Protein AF-0000000084361262 (afdb_homodimer)

pLDDT: mean 93.32, std 12.06, range [30.09, 98.94]

Structure (mmCIF, N/CA/C/O backbone):
data_AF-0000000084361262-model_v1
#
loop_
_entity.id
_entity.type
_entity.pdbx_description
1 polymer 'Methyltransferase FkbM domain-containing protein'
#
loop_
_atom_site.group_PDB
_atom_site.id
_atom_site.type_symbol
_atom_site.label_atom_id
_atom_site.label_alt_id
_atom_site.label_comp_id
_atom_site.label_asym_id
_atom_site.label_entity_id
_atom_site.label_seq_id
_atom_site.pdbx_PDB_ins_code
_atom_site.Cartn_x
_atom_site.Cartn_y
_atom_site.Cartn_z
_atom_site.occupancy
_atom_site.B_iso_or_equiv
_atom_site.auth_seq_id
_atom_site.auth_comp_id
_atom_site.auth_asym_id
_atom_site.auth_atom_id
_atom_site.pdbx_PDB_model_num
ATOM 1 N N . MET A 1 1 ? -19.234 -5.781 7.23 1 88.94 1 MET A N 1
ATOM 2 C CA . MET A 1 1 ? -18.594 -6.996 7.719 1 88.94 1 MET A CA 1
ATOM 3 C C . MET A 1 1 ? -17.094 -6.977 7.422 1 88.94 1 MET A C 1
ATOM 5 O O . MET A 1 1 ? -16.672 -6.594 6.324 1 88.94 1 MET A O 1
ATOM 9 N N . LYS A 1 2 ? -16.281 -7.422 8.422 1 94.19 2 LYS A N 1
ATOM 10 C CA . LYS A 1 2 ? -14.828 -7.426 8.289 1 94.19 2 LYS A CA 1
ATOM 11 C C . LYS A 1 2 ? -14.352 -8.625 7.477 1 94.19 2 LYS A C 1
ATOM 13 O O . LYS A 1 2 ? -15.062 -9.625 7.363 1 94.19 2 LYS A O 1
ATOM 18 N N . LEU A 1 3 ? -13.195 -8.539 6.879 1 97.31 3 LEU A N 1
ATOM 19 C CA . LEU A 1 3 ? -12.594 -9.594 6.074 1 97.31 3 LEU A CA 1
ATOM 20 C C . LEU A 1 3 ? -12.469 -10.883 6.879 1 97.31 3 LEU A C 1
ATOM 22 O O . LEU A 1 3 ? -12.82 -11.961 6.395 1 97.31 3 LEU A O 1
ATOM 26 N N . GLN A 1 4 ? -12.023 -10.734 8.125 1 96.38 4 GLN A N 1
ATOM 27 C CA . GLN A 1 4 ? -11.844 -11.898 8.984 1 96.38 4 GLN A CA 1
ATOM 28 C C . GLN A 1 4 ? -13.172 -12.578 9.273 1 96.38 4 GLN A C 1
ATOM 30 O O . GLN A 1 4 ? -13.234 -13.805 9.414 1 96.38 4 GLN A O 1
ATOM 35 N N . GLU A 1 5 ? -14.195 -11.781 9.422 1 96.81 5 GLU A N 1
ATOM 36 C CA . GLU A 1 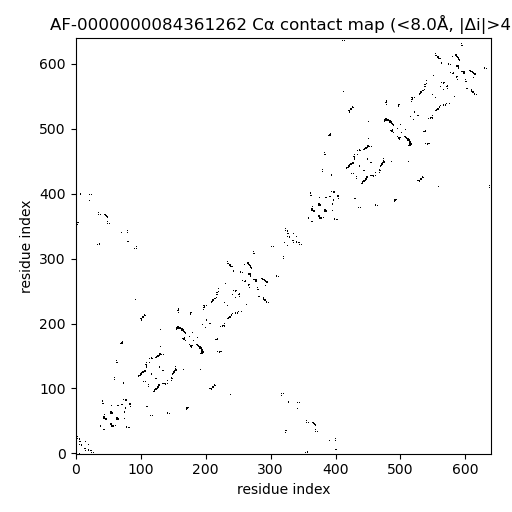5 ? -15.523 -12.336 9.672 1 96.81 5 GLU A CA 1
ATOM 37 C C . GLU A 1 5 ? -16.016 -13.141 8.469 1 96.81 5 GLU A C 1
ATOM 39 O O . GLU A 1 5 ? -16.594 -14.219 8.641 1 96.81 5 GLU A O 1
ATOM 44 N N . LEU A 1 6 ? -15.82 -12.617 7.262 1 97.12 6 LEU A N 1
ATOM 45 C CA . LEU A 1 6 ? -16.172 -13.344 6.047 1 97.12 6 LEU A CA 1
ATOM 46 C C . LEU A 1 6 ? -15.406 -14.664 5.973 1 97.12 6 LEU A C 1
ATOM 48 O O . LEU A 1 6 ? -15.984 -15.703 5.648 1 97.12 6 LEU A O 1
ATOM 52 N N . TYR A 1 7 ? -14.133 -14.617 6.281 1 97.31 7 TYR A N 1
ATOM 53 C CA . TYR A 1 7 ? -13.305 -15.812 6.25 1 97.31 7 TYR A CA 1
ATOM 54 C C . TYR A 1 7 ? -13.797 -16.844 7.254 1 97.31 7 TYR A C 1
ATOM 56 O O . TYR A 1 7 ? -13.852 -18.047 6.949 1 97.31 7 TYR A O 1
ATOM 64 N N . LYS A 1 8 ? -14.164 -16.391 8.438 1 96.88 8 LYS A N 1
ATOM 65 C CA . LYS A 1 8 ? -14.68 -17.281 9.469 1 96.88 8 LYS A CA 1
ATOM 66 C C . LYS A 1 8 ? -16 -17.938 9.039 1 96.88 8 LYS A C 1
ATOM 68 O O . LYS A 1 8 ? -16.234 -19.109 9.297 1 96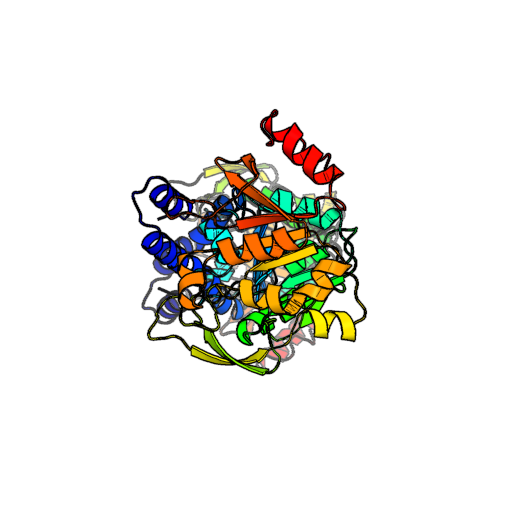.88 8 LYS A O 1
ATOM 73 N N . GLN A 1 9 ? -16.859 -17.141 8.406 1 97.19 9 GLN A N 1
ATOM 74 C CA . GLN A 1 9 ? -18.125 -17.672 7.91 1 97.19 9 GLN A CA 1
ATOM 75 C C . GLN A 1 9 ? -17.891 -18.75 6.855 1 97.19 9 GLN A C 1
ATOM 77 O O . GLN A 1 9 ? -18.641 -19.734 6.785 1 97.19 9 GLN A O 1
ATOM 82 N N . TYR A 1 10 ? -16.891 -18.578 6.039 1 97.12 10 TYR A N 1
ATOM 83 C CA . TYR A 1 10 ? -16.531 -19.578 5.031 1 97.12 10 TYR A CA 1
ATOM 84 C C . TYR A 1 10 ? -15.984 -20.844 5.684 1 97.12 10 TYR A C 1
ATOM 86 O O . TYR A 1 10 ? -16.453 -21.938 5.402 1 97.12 10 TYR A O 1
ATOM 94 N N . THR A 1 11 ? -15.047 -20.688 6.609 1 96.44 11 THR A N 1
ATOM 95 C CA . THR A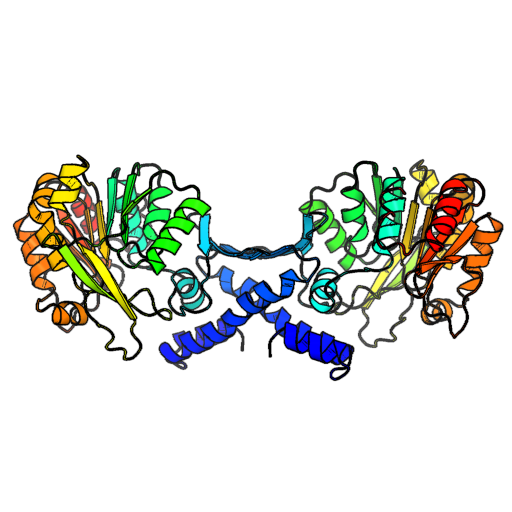 1 11 ? -14.367 -21.844 7.203 1 96.44 11 THR A CA 1
ATOM 96 C C . THR A 1 11 ? -15.312 -22.594 8.133 1 96.44 11 THR A C 1
ATOM 98 O O . THR A 1 11 ? -15.156 -23.812 8.328 1 96.44 11 THR A O 1
ATOM 101 N N . SER A 1 12 ? -16.312 -21.922 8.68 1 96.31 12 SER A N 1
ATOM 102 C CA . SER A 1 12 ? -17.281 -22.578 9.539 1 96.31 12 SER A CA 1
ATOM 103 C C . SER A 1 12 ? -18.391 -23.25 8.727 1 96.31 12 SER A C 1
ATOM 105 O O . SER A 1 12 ? -19.203 -24 9.273 1 96.31 12 SER A O 1
ATOM 107 N N . GLY A 1 13 ? -18.438 -22.969 7.391 1 95.81 13 GLY A N 1
ATOM 108 C CA . GLY A 1 13 ? -19.422 -23.578 6.52 1 95.81 13 GLY A CA 1
ATOM 109 C C . GLY A 1 13 ? -20.688 -22.734 6.371 1 95.81 13 GLY A C 1
ATOM 110 O O . GLY A 1 13 ? -21.594 -23.094 5.617 1 95.81 13 GLY A O 1
ATOM 111 N N . GLU A 1 14 ? -20.766 -21.625 7.059 1 95.69 14 GLU A N 1
ATOM 112 C CA . GLU A 1 14 ? -21.922 -20.734 6.984 1 95.69 14 GLU A CA 1
ATOM 113 C C . GLU A 1 14 ? -22.031 -20.078 5.605 1 95.69 14 GLU A C 1
ATOM 115 O O . GLU A 1 14 ? -23.125 -19.781 5.137 1 95.69 14 GLU A O 1
ATOM 120 N N . LEU A 1 15 ? -20.938 -19.844 5.027 1 95.25 15 LEU A N 1
ATOM 121 C CA . LEU A 1 15 ? -20.875 -19.234 3.701 1 95.25 15 LEU A CA 1
ATOM 122 C C . LEU A 1 15 ? -20.219 -20.172 2.697 1 95.25 15 LEU A C 1
ATOM 124 O O . LEU A 1 15 ? -19.078 -20.609 2.9 1 95.25 15 LEU A O 1
ATOM 128 N N . GLU A 1 16 ? -20.984 -20.453 1.662 1 96.44 16 GLU A N 1
ATOM 129 C CA . GLU A 1 16 ? -20.453 -21.328 0.616 1 96.44 16 GLU A CA 1
ATOM 130 C C . GLU A 1 16 ? -19.297 -20.672 -0.125 1 96.44 16 GLU A C 1
ATOM 132 O O . GLU A 1 16 ? -19.203 -19.438 -0.168 1 96.44 16 GLU A O 1
ATOM 137 N N . LYS A 1 17 ? -18.438 -21.453 -0.718 1 95.25 17 LYS A N 1
ATOM 138 C CA . LYS A 1 17 ? -17.188 -21.016 -1.312 1 95.25 17 LYS A CA 1
ATOM 139 C C . LYS A 1 17 ? -17.438 -19.922 -2.359 1 95.25 17 LYS A C 1
ATOM 141 O O . LYS A 1 17 ? -16.797 -18.859 -2.322 1 95.25 17 LYS A O 1
ATOM 146 N N . HIS A 1 18 ? -18.328 -20.125 -3.264 1 93.94 18 HIS A N 1
ATOM 147 C CA . HIS A 1 18 ? -18.578 -19.172 -4.344 1 93.94 18 HIS A CA 1
ATOM 148 C C . HIS A 1 18 ? -19.109 -17.859 -3.809 1 93.94 18 HIS A C 1
ATOM 150 O O . HIS A 1 18 ? -18.688 -16.781 -4.262 1 93.94 18 HIS A O 1
ATOM 156 N N . SER A 1 19 ? -20 -17.922 -2.791 1 96 19 SER A N 1
ATOM 157 C CA . SER A 1 19 ? -20.547 -16.734 -2.162 1 96 19 SER A CA 1
ATOM 158 C C . SER A 1 19 ? -19.469 -15.969 -1.395 1 96 19 SER A C 1
ATOM 160 O O . SER A 1 19 ? -19.453 -14.734 -1.392 1 96 19 SER A O 1
ATOM 162 N N . TYR A 1 20 ? -18.625 -16.781 -0.78 1 97.31 20 TYR A N 1
ATOM 163 C CA . TYR A 1 20 ? -17.5 -16.188 -0.05 1 97.31 20 TYR A CA 1
ATOM 164 C C . TYR A 1 20 ? -16.578 -15.414 -0.988 1 97.31 20 TYR A C 1
ATOM 166 O O . TYR A 1 20 ? -16.25 -14.258 -0.726 1 97.31 20 TYR A O 1
ATOM 174 N N . ILE A 1 21 ? -16.219 -16.047 -2.115 1 96.56 21 ILE A N 1
ATOM 175 C CA . ILE A 1 21 ? -15.32 -15.438 -3.092 1 96.56 21 ILE A CA 1
ATOM 176 C C . ILE A 1 21 ? -15.953 -14.156 -3.631 1 96.56 21 ILE A C 1
ATOM 178 O O . ILE A 1 21 ? -15.281 -13.133 -3.762 1 96.56 21 ILE A O 1
ATOM 182 N N . LYS A 1 22 ? -17.203 -14.18 -3.902 1 95.88 22 LYS A N 1
ATOM 183 C CA . LYS A 1 22 ? -17.922 -13.008 -4.41 1 95.88 22 LYS A CA 1
ATOM 184 C C . LYS A 1 22 ? -17.906 -11.875 -3.389 1 95.88 22 LYS A C 1
ATOM 186 O O . LYS A 1 22 ? -17.656 -10.719 -3.738 1 95.88 22 LYS A O 1
ATOM 191 N N . ALA A 1 23 ? -18.25 -12.234 -2.127 1 96.81 23 ALA A N 1
ATOM 192 C CA . ALA A 1 23 ? -18.281 -11.242 -1.058 1 96.81 23 ALA A CA 1
ATOM 193 C C . ALA A 1 23 ? -16.906 -10.602 -0.854 1 96.81 23 ALA A C 1
ATOM 195 O O . ALA A 1 23 ? -16.812 -9.383 -0.696 1 96.81 23 ALA A O 1
ATOM 196 N N . MET A 1 24 ? -15.906 -11.445 -0.876 1 97.56 24 MET A N 1
ATOM 197 C CA . MET A 1 24 ? -14.539 -10.938 -0.728 1 97.56 24 MET A CA 1
ATOM 198 C C . MET A 1 24 ? -14.164 -10.031 -1.894 1 97.56 24 MET A C 1
ATOM 200 O O . MET A 1 24 ? -13.57 -8.977 -1.693 1 97.56 24 MET A O 1
ATOM 204 N N . HIS A 1 25 ? -14.477 -10.484 -3.045 1 96.44 25 HIS A N 1
ATOM 205 C CA . HIS A 1 25 ? -14.141 -9.711 -4.238 1 96.44 25 HIS A CA 1
ATOM 206 C C . HIS A 1 25 ? -14.789 -8.336 -4.199 1 96.44 25 HIS A C 1
ATOM 208 O O . HIS A 1 25 ? -14.195 -7.355 -4.66 1 96.44 25 HIS A O 1
ATOM 214 N N . GLU A 1 26 ? -15.977 -8.234 -3.697 1 95.69 26 GLU A N 1
ATOM 215 C CA . GLU A 1 26 ? -16.656 -6.949 -3.535 1 95.69 26 GLU A CA 1
ATOM 216 C C . GLU A 1 26 ? -15.875 -6.031 -2.596 1 95.69 26 GLU A C 1
ATOM 218 O O . GLU A 1 26 ? -15.75 -4.832 -2.852 1 95.69 26 GLU A O 1
ATOM 223 N N . LYS A 1 27 ? -15.398 -6.598 -1.485 1 96.19 27 LYS A N 1
ATOM 224 C CA . LYS A 1 27 ? -14.578 -5.828 -0.554 1 96.19 27 LYS A CA 1
ATOM 225 C C . LYS A 1 27 ? -13.289 -5.352 -1.218 1 96.19 27 LYS A C 1
ATOM 227 O O . LYS A 1 27 ? -12.875 -4.207 -1.028 1 96.19 27 LYS A O 1
ATOM 232 N N . HIS A 1 28 ? -12.695 -6.27 -2.041 1 97 28 HIS A N 1
ATOM 233 C CA . HIS A 1 28 ? -11.422 -5.961 -2.682 1 97 28 HIS A CA 1
ATOM 234 C C . HIS A 1 28 ? -11.57 -4.816 -3.68 1 97 28 HIS A C 1
ATOM 236 O O . HIS A 1 28 ? -10.586 -4.148 -4.016 1 97 28 HIS A O 1
ATOM 242 N N . GLN A 1 29 ? -12.773 -4.539 -4.164 1 96.12 29 GLN A N 1
ATOM 243 C CA . GLN A 1 29 ? -12.977 -3.48 -5.145 1 96.12 29 GLN A CA 1
ATOM 244 C C . GLN A 1 29 ? -12.586 -2.121 -4.574 1 96.12 29 GLN A C 1
ATOM 246 O O . GLN A 1 29 ? -12.211 -1.213 -5.324 1 96.12 29 GLN A O 1
ATOM 251 N N . LEU A 1 30 ? -12.625 -2.02 -3.271 1 94.75 30 LEU A N 1
ATOM 252 C CA . LEU A 1 30 ? -12.273 -0.747 -2.65 1 94.75 30 LEU A CA 1
ATOM 253 C C . LEU A 1 30 ? -10.805 -0.421 -2.871 1 94.75 30 LEU A C 1
ATOM 255 O O . LEU A 1 30 ? -10.43 0.751 -2.967 1 94.75 30 LEU A O 1
ATOM 259 N N . ILE A 1 31 ? -9.969 -1.419 -2.934 1 97 31 ILE A N 1
ATOM 260 C CA . ILE A 1 31 ? -8.555 -1.214 -3.234 1 97 31 ILE A CA 1
ATOM 261 C C . ILE A 1 31 ? -8.414 -0.486 -4.57 1 97 31 ILE A C 1
ATOM 263 O O . ILE A 1 31 ? -7.652 0.476 -4.68 1 97 31 ILE A O 1
ATOM 267 N N . PHE A 1 32 ? -9.148 -0.883 -5.504 1 96.88 32 PHE A N 1
ATOM 268 C CA . PHE A 1 32 ? -9.062 -0.303 -6.836 1 96.88 32 PHE A CA 1
ATOM 269 C C . PHE A 1 32 ? -9.766 1.047 -6.887 1 96.88 32 PHE A C 1
ATOM 271 O O . PHE A 1 32 ? -9.414 1.909 -7.691 1 96.88 32 PHE A O 1
ATOM 278 N N . ASP A 1 33 ? -10.805 1.19 -6.027 1 97.62 33 ASP A N 1
ATOM 279 C CA . ASP A 1 33 ? -11.406 2.51 -5.859 1 97.62 33 ASP A CA 1
ATOM 280 C C . ASP A 1 33 ? -10.367 3.527 -5.383 1 97.62 33 ASP A C 1
ATOM 282 O O . ASP A 1 33 ? -10.305 4.645 -5.898 1 97.62 33 ASP A O 1
ATOM 286 N N . TYR A 1 34 ? -9.578 3.129 -4.402 1 98.06 34 TYR A N 1
ATOM 287 C CA . TYR A 1 34 ? -8.5 3.992 -3.941 1 98.06 34 TYR A CA 1
ATOM 288 C C . TYR A 1 34 ? -7.52 4.297 -5.074 1 98.06 34 TYR A C 1
ATOM 290 O O . TYR A 1 34 ? -7.039 5.426 -5.199 1 98.06 34 TYR A O 1
ATOM 298 N N . PHE A 1 35 ? -7.176 3.281 -5.879 1 97.75 35 PHE A N 1
ATOM 299 C CA . PHE A 1 35 ? -6.238 3.428 -6.988 1 97.75 35 PHE A CA 1
ATOM 300 C C . PHE A 1 35 ? -6.66 4.57 -7.906 1 97.75 35 PHE A C 1
ATOM 302 O O . PHE A 1 35 ? -5.836 5.402 -8.281 1 97.75 35 PHE A O 1
ATOM 309 N N . ASP A 1 36 ? -7.871 4.633 -8.219 1 97.12 36 ASP A N 1
ATOM 310 C CA . ASP A 1 36 ? -8.391 5.695 -9.07 1 97.12 36 ASP A CA 1
ATOM 311 C C . ASP A 1 36 ? -8.484 7.016 -8.312 1 97.12 36 ASP A C 1
ATOM 313 O O . ASP A 1 36 ? -8.188 8.078 -8.859 1 97.12 36 ASP A O 1
ATOM 317 N N . TYR A 1 37 ? -8.875 6.965 -7.07 1 97.94 37 TYR A N 1
ATOM 318 C CA . TYR A 1 37 ? -9.211 8.141 -6.277 1 97.94 37 TYR A CA 1
ATOM 319 C C . TYR A 1 37 ? -7.965 8.953 -5.949 1 97.94 37 TYR A C 1
ATOM 321 O O . TYR A 1 37 ? -7.984 10.188 -5.996 1 97.94 37 TYR A O 1
ATOM 329 N N . ILE A 1 38 ? -6.809 8.312 -5.625 1 97.75 38 ILE A N 1
ATOM 330 C CA . ILE A 1 38 ? -5.672 9.031 -5.062 1 97.75 38 ILE A CA 1
ATOM 331 C C . ILE A 1 38 ? -4.938 9.781 -6.168 1 97.75 38 ILE A C 1
ATOM 333 O O . ILE A 1 38 ? -4.109 10.656 -5.891 1 97.75 38 ILE A O 1
ATOM 337 N N . LYS A 1 39 ? -5.219 9.43 -7.441 1 96.44 39 LYS A N 1
ATOM 338 C CA . LYS A 1 39 ? -4.562 10.086 -8.57 1 96.44 39 LYS A CA 1
ATOM 339 C C . LYS A 1 39 ? -4.805 11.586 -8.547 1 96.44 39 LYS A C 1
ATOM 341 O O . LYS A 1 39 ? -3.961 12.367 -8.992 1 96.44 39 LYS A O 1
ATOM 346 N N . ASP A 1 40 ? -5.918 12.016 -7.949 1 95.44 40 ASP A N 1
ATOM 347 C CA . ASP A 1 40 ? -6.285 13.43 -7.895 1 95.44 40 ASP A CA 1
ATOM 348 C C . ASP A 1 40 ? -6.035 14.008 -6.504 1 95.44 40 ASP A C 1
ATOM 350 O O . ASP A 1 40 ? -6.68 14.984 -6.113 1 95.44 40 ASP A O 1
ATOM 354 N N . THR A 1 41 ? -5.266 13.391 -5.727 1 96.62 41 THR A N 1
ATOM 355 C CA . THR A 1 41 ? -4.902 13.867 -4.398 1 96.62 41 THR A CA 1
ATOM 356 C C . THR A 1 41 ? -3.396 14.102 -4.305 1 96.62 41 THR A C 1
ATOM 358 O O . THR A 1 41 ? -2.656 13.82 -5.25 1 96.62 41 THR A O 1
ATOM 361 N N . ASP A 1 42 ? -2.938 14.578 -3.172 1 96.31 42 ASP A N 1
ATOM 362 C CA . ASP A 1 42 ? -1.516 14.766 -2.904 1 96.31 42 ASP A CA 1
ATOM 363 C C . ASP A 1 42 ? -0.856 13.461 -2.479 1 96.31 42 ASP A C 1
ATOM 365 O O . ASP A 1 42 ? 0.339 13.43 -2.176 1 96.31 42 ASP A O 1
ATOM 369 N N . ILE A 1 43 ? -1.579 12.414 -2.521 1 97.75 43 ILE A N 1
ATOM 370 C CA . ILE A 1 43 ? -1.044 11.133 -2.09 1 97.75 43 ILE A CA 1
ATOM 371 C C . ILE A 1 43 ? -0.503 10.367 -3.295 1 97.75 43 ILE A C 1
ATOM 373 O O . ILE A 1 43 ? -1.216 10.164 -4.281 1 97.75 43 ILE A O 1
ATOM 377 N N . PHE A 1 44 ? 0.747 9.969 -3.217 1 98.12 44 PHE A N 1
ATOM 378 C CA . PHE A 1 44 ? 1.366 9.164 -4.266 1 98.12 44 PHE A CA 1
ATOM 379 C C . PHE A 1 44 ? 1.009 7.695 -4.102 1 98.12 44 PHE A C 1
ATOM 381 O O . PHE A 1 44 ? 0.738 7.004 -5.082 1 98.12 44 PHE A O 1
ATOM 388 N N . SER A 1 45 ? 1.044 7.254 -2.807 1 98.56 45 SER A N 1
ATOM 389 C CA . SER A 1 45 ? 0.765 5.836 -2.592 1 98.56 45 SER A CA 1
ATOM 390 C C . SER A 1 45 ? 0.186 5.594 -1.203 1 98.56 45 SER A C 1
ATOM 392 O O . SER A 1 45 ? 0.366 6.41 -0.296 1 98.56 45 SER A O 1
ATOM 394 N N . ILE A 1 46 ? -0.559 4.566 -1.026 1 98.69 46 ILE A N 1
ATOM 395 C CA . ILE A 1 46 ? -0.993 3.953 0.224 1 98.69 46 ILE A CA 1
ATOM 396 C C . ILE A 1 46 ? -0.331 2.588 0.386 1 98.69 46 ILE A C 1
ATOM 398 O O . ILE A 1 46 ? -0.382 1.754 -0.521 1 98.69 46 ILE A O 1
ATOM 402 N N . THR A 1 47 ? 0.298 2.303 1.464 1 98.75 47 THR A N 1
ATOM 403 C CA . THR A 1 47 ? 0.947 1.022 1.729 1 98.75 47 THR A CA 1
ATOM 404 C C . THR A 1 47 ? 0.431 0.414 3.029 1 98.75 47 THR A C 1
ATOM 406 O O . THR A 1 47 ? 0.39 1.085 4.062 1 98.75 47 THR A O 1
ATOM 409 N N . ILE A 1 48 ? -0.019 -0.724 2.984 1 98.5 48 ILE A N 1
ATOM 410 C CA . ILE A 1 48 ? -0.404 -1.551 4.121 1 98.5 48 ILE A CA 1
ATOM 411 C C . ILE A 1 48 ? 0.594 -2.695 4.289 1 98.5 48 ILE A C 1
ATOM 413 O O . ILE A 1 48 ? 0.623 -3.625 3.48 1 98.5 48 ILE A O 1
ATOM 417 N N . ASP A 1 49 ? 1.449 -2.676 5.246 1 96.69 49 ASP A N 1
ATOM 418 C CA . ASP A 1 49 ? 2.334 -3.82 5.449 1 96.69 49 ASP A CA 1
ATOM 419 C C . ASP A 1 49 ? 2.092 -4.461 6.816 1 96.69 49 ASP A C 1
ATOM 421 O O . ASP A 1 49 ? 1.079 -4.191 7.465 1 96.69 49 ASP A O 1
ATOM 425 N N . ASN A 1 50 ? 2.846 -5.445 7.188 1 94.94 50 ASN A N 1
ATOM 426 C CA . ASN A 1 50 ? 2.588 -6.25 8.375 1 94.94 50 ASN A CA 1
ATOM 427 C C . ASN A 1 50 ? 2.797 -5.441 9.656 1 94.94 50 ASN A C 1
ATOM 429 O O . ASN A 1 50 ? 2.369 -5.859 10.734 1 94.94 50 ASN A O 1
ATOM 433 N N . ASP A 1 51 ? 3.398 -4.258 9.523 1 94.81 51 ASP A N 1
ATOM 434 C CA . ASP A 1 51 ? 3.771 -3.514 10.719 1 94.81 51 ASP A CA 1
ATOM 435 C C . ASP A 1 51 ? 3.039 -2.176 10.789 1 94.81 51 ASP A C 1
ATOM 437 O O . ASP A 1 51 ? 2.846 -1.62 11.867 1 94.81 51 ASP A O 1
ATOM 441 N N . LYS A 1 52 ? 2.732 -1.607 9.609 1 96.44 52 LYS A N 1
ATOM 442 C CA . LYS A 1 52 ? 2.215 -0.242 9.602 1 96.44 52 LYS A CA 1
ATOM 443 C C . LYS A 1 52 ? 1.362 0.02 8.367 1 96.44 52 LYS A C 1
ATOM 445 O O . LYS A 1 52 ? 1.427 -0.731 7.391 1 96.44 52 LYS A O 1
ATOM 450 N N . VAL A 1 53 ? 0.575 1.021 8.422 1 98.31 53 VAL A N 1
ATOM 451 C CA . VAL A 1 53 ? -0.214 1.604 7.34 1 98.31 53 VAL A CA 1
ATOM 452 C C . VAL A 1 53 ? 0.198 3.061 7.129 1 98.31 53 VAL A C 1
ATOM 454 O O . VAL A 1 53 ? 0.144 3.869 8.055 1 98.31 53 VAL A O 1
ATOM 457 N N . TYR A 1 54 ? 0.648 3.4 5.91 1 98.69 54 TYR A N 1
ATOM 458 C CA . TYR A 1 54 ? 1.135 4.762 5.703 1 98.69 54 TYR A CA 1
ATOM 459 C C . TYR A 1 54 ? 0.898 5.211 4.27 1 98.69 54 TYR A C 1
ATOM 461 O O . TYR A 1 54 ? 0.558 4.402 3.404 1 98.69 54 TYR A O 1
ATOM 469 N N . VAL A 1 55 ? 0.982 6.469 4.059 1 98.56 55 VAL A N 1
ATOM 470 C CA . VAL A 1 55 ? 0.9 7.066 2.73 1 98.56 55 VAL A CA 1
ATOM 471 C C . VAL A 1 55 ? 2.217 7.762 2.393 1 98.56 55 VAL A C 1
ATOM 473 O O . VAL A 1 55 ? 2.986 8.117 3.289 1 98.56 55 VAL A O 1
ATOM 476 N N . THR A 1 56 ? 2.525 7.887 1.144 1 98.5 56 THR A N 1
ATOM 477 C CA . THR A 1 56 ? 3.607 8.711 0.619 1 98.5 56 THR A CA 1
ATOM 478 C C . THR A 1 56 ? 3.053 9.93 -0.115 1 98.5 56 THR A C 1
ATOM 480 O O . THR A 1 56 ? 2.143 9.805 -0.936 1 98.5 56 THR A O 1
ATOM 483 N N . ILE A 1 57 ? 3.617 10.992 0.171 1 97.38 57 ILE A N 1
ATOM 484 C CA . ILE A 1 57 ? 3.125 12.242 -0.391 1 97.38 57 ILE A CA 1
ATOM 485 C C . ILE A 1 57 ? 3.842 12.539 -1.708 1 97.38 57 ILE A C 1
ATOM 487 O O . ILE A 1 57 ? 5.059 12.359 -1.812 1 97.38 57 ILE A O 1
ATOM 491 N N . LYS A 1 58 ? 3.143 12.961 -2.832 1 95.06 58 LYS A N 1
ATOM 492 C CA . LYS A 1 58 ? 3.646 13.148 -4.188 1 95.06 58 LYS A CA 1
ATOM 493 C C . LYS A 1 58 ? 4.809 14.133 -4.219 1 95.06 58 LYS A C 1
ATOM 495 O O . LYS A 1 58 ? 5.898 13.812 -4.691 1 95.06 58 LYS A O 1
ATOM 500 N N . GLU A 1 59 ? 4.75 15.305 -3.752 1 89.5 59 GLU A N 1
ATOM 501 C CA . GLU A 1 59 ? 5.707 16.391 -3.967 1 89.5 59 GLU A CA 1
ATOM 502 C C . GLU A 1 59 ? 6.938 16.219 -3.08 1 89.5 59 GLU A C 1
ATOM 504 O O . GLU A 1 59 ? 8.07 16.344 -3.551 1 89.5 59 GLU A O 1
ATOM 509 N N . SER A 1 60 ? 6.777 15.82 -1.936 1 93.56 60 SER A N 1
ATOM 510 C CA . SER A 1 60 ? 7.883 15.812 -0.981 1 93.56 60 SER A CA 1
ATOM 511 C C . SER A 1 60 ? 8.422 14.398 -0.774 1 93.56 60 SER A C 1
ATOM 513 O O . SER A 1 60 ? 9.555 14.227 -0.322 1 93.56 60 SER A O 1
ATOM 515 N N . GLY A 1 61 ? 7.555 13.43 -1.071 1 96.88 61 GLY A N 1
ATOM 516 C CA . GLY A 1 61 ? 7.953 12.055 -0.85 1 96.88 61 GLY A CA 1
ATOM 517 C C . GLY A 1 61 ? 7.891 11.641 0.608 1 96.88 61 GLY A C 1
ATOM 518 O O . GLY A 1 61 ? 8.211 10.5 0.951 1 96.88 61 GLY A O 1
ATOM 519 N N . ILE A 1 62 ? 7.5 12.5 1.482 1 97.81 62 ILE A N 1
ATOM 520 C CA . ILE A 1 62 ? 7.469 12.156 2.9 1 97.81 62 ILE A CA 1
ATOM 521 C C . ILE A 1 62 ? 6.422 11.07 3.145 1 97.81 62 ILE A C 1
ATOM 523 O O . ILE A 1 62 ? 5.438 10.977 2.412 1 97.81 62 ILE A O 1
ATOM 527 N N . LYS A 1 63 ? 6.621 10.281 4.168 1 98.62 63 LYS A N 1
ATOM 528 C CA . LYS A 1 63 ? 5.742 9.188 4.566 1 98.62 63 LYS A CA 1
ATOM 529 C C . LYS A 1 63 ? 5.051 9.492 5.891 1 98.62 63 LYS A C 1
ATOM 531 O O . LYS A 1 63 ? 5.691 9.953 6.84 1 98.62 63 LYS A O 1
ATOM 536 N N . LEU A 1 64 ? 3.758 9.297 5.934 1 98.56 64 LEU A N 1
ATOM 537 C CA . LEU A 1 64 ? 2.959 9.531 7.129 1 98.56 64 LEU A CA 1
ATOM 538 C C . LEU A 1 64 ? 2.086 8.32 7.445 1 98.56 64 LEU A C 1
ATOM 540 O O . LEU A 1 64 ? 1.463 7.746 6.551 1 98.56 64 LEU A O 1
ATOM 544 N N . PHE A 1 65 ? 2.025 7.988 8.68 1 98.44 65 PHE A N 1
ATOM 545 C CA . PHE A 1 65 ? 1.144 6.914 9.125 1 98.44 65 PHE A CA 1
ATOM 546 C C . PHE A 1 65 ? -0.318 7.316 8.977 1 98.44 65 PHE A C 1
ATOM 548 O O . PHE A 1 65 ? -0.642 8.508 8.961 1 98.44 65 PHE A O 1
ATOM 555 N N . LEU A 1 66 ? -1.146 6.344 8.828 1 97.56 66 LEU A N 1
ATOM 556 C CA . LEU A 1 66 ? -2.584 6.547 8.984 1 97.56 66 LEU A CA 1
ATOM 557 C C . LEU A 1 66 ? -3.043 6.148 10.383 1 97.56 66 LEU A C 1
ATOM 559 O O . LEU A 1 66 ? -2.504 5.211 10.977 1 97.56 66 LEU A O 1
ATOM 563 N N . ASP A 1 67 ? -3.982 6.871 10.875 1 95.88 67 ASP A N 1
ATOM 564 C CA . ASP A 1 67 ? -4.594 6.594 12.172 1 95.88 67 ASP A CA 1
ATOM 565 C C . ASP A 1 67 ? -6.055 6.188 12.016 1 95.88 67 ASP A C 1
ATOM 567 O O . ASP A 1 67 ? -6.863 6.953 11.484 1 95.88 67 ASP A O 1
ATOM 571 N N . PRO A 1 68 ? -6.473 4.988 12.492 1 95.44 68 PRO A N 1
ATOM 572 C CA . PRO A 1 68 ? -7.84 4.504 12.273 1 95.44 68 PRO A CA 1
ATOM 573 C C . PRO A 1 68 ? -8.875 5.262 13.109 1 95.44 68 PRO A C 1
ATOM 575 O O . PRO A 1 68 ? -10.07 5.152 12.852 1 95.44 68 PRO A O 1
ATOM 578 N N . PHE A 1 69 ? -8.492 6.027 14.07 1 95.12 69 PHE A N 1
ATOM 579 C CA . PHE A 1 69 ? -9.43 6.621 15.016 1 95.12 69 PHE A CA 1
ATOM 580 C C . PHE A 1 69 ? -9.719 8.07 14.664 1 95.12 69 PHE A C 1
ATOM 582 O O . PHE A 1 69 ? -10.844 8.555 14.844 1 95.12 69 PHE A O 1
ATOM 589 N N . ASP A 1 70 ? -8.711 8.781 14.195 1 95.25 70 ASP A N 1
ATOM 590 C CA . ASP A 1 70 ? -8.805 10.219 13.953 1 95.25 70 ASP A CA 1
ATOM 591 C C . ASP A 1 70 ? -9.281 10.5 12.531 1 95.25 70 ASP A C 1
ATOM 593 O O . ASP A 1 70 ? -8.492 10.492 11.586 1 95.25 70 ASP A O 1
ATOM 597 N N . SER A 1 71 ? -10.531 10.914 12.367 1 94.62 71 SER A N 1
ATOM 598 C CA . SER A 1 71 ? -11.141 11.148 11.062 1 94.62 71 SER A CA 1
ATOM 599 C C . SER A 1 71 ? -10.633 12.445 10.438 1 94.62 71 SER A C 1
ATOM 601 O O . SER A 1 71 ? -10.898 12.719 9.266 1 94.62 71 SER A O 1
ATOM 603 N N . ARG A 1 72 ? -9.797 13.219 11.234 1 92.25 72 ARG A N 1
ATOM 604 C CA . ARG A 1 72 ? -9.258 14.484 10.75 1 92.25 72 ARG A CA 1
ATOM 605 C C . ARG A 1 72 ? -7.734 14.477 10.766 1 92.25 72 ARG A C 1
ATOM 607 O O . ARG A 1 72 ? -7.102 15.531 10.719 1 92.25 72 ARG A O 1
ATOM 614 N N . PHE A 1 73 ? -7.242 13.258 10.945 1 95.06 73 PHE A N 1
ATOM 615 C CA . PHE A 1 73 ? -5.797 13.086 10.867 1 95.06 73 PHE A CA 1
ATOM 616 C C . PHE A 1 73 ? -5.258 13.609 9.539 1 95.06 73 PHE A C 1
ATOM 618 O O . PHE A 1 73 ? -5.918 13.492 8.508 1 95.06 73 PHE A O 1
ATOM 625 N N . ILE A 1 74 ? -4.188 14.203 9.469 1 96.19 74 ILE A N 1
ATOM 626 C CA . ILE A 1 74 ? -3.725 14.984 8.32 1 96.19 74 ILE A CA 1
ATOM 627 C C . ILE A 1 74 ? -3.758 14.117 7.062 1 96.19 74 ILE A C 1
ATOM 629 O O . ILE A 1 74 ? -4.332 14.508 6.047 1 96.19 74 ILE A O 1
ATOM 633 N N . PRO A 1 75 ? -3.135 12.883 7.047 1 97.12 75 PRO A N 1
ATOM 634 C CA . PRO A 1 75 ? -3.219 12.07 5.832 1 97.12 75 PRO A CA 1
ATOM 635 C C . PRO A 1 75 ? -4.652 11.688 5.477 1 97.12 75 PRO A C 1
ATOM 637 O O . PRO A 1 75 ? -4.984 11.539 4.297 1 97.12 75 PRO A O 1
ATOM 640 N N . ILE A 1 76 ? -5.516 11.484 6.465 1 97.44 76 ILE A N 1
ATOM 641 C CA . ILE A 1 76 ? -6.926 11.203 6.23 1 97.44 76 ILE A CA 1
ATOM 642 C C . ILE A 1 76 ? -7.609 12.438 5.648 1 97.44 76 ILE A C 1
ATOM 644 O O . ILE A 1 76 ? -8.453 12.328 4.754 1 97.44 76 ILE A O 1
ATOM 648 N N . GLU A 1 77 ? -7.199 13.617 6.156 1 96.12 77 GLU A N 1
ATOM 649 C CA . GLU A 1 77 ? -7.707 14.867 5.59 1 96.12 77 GLU A CA 1
ATOM 650 C C . GLU A 1 77 ? -7.352 14.984 4.109 1 96.12 77 GLU A C 1
ATOM 652 O O . GLU A 1 77 ? -8.156 15.453 3.305 1 96.12 77 GLU A O 1
ATOM 657 N N . ILE A 1 78 ? -6.188 14.617 3.779 1 96.94 78 ILE A N 1
ATOM 658 C CA . ILE A 1 78 ? -5.758 14.656 2.387 1 96.94 78 ILE A CA 1
ATOM 659 C C . ILE A 1 78 ? -6.586 13.672 1.561 1 96.94 78 ILE A C 1
ATOM 661 O O . ILE A 1 78 ? -7.023 14 0.455 1 96.94 78 ILE A O 1
ATOM 665 N N . LEU A 1 79 ? -6.832 12.492 2.09 1 97.19 79 LEU A N 1
ATOM 666 C CA . LEU A 1 79 ? -7.684 11.531 1.405 1 97.19 79 LEU A CA 1
ATOM 667 C C . LEU A 1 79 ? -9.094 12.078 1.229 1 97.19 79 LEU A C 1
ATOM 669 O O . LEU A 1 79 ? -9.734 11.844 0.199 1 97.19 79 LEU A O 1
ATOM 673 N N . ASN A 1 80 ? -9.547 12.789 2.246 1 97.12 80 ASN A N 1
ATOM 674 C CA . ASN A 1 80 ? -10.914 13.305 2.213 1 97.12 80 ASN A CA 1
ATOM 675 C C . ASN A 1 80 ? -11.031 14.508 1.277 1 97.12 80 ASN A C 1
ATOM 677 O O . ASN A 1 80 ? -12.023 14.633 0.555 1 97.12 80 ASN A O 1
ATOM 681 N N . PHE A 1 81 ? -9.953 15.375 1.261 1 96.19 81 PHE A N 1
ATOM 682 C CA . PHE A 1 81 ? -10.133 16.688 0.642 1 96.19 81 PHE A CA 1
ATOM 683 C C . PHE A 1 81 ? -9.07 16.938 -0.423 1 96.19 81 PHE A C 1
ATOM 685 O O . PHE A 1 81 ? -8.914 18.062 -0.899 1 96.19 81 PHE A O 1
ATOM 692 N N . LYS A 1 82 ? -8.32 15.922 -0.786 1 95 82 LYS A N 1
ATOM 693 C CA . LYS A 1 82 ? -7.395 15.875 -1.917 1 95 82 LYS A CA 1
ATOM 694 C C . LYS A 1 82 ? -6.047 16.484 -1.554 1 95 82 LYS A C 1
ATOM 696 O O . LYS A 1 82 ? -5.012 16.078 -2.078 1 95 82 LYS A O 1
ATOM 701 N N . SER A 1 83 ? -6.125 17.484 -0.715 1 92.81 83 SER A N 1
ATOM 702 C CA . SER A 1 83 ? -4.902 18.203 -0.344 1 92.81 83 SER A CA 1
ATOM 703 C C . SER A 1 83 ? -5.008 18.781 1.059 1 92.81 83 SER A C 1
ATOM 705 O O . SER A 1 83 ? -6.078 18.766 1.668 1 92.81 83 SER A O 1
ATOM 707 N N . PHE A 1 84 ? -3.77 19.188 1.5 1 88.69 84 PHE A N 1
ATOM 708 C CA . PHE A 1 84 ? -3.691 19.859 2.791 1 88.69 84 PHE A CA 1
ATOM 709 C C . PHE A 1 84 ? -3.18 21.297 2.627 1 88.69 84 PHE A C 1
ATOM 711 O O . PHE A 1 84 ? -2.062 21.5 2.15 1 88.69 84 PHE A O 1
ATOM 718 N N . ASP A 1 85 ? -3.928 22.344 3.012 1 83.5 85 ASP A N 1
ATOM 719 C CA . ASP A 1 85 ? -3.637 23.781 2.959 1 83.5 85 ASP A CA 1
ATOM 720 C C . ASP A 1 85 ? -3.242 24.203 1.547 1 83.5 85 ASP A C 1
ATOM 722 O O . ASP A 1 85 ? -2.201 24.828 1.351 1 83.5 85 ASP A O 1
ATOM 726 N N . PRO A 1 86 ? -4.051 24.031 0.604 1 80.88 86 PRO A N 1
ATOM 727 C CA . PRO A 1 86 ? -3.672 24.25 -0.793 1 80.88 86 PRO A CA 1
ATOM 728 C C . PRO A 1 86 ? -3.5 25.734 -1.132 1 80.88 86 PRO A C 1
ATOM 730 O O . PRO A 1 86 ? -2.713 26.078 -2.016 1 80.88 86 PRO A O 1
ATOM 733 N N . VAL A 1 87 ? -4.055 26.578 -0.375 1 81.38 87 VAL A N 1
ATOM 734 C CA . VAL A 1 87 ? -4.047 28 -0.731 1 81.38 87 VAL A CA 1
ATOM 735 C C . VAL A 1 87 ? -2.76 28.656 -0.229 1 81.38 87 VAL A C 1
ATOM 737 O O . VAL A 1 87 ? -2.074 29.344 -0.982 1 81.38 87 VAL A O 1
ATOM 740 N N . GLU A 1 88 ? -2.434 28.344 0.972 1 89.31 88 GLU A N 1
ATOM 741 C CA . GLU A 1 88 ? -1.323 29.031 1.624 1 89.31 88 GLU A CA 1
ATOM 742 C C . GLU A 1 88 ? -0.008 28.281 1.404 1 89.31 88 GLU A C 1
ATOM 744 O O . GLU A 1 88 ? 1.069 28.844 1.612 1 89.31 88 GLU A O 1
ATOM 749 N N . ARG A 1 89 ? -0.142 27.125 1.023 1 88.56 89 ARG A N 1
ATOM 750 C CA . ARG A 1 89 ? 0.987 26.203 1.039 1 88.56 89 ARG A CA 1
ATOM 751 C C . ARG A 1 89 ? 2.135 26.719 0.181 1 88.56 89 ARG A C 1
ATOM 753 O O . ARG A 1 89 ? 3.293 26.703 0.6 1 88.56 89 ARG A O 1
ATOM 760 N N . ASP A 1 90 ? 1.839 27.219 -0.971 1 88.94 90 ASP A N 1
ATOM 761 C CA . ASP A 1 90 ? 2.877 27.672 -1.889 1 88.94 90 ASP A CA 1
ATOM 762 C C . ASP A 1 90 ? 3.688 28.812 -1.273 1 88.94 90 ASP A C 1
ATOM 764 O O . ASP A 1 90 ? 4.918 28.828 -1.374 1 88.94 90 ASP A O 1
ATOM 768 N N . LEU A 1 91 ? 3.023 29.75 -0.7 1 92.75 91 LEU A N 1
ATOM 769 C CA . LEU A 1 91 ? 3.725 30.875 -0.092 1 92.75 91 LEU A CA 1
ATOM 770 C C . LEU A 1 91 ? 4.516 30.422 1.131 1 92.75 91 LEU A C 1
ATOM 772 O O . LEU A 1 91 ? 5.645 30.875 1.346 1 92.75 91 LEU A O 1
ATOM 776 N N . ILE A 1 92 ? 3.943 29.547 1.925 1 95.19 92 ILE A N 1
ATOM 777 C CA . ILE A 1 92 ? 4.629 29.016 3.1 1 95.19 92 ILE A CA 1
ATOM 778 C C . ILE A 1 92 ? 5.953 28.391 2.682 1 95.19 92 ILE A C 1
ATOM 780 O O . ILE A 1 92 ? 7 28.672 3.273 1 95.19 92 ILE A O 1
ATOM 784 N N . PHE A 1 93 ? 5.941 27.625 1.658 1 94.56 93 PHE A N 1
ATOM 785 C CA . PHE A 1 93 ? 7.137 26.906 1.231 1 94.56 93 PHE A CA 1
ATOM 786 C C . PHE A 1 93 ? 8.125 27.859 0.555 1 94.56 93 PHE A C 1
ATOM 788 O O . PHE A 1 93 ? 9.336 27.672 0.667 1 94.56 93 PHE A O 1
ATOM 795 N N . ALA A 1 94 ? 7.582 28.844 -0.148 1 94.06 94 ALA A N 1
ATOM 796 C CA . ALA A 1 94 ? 8.461 29.844 -0.731 1 94.06 94 ALA A CA 1
ATOM 797 C C . ALA A 1 94 ? 9.258 30.562 0.351 1 94.06 94 ALA A C 1
ATOM 799 O O . ALA A 1 94 ? 10.461 30.812 0.187 1 94.06 94 ALA A O 1
ATOM 800 N N . LEU A 1 95 ? 8.625 30.938 1.399 1 96.56 95 LEU A N 1
ATOM 801 C CA . LEU A 1 95 ? 9.289 31.594 2.514 1 96.56 95 LEU A CA 1
ATOM 802 C C . LEU A 1 95 ? 10.266 30.656 3.213 1 96.56 95 LEU A C 1
ATOM 804 O O . LEU A 1 95 ? 11.352 31.078 3.621 1 96.56 95 LEU A O 1
ATOM 808 N N . ALA A 1 96 ? 9.875 29.406 3.32 1 97.44 96 ALA A N 1
ATOM 809 C CA . ALA A 1 96 ? 10.734 28.406 3.936 1 97.44 96 ALA A CA 1
ATOM 810 C C . ALA A 1 96 ? 12.023 28.219 3.139 1 97.44 96 ALA A C 1
ATOM 812 O O . ALA A 1 96 ? 13.094 28 3.713 1 97.44 96 ALA A O 1
ATOM 813 N N . ARG A 1 97 ? 11.93 28.297 1.875 1 96.75 97 ARG A N 1
ATOM 814 C CA . ARG A 1 97 ? 13.094 28.141 1.009 1 96.75 97 ARG A CA 1
ATOM 815 C C . ARG A 1 97 ? 14.102 29.25 1.226 1 96.75 97 ARG A C 1
ATOM 817 O O . ARG A 1 97 ? 15.273 29.125 0.867 1 96.75 97 ARG A O 1
ATOM 824 N N . LYS A 1 98 ? 13.648 30.312 1.812 1 96.88 98 LYS A N 1
ATOM 825 C CA . LYS A 1 98 ? 14.531 31.453 2.098 1 96.88 98 LYS A CA 1
ATOM 826 C C . LYS A 1 98 ? 15.031 31.406 3.537 1 96.88 98 LYS A C 1
ATOM 828 O O . LYS A 1 98 ? 15.648 32.375 4.016 1 96.88 98 LYS A O 1
ATOM 833 N N . SER A 1 99 ? 14.766 30.297 4.207 1 98.06 99 SER A N 1
ATOM 834 C CA . SER A 1 99 ? 15.031 30.234 5.641 1 98.06 99 SER A CA 1
ATOM 835 C C . SER A 1 99 ? 16 29.094 5.965 1 98.06 99 SER A C 1
ATOM 837 O O . SER A 1 99 ? 15.977 28.047 5.324 1 98.06 99 SER A O 1
ATOM 839 N N . GLN A 1 100 ? 16.844 29.312 6.906 1 98.5 100 GLN A N 1
ATOM 840 C CA . GLN A 1 100 ? 17.75 28.266 7.391 1 98.5 100 GLN A CA 1
ATOM 841 C C . GLN A 1 100 ? 17.219 27.625 8.664 1 98.5 100 GLN A C 1
ATOM 843 O O . GLN A 1 100 ? 17.312 26.406 8.836 1 98.5 100 GLN A O 1
ATOM 848 N N . THR A 1 101 ? 16.688 28.453 9.539 1 98.81 101 THR A N 1
ATOM 849 C CA . THR A 1 101 ? 16.141 27.984 10.805 1 98.81 101 THR A CA 1
ATOM 850 C C . THR A 1 101 ? 14.648 28.312 10.898 1 98.81 101 THR A C 1
ATOM 852 O O . THR A 1 101 ? 14.258 29.484 10.82 1 98.81 101 THR A O 1
ATOM 855 N N . ILE A 1 102 ? 13.828 27.25 11.078 1 98.88 102 ILE A N 1
ATOM 856 C CA . ILE A 1 102 ? 12.383 27.422 11.117 1 98.88 102 ILE A CA 1
ATOM 857 C C . ILE A 1 102 ? 11.828 26.891 12.438 1 98.88 102 ILE A C 1
ATOM 859 O O . ILE A 1 102 ? 12.258 25.844 12.914 1 98.88 102 ILE A O 1
ATOM 863 N N . PHE A 1 103 ? 10.945 27.656 13.07 1 98.94 103 PHE A N 1
ATOM 864 C CA . PHE A 1 103 ? 10.18 27.188 14.219 1 98.94 103 PHE A CA 1
ATOM 865 C C . PHE A 1 103 ? 8.781 26.75 13.789 1 98.94 103 PHE A C 1
ATOM 867 O O . PHE A 1 103 ? 8 27.562 13.281 1 98.94 103 PHE A O 1
ATOM 874 N N . ASP A 1 104 ? 8.516 25.5 13.961 1 98.88 104 ASP A N 1
ATOM 875 C CA . ASP A 1 104 ? 7.18 24.953 13.75 1 98.88 104 ASP A CA 1
ATOM 876 C C . ASP A 1 104 ? 6.441 24.781 15.078 1 98.88 104 ASP A C 1
ATOM 878 O O . ASP A 1 104 ? 6.539 23.75 15.727 1 98.88 104 ASP A O 1
ATOM 882 N N . ILE A 1 105 ? 5.641 25.812 15.43 1 98.88 105 ILE A N 1
ATOM 883 C CA . ILE A 1 105 ? 4.949 25.891 16.719 1 98.88 105 ILE A CA 1
ATOM 884 C C . ILE A 1 105 ? 3.535 25.328 16.562 1 98.88 105 ILE A C 1
ATOM 886 O O . ILE A 1 105 ? 2.703 25.922 15.867 1 98.88 105 ILE A O 1
ATOM 890 N N . GLY A 1 106 ? 3.244 24.281 17.266 1 98.44 106 GLY A N 1
ATOM 891 C CA . GLY A 1 106 ? 2.08 23.469 16.969 1 98.44 106 GLY A CA 1
ATOM 892 C C . GLY A 1 106 ? 2.32 22.484 15.836 1 98.44 106 GLY A C 1
ATOM 893 O O . GLY A 1 106 ? 1.562 22.453 14.859 1 98.44 106 GLY A O 1
ATOM 894 N N . ALA A 1 107 ? 3.291 21.656 16.031 1 98.5 107 ALA A N 1
ATOM 895 C CA . ALA A 1 107 ? 3.809 20.812 14.953 1 98.5 107 ALA A CA 1
ATOM 896 C C . ALA A 1 107 ? 2.875 19.641 14.68 1 98.5 107 ALA A C 1
ATOM 898 O O . ALA A 1 107 ? 2.969 18.984 13.633 1 98.5 107 ALA A O 1
ATOM 899 N N . ASN A 1 108 ? 2.006 19.359 15.648 1 97.69 108 ASN A N 1
ATOM 900 C CA . ASN A 1 108 ? 1.088 18.25 15.492 1 97.69 108 ASN A CA 1
ATOM 901 C C . ASN A 1 108 ? 1.826 16.969 15.109 1 97.69 108 ASN A C 1
ATOM 903 O O . ASN A 1 108 ? 2.795 16.578 15.773 1 97.69 108 ASN A O 1
ATOM 907 N N . ILE A 1 109 ? 1.488 16.375 14 1 98.19 109 ILE A N 1
ATOM 908 C CA . ILE A 1 109 ? 2.1 15.102 13.664 1 98.19 109 ILE A CA 1
ATOM 909 C C . ILE A 1 109 ? 3.281 15.32 12.727 1 98.19 109 ILE A C 1
ATOM 911 O O . ILE A 1 109 ? 3.861 14.367 12.211 1 98.19 109 ILE A O 1
ATOM 915 N N . GLY A 1 110 ? 3.582 16.5 12.383 1 98.25 110 GLY A N 1
ATOM 916 C CA . GLY A 1 110 ? 4.852 16.797 11.742 1 98.25 110 GLY A CA 1
ATOM 917 C C . GLY A 1 110 ? 4.723 17.047 10.25 1 98.25 110 GLY A C 1
ATOM 918 O O . GLY A 1 110 ? 5.703 16.953 9.516 1 98.25 110 GLY A O 1
ATOM 919 N N . TRP A 1 111 ? 3.535 17.391 9.727 1 96.81 111 TRP A N 1
ATOM 920 C CA . TRP A 1 111 ? 3.354 17.688 8.312 1 96.81 111 TRP A CA 1
ATOM 921 C C . TRP A 1 111 ? 4.316 18.781 7.852 1 96.81 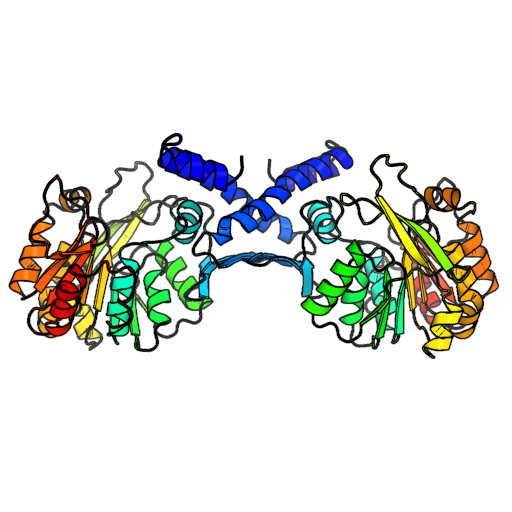111 TRP A C 1
ATOM 923 O O . TRP A 1 111 ? 5.086 18.578 6.91 1 96.81 111 TRP A O 1
ATOM 933 N N . TYR A 1 112 ? 4.309 19.906 8.484 1 97.69 112 TYR A N 1
ATOM 934 C CA . TYR A 1 112 ? 5.152 21.016 8.086 1 97.69 112 TYR A CA 1
ATOM 935 C C . TYR A 1 112 ? 6.609 20.766 8.445 1 97.69 112 TYR A C 1
ATOM 937 O O . TYR A 1 112 ? 7.508 21.031 7.648 1 97.69 112 TYR A O 1
ATOM 945 N N . THR A 1 113 ? 6.82 20.219 9.633 1 98.62 113 THR A N 1
ATOM 946 C CA . THR A 1 113 ? 8.172 19.875 10.047 1 98.62 113 THR A CA 1
ATOM 947 C C . THR A 1 113 ? 8.883 19.062 8.977 1 98.62 113 THR A C 1
ATOM 949 O O . THR A 1 113 ? 9.977 19.422 8.531 1 98.62 113 THR A O 1
ATOM 952 N N . LEU A 1 114 ? 8.242 18 8.531 1 98.56 114 LEU A N 1
ATOM 953 C CA . LEU A 1 114 ? 8.844 17.094 7.566 1 98.56 114 LEU A CA 1
ATOM 954 C C . LEU A 1 114 ? 9.047 17.781 6.223 1 98.56 114 LEU A C 1
ATOM 956 O O . LEU A 1 114 ? 10.102 17.641 5.602 1 98.56 114 LEU A O 1
ATOM 960 N N . ASN A 1 115 ? 8.047 18.453 5.766 1 97.56 115 ASN A N 1
ATOM 961 C CA . ASN A 1 115 ? 8.156 19.125 4.473 1 97.56 115 ASN A CA 1
ATOM 962 C C . ASN A 1 115 ? 9.258 20.188 4.492 1 97.56 115 ASN A C 1
ATOM 964 O O . ASN A 1 115 ? 9.984 20.359 3.51 1 97.56 115 ASN A O 1
ATOM 968 N N . PHE A 1 116 ? 9.367 20.938 5.602 1 98.25 116 PHE A N 1
ATOM 969 C CA . PHE A 1 116 ? 10.445 21.922 5.738 1 98.25 116 PHE A CA 1
ATOM 970 C C . PHE A 1 116 ? 11.805 21.234 5.688 1 98.25 116 PHE A C 1
ATOM 972 O O . PHE A 1 116 ? 12.734 21.734 5.047 1 98.25 116 PHE A O 1
ATOM 979 N N . CYS A 1 117 ? 11.93 20.094 6.309 1 97.75 117 CYS A N 1
ATOM 980 C CA . CYS A 1 117 ? 13.188 19.359 6.391 1 97.75 117 CYS A CA 1
ATOM 981 C C . CYS A 1 117 ? 13.648 18.906 5.012 1 97.75 117 CYS A C 1
ATOM 983 O O . CYS A 1 117 ? 14.844 18.688 4.789 1 97.75 117 CYS A O 1
ATOM 985 N N . MET A 1 118 ? 12.727 18.812 4.059 1 96.5 118 MET A N 1
ATOM 986 C CA . MET A 1 118 ? 13.062 18.328 2.721 1 96.5 118 MET A CA 1
ATOM 987 C C . MET A 1 118 ? 13.648 19.453 1.869 1 96.5 118 MET A C 1
ATOM 989 O O . MET A 1 118 ? 14.219 19.188 0.807 1 96.5 118 MET A O 1
ATOM 993 N N . LEU A 1 119 ? 13.531 20.656 2.35 1 96.5 119 LEU A N 1
ATOM 994 C CA . LEU A 1 119 ? 14.016 21.797 1.582 1 96.5 119 LEU A CA 1
ATOM 995 C C . LEU A 1 119 ? 15.523 21.984 1.769 1 96.5 119 LEU A C 1
ATOM 997 O O . LEU A 1 119 ? 16.031 21.906 2.893 1 96.5 119 LEU A O 1
ATOM 1001 N N . ASP A 1 120 ? 16.234 22.266 0.736 1 95.5 120 ASP A N 1
ATOM 1002 C CA . ASP A 1 120 ? 17.688 22.297 0.718 1 95.5 120 ASP A CA 1
ATOM 1003 C C . ASP A 1 120 ? 18.234 23.406 1.62 1 95.5 120 ASP A C 1
ATOM 1005 O O . ASP A 1 120 ? 19.234 23.219 2.316 1 95.5 120 ASP A O 1
ATOM 1009 N N . ASN A 1 121 ? 17.641 24.516 1.644 1 96.75 121 ASN A N 1
ATOM 1010 C CA . ASN A 1 121 ? 18.172 25.672 2.361 1 96.75 121 ASN A CA 1
ATOM 1011 C C . ASN A 1 121 ? 17.922 25.562 3.863 1 96.75 121 ASN A C 1
ATOM 1013 O O . ASN A 1 121 ? 18.578 26.219 4.66 1 96.75 121 ASN A O 1
ATOM 1017 N N . VAL A 1 122 ? 16.969 24.734 4.211 1 98.31 122 VAL A N 1
ATOM 1018 C CA . VAL A 1 122 ? 16.609 24.594 5.621 1 98.31 122 VAL A CA 1
ATOM 1019 C C . VAL A 1 122 ? 17.672 23.75 6.324 1 98.31 122 VAL A C 1
ATOM 1021 O O . VAL A 1 122 ? 17.984 22.641 5.883 1 98.31 122 VAL A O 1
ATOM 1024 N N . GLN A 1 123 ? 18.188 24.25 7.367 1 98.38 123 GLN A N 1
ATOM 1025 C CA . GLN A 1 123 ? 19.203 23.547 8.125 1 98.38 123 GLN A CA 1
ATOM 1026 C C . GLN A 1 123 ? 18.625 22.906 9.383 1 98.38 123 GLN A C 1
ATOM 1028 O O . GLN A 1 123 ? 19.031 21.812 9.773 1 98.38 123 GLN A O 1
ATOM 1033 N N . THR A 1 124 ? 17.719 23.609 9.984 1 98.69 124 THR A N 1
ATOM 1034 C CA . THR A 1 124 ? 17.141 23.109 11.227 1 98.69 124 THR A CA 1
ATOM 1035 C C . THR A 1 124 ? 15.672 23.516 11.344 1 98.69 124 THR A C 1
ATOM 1037 O O . THR A 1 124 ? 15.305 24.641 11 1 98.69 124 THR A O 1
ATOM 1040 N N . VAL A 1 125 ? 14.875 22.609 11.812 1 98.88 125 VAL A N 1
ATOM 1041 C CA . VAL A 1 125 ? 13.477 22.875 12.148 1 98.88 125 VAL A CA 1
ATOM 1042 C C . VAL A 1 125 ? 13.227 22.531 13.617 1 98.88 125 VAL A C 1
ATOM 1044 O O . VAL A 1 125 ? 13.305 21.375 14.016 1 98.88 125 VAL A O 1
ATOM 1047 N N . HIS A 1 126 ? 13.008 23.547 14.43 1 98.94 126 HIS A N 1
ATOM 1048 C CA . HIS A 1 126 ? 12.562 23.312 15.797 1 98.94 126 HIS A CA 1
ATOM 1049 C C . HIS A 1 126 ? 11.047 23.141 15.867 1 98.94 126 HIS A C 1
ATOM 1051 O O . HIS A 1 126 ? 10.297 24.078 15.578 1 98.94 126 HIS A O 1
ATOM 1057 N N . SER A 1 127 ? 10.641 21.984 16.266 1 98.94 127 SER A N 1
ATOM 1058 C CA . SER A 1 127 ? 9.219 21.656 16.281 1 98.94 127 SER A CA 1
ATOM 1059 C C . SER A 1 127 ? 8.695 21.547 17.719 1 98.94 127 SER A C 1
ATOM 1061 O O . SER A 1 127 ? 9.305 20.891 18.562 1 98.94 127 SER A O 1
ATOM 1063 N N . PHE A 1 128 ? 7.582 22.188 17.953 1 98.88 128 PHE A N 1
ATOM 1064 C CA . PHE A 1 128 ? 6.992 22.234 19.297 1 98.88 128 PHE A CA 1
ATOM 1065 C C . PHE A 1 128 ? 5.598 21.609 19.281 1 98.88 128 PHE A C 1
ATOM 1067 O O . PHE A 1 128 ? 4.703 22.094 18.578 1 98.88 128 PHE A O 1
ATOM 1074 N N . GLU A 1 129 ? 5.383 20.578 20 1 98.75 129 GLU A N 1
ATOM 1075 C CA . GLU A 1 129 ? 4.109 19.875 20.141 1 98.75 129 GLU A CA 1
ATOM 1076 C C . GLU A 1 129 ? 3.893 19.391 21.562 1 98.75 129 GLU A C 1
ATOM 1078 O O . GLU A 1 129 ? 4.609 18.516 22.047 1 98.75 129 GLU A O 1
ATOM 1083 N N . PRO A 1 130 ? 2.906 19.891 22.266 1 98.19 130 PRO A N 1
ATOM 1084 C CA . PRO A 1 130 ? 2.779 19.594 23.703 1 98.19 130 PRO A CA 1
ATOM 1085 C C . PRO A 1 130 ? 2.066 18.266 23.969 1 98.19 130 PRO A C 1
ATOM 1087 O O . PRO A 1 130 ? 2.338 17.609 24.969 1 98.19 130 PRO A O 1
ATOM 1090 N N . ILE A 1 131 ? 1.103 17.844 23.141 1 97.38 131 ILE A N 1
ATOM 1091 C CA . ILE A 1 131 ? 0.266 16.672 23.406 1 97.38 131 ILE A CA 1
ATOM 1092 C C . ILE A 1 131 ? 1.083 15.406 23.203 1 97.38 131 ILE A C 1
ATOM 1094 O O . ILE A 1 131 ? 1.549 15.117 22.109 1 97.38 131 ILE A O 1
ATOM 1098 N N . PRO A 1 132 ? 1.201 14.555 24.172 1 97.25 132 PRO A N 1
ATOM 1099 C CA . PRO A 1 132 ? 2.057 13.375 24.078 1 97.25 132 PRO A CA 1
ATOM 1100 C C . PRO A 1 132 ? 1.683 12.461 22.906 1 97.25 132 PRO A C 1
ATOM 1102 O O . PRO A 1 132 ? 2.564 11.945 22.219 1 97.25 132 PRO A O 1
ATOM 1105 N N . ARG A 1 133 ? 0.445 12.266 22.641 1 95.88 133 ARG A N 1
ATOM 1106 C CA . ARG A 1 133 ? 0.012 11.367 21.562 1 95.88 133 ARG A CA 1
ATOM 1107 C C . ARG A 1 133 ? 0.487 11.867 20.203 1 95.88 133 ARG A C 1
ATOM 1109 O O . ARG A 1 133 ? 1.075 11.117 19.438 1 95.88 133 ARG A O 1
ATOM 1116 N N . THR A 1 134 ? 0.201 13.102 19.906 1 97.44 134 THR A N 1
ATOM 1117 C CA . THR A 1 134 ? 0.617 13.656 18.625 1 97.44 134 THR A CA 1
ATOM 1118 C C . THR A 1 134 ? 2.137 13.789 18.562 1 97.44 134 THR A C 1
ATOM 1120 O O . THR A 1 134 ? 2.734 13.625 17.5 1 97.44 134 THR A O 1
ATOM 1123 N N . PHE A 1 135 ? 2.727 14.055 19.703 1 98.56 135 PHE A N 1
ATOM 1124 C CA . PHE A 1 135 ? 4.184 14.125 19.766 1 98.56 135 PHE A CA 1
ATOM 1125 C C . PHE A 1 135 ? 4.797 12.773 19.406 1 98.56 135 PHE A C 1
ATOM 1127 O O . PHE A 1 135 ? 5.84 12.719 18.75 1 98.56 135 PHE A O 1
ATOM 1134 N N . ASP A 1 136 ? 4.203 11.742 19.906 1 98.38 136 ASP A N 1
ATOM 1135 C CA . ASP A 1 136 ? 4.668 10.406 19.547 1 98.38 136 ASP A CA 1
ATOM 1136 C C . ASP A 1 136 ? 4.625 10.18 18.047 1 98.38 136 ASP A C 1
ATOM 1138 O O . ASP A 1 136 ? 5.57 9.648 17.469 1 98.38 136 ASP A O 1
ATOM 1142 N N . PHE A 1 137 ? 3.545 10.578 17.391 1 98.31 137 PHE A N 1
ATOM 1143 C CA . PHE A 1 137 ? 3.453 10.484 15.93 1 98.31 137 PHE A CA 1
ATOM 1144 C C . PHE A 1 137 ? 4.512 11.352 15.266 1 98.31 137 PHE A C 1
ATOM 1146 O O . PHE A 1 137 ? 5.137 10.93 14.281 1 98.31 137 PHE A O 1
ATOM 1153 N N . LEU A 1 138 ? 4.652 12.57 15.805 1 98.69 138 LEU A N 1
ATOM 1154 C CA . LEU A 1 138 ? 5.684 13.469 15.289 1 98.69 138 LEU A CA 1
ATOM 1155 C C . LEU A 1 138 ? 7.055 12.797 15.32 1 98.69 138 LEU A C 1
ATOM 1157 O O . LEU A 1 138 ? 7.773 12.797 14.32 1 98.69 138 LEU A O 1
ATOM 1161 N N . THR A 1 139 ? 7.375 12.211 16.422 1 98.75 139 THR A N 1
ATOM 1162 C CA . THR A 1 139 ? 8.664 11.547 16.625 1 98.75 139 THR A CA 1
ATOM 1163 C C . THR A 1 139 ? 8.82 10.375 15.656 1 98.75 139 THR A C 1
ATOM 1165 O O . THR A 1 139 ? 9.852 10.25 15 1 98.75 139 THR A O 1
ATOM 1168 N N . ARG A 1 140 ? 7.828 9.562 15.547 1 98.5 140 ARG A N 1
ATOM 1169 C CA . ARG A 1 140 ? 7.867 8.383 14.68 1 98.5 140 ARG A CA 1
ATOM 1170 C C . ARG A 1 140 ? 7.961 8.789 13.211 1 98.5 140 ARG A C 1
ATOM 1172 O O . ARG A 1 140 ? 8.617 8.117 12.422 1 98.5 140 ARG A O 1
ATOM 1179 N N . HIS A 1 141 ? 7.281 9.875 12.852 1 98.75 141 HIS A N 1
ATOM 1180 C CA . HIS A 1 141 ? 7.328 10.344 11.477 1 98.75 141 HIS A CA 1
ATOM 1181 C C . HIS A 1 141 ? 8.719 10.875 11.125 1 98.75 141 HIS A C 1
ATOM 1183 O O . HIS A 1 141 ? 9.211 10.633 10.016 1 98.75 141 HIS A O 1
ATOM 1189 N N . VAL A 1 142 ? 9.289 11.625 12.023 1 98.75 142 VAL A N 1
ATOM 1190 C CA . VAL A 1 142 ? 10.641 12.148 11.812 1 98.75 142 VAL A CA 1
ATOM 1191 C C . VAL A 1 142 ? 11.617 10.984 11.625 1 98.75 142 VAL A C 1
ATOM 1193 O O . VAL A 1 142 ? 12.477 11.023 10.742 1 98.75 142 VAL A O 1
ATOM 1196 N N . GLN A 1 143 ? 11.469 9.922 12.453 1 98.38 143 GLN A N 1
ATOM 1197 C CA . GLN A 1 143 ? 12.305 8.734 12.344 1 98.38 143 GLN A CA 1
ATOM 1198 C C . GLN A 1 143 ? 12.047 7.988 11.039 1 98.38 143 GLN A C 1
ATOM 1200 O O . GLN A 1 143 ? 12.992 7.598 10.344 1 98.38 143 GLN A O 1
ATOM 1205 N N . PHE A 1 144 ? 10.812 7.812 10.703 1 98.12 144 PHE A N 1
ATOM 1206 C CA . PHE A 1 144 ? 10.383 7.074 9.516 1 98.12 144 PHE A CA 1
ATOM 1207 C C . PHE A 1 144 ? 10.953 7.707 8.25 1 98.12 144 PHE A C 1
ATOM 1209 O O . PHE A 1 144 ? 11.258 7.008 7.285 1 98.12 144 PHE A O 1
ATOM 1216 N N . ASN A 1 145 ? 11.125 9.008 8.258 1 98.38 145 ASN A N 1
ATOM 1217 C CA . ASN A 1 145 ? 11.586 9.742 7.086 1 98.38 145 ASN A CA 1
ATOM 1218 C C . ASN A 1 145 ? 13.062 10.109 7.199 1 98.38 145 ASN A C 1
ATOM 1220 O O . ASN A 1 145 ? 13.586 10.852 6.367 1 98.38 145 ASN A O 1
ATOM 1224 N N . ALA A 1 146 ? 13.742 9.727 8.242 1 97.38 146 ALA A N 1
ATOM 1225 C CA . ALA A 1 146 ? 15.156 10 8.492 1 97.38 146 ALA A CA 1
ATOM 1226 C C . ALA A 1 146 ? 15.445 11.5 8.445 1 97.38 146 ALA A C 1
ATOM 1228 O O . ALA A 1 146 ? 16.406 11.938 7.805 1 97.38 146 ALA A O 1
ATOM 1229 N N . CYS A 1 147 ? 14.539 12.258 8.961 1 96.31 147 CYS A N 1
ATOM 1230 C CA . CYS A 1 147 ? 14.688 13.711 9.016 1 96.31 147 CYS A CA 1
ATOM 1231 C C . CYS A 1 147 ? 15.648 14.117 10.125 1 96.31 147 CYS A C 1
ATOM 1233 O O . CYS A 1 147 ? 15.227 14.367 11.258 1 96.31 147 CYS A O 1
ATOM 1235 N N . ASN A 1 148 ? 16.859 14.414 9.805 1 96.25 148 ASN A N 1
ATOM 1236 C CA . ASN A 1 148 ? 17.891 14.703 10.797 1 96.25 148 ASN A CA 1
ATOM 1237 C C . ASN A 1 148 ? 17.953 16.188 11.117 1 96.25 148 ASN A C 1
ATOM 1239 O O . ASN A 1 148 ? 18.656 16.594 12.047 1 96.25 148 ASN A O 1
ATOM 1243 N N . LYS A 1 149 ? 17.203 17.031 10.477 1 98.25 149 LYS A N 1
ATOM 1244 C CA . LYS A 1 149 ? 17.219 18.469 10.672 1 98.25 149 LYS A CA 1
ATOM 1245 C C . LYS A 1 149 ? 16.219 18.875 11.758 1 98.25 149 LYS A C 1
ATOM 1247 O O . LYS A 1 149 ? 16.172 20.047 12.164 1 98.25 149 LYS A O 1
ATOM 1252 N N . ALA A 1 150 ? 15.445 17.938 12.281 1 98.69 150 ALA A N 1
ATOM 1253 C CA . ALA A 1 150 ? 14.359 18.281 13.203 1 98.69 150 ALA A CA 1
ATOM 1254 C C . ALA A 1 150 ? 14.836 18.219 14.648 1 98.69 150 ALA A C 1
ATOM 1256 O O . ALA A 1 150 ? 15.523 17.281 15.055 1 98.69 150 ALA A O 1
ATOM 1257 N N . VAL A 1 151 ? 14.594 19.219 15.367 1 98.75 151 VAL A N 1
ATOM 1258 C CA . VAL A 1 151 ? 14.742 19.25 16.812 1 98.75 151 VAL A CA 1
ATOM 1259 C C . VAL A 1 151 ? 13.367 19.234 17.484 1 98.75 151 VAL A C 1
ATOM 1261 O O . VAL A 1 151 ? 12.609 20.203 17.375 1 98.75 151 VAL A O 1
ATOM 1264 N N . LEU A 1 152 ? 13.055 18.172 18.172 1 98.88 152 LEU A N 1
ATOM 1265 C CA . LEU A 1 152 ? 11.703 17.953 18.672 1 98.88 152 LEU A CA 1
ATOM 1266 C C . LEU A 1 152 ? 11.586 18.375 20.141 1 98.88 152 LEU A C 1
ATOM 1268 O O . LEU A 1 152 ? 12.445 18.047 20.953 1 98.88 152 LEU A O 1
ATOM 1272 N N . ASN A 1 153 ? 10.586 19.172 20.375 1 98.88 153 ASN A N 1
ATOM 1273 C CA . ASN A 1 153 ? 10.312 19.672 21.719 1 98.88 153 ASN A CA 1
ATOM 1274 C C . ASN A 1 153 ? 8.898 19.297 22.172 1 98.88 153 ASN A C 1
ATOM 1276 O O . ASN A 1 153 ? 7.914 19.766 21.594 1 98.88 153 ASN A O 1
ATOM 1280 N N . ASN A 1 154 ? 8.758 18.531 23.281 1 98.75 154 ASN A N 1
ATOM 1281 C CA . ASN A 1 154 ? 7.461 18.109 23.797 1 98.75 154 ASN A CA 1
ATOM 1282 C C . ASN A 1 154 ? 6.941 19.078 24.859 1 98.75 154 ASN A C 1
ATOM 1284 O O . ASN A 1 154 ? 6.703 18.688 26 1 98.75 154 ASN A O 1
ATOM 1288 N N . PHE A 1 155 ? 6.699 20.25 24.5 1 98.56 155 PHE A N 1
ATOM 1289 C CA . PHE A 1 155 ? 6.102 21.297 25.328 1 98.56 155 PHE A CA 1
ATOM 1290 C C . PHE A 1 155 ? 5.512 22.406 24.469 1 98.56 155 PHE A C 1
ATOM 1292 O O . PHE A 1 155 ? 5.746 22.453 23.25 1 98.56 155 PHE A O 1
ATOM 1299 N N . ALA A 1 156 ? 4.711 23.281 25.062 1 98.56 156 ALA A N 1
ATOM 1300 C CA . ALA A 1 156 ? 4.078 24.391 24.359 1 98.56 156 ALA A CA 1
ATOM 1301 C C . ALA A 1 156 ? 4.828 25.703 24.609 1 98.56 156 ALA A C 1
ATOM 1303 O O . ALA A 1 156 ? 5.445 25.875 25.656 1 98.56 156 ALA A O 1
ATOM 1304 N N . LEU A 1 157 ? 4.773 26.547 23.641 1 98.75 157 LEU A N 1
ATOM 1305 C CA . LEU A 1 157 ? 5.246 27.906 23.844 1 98.75 157 LEU A CA 1
ATOM 1306 C C . LEU A 1 157 ? 4.102 28.828 24.25 1 98.75 157 LEU A C 1
ATOM 1308 O O . LEU A 1 157 ? 2.986 28.703 23.75 1 98.75 157 LEU A O 1
ATOM 1312 N N . SER A 1 158 ? 4.336 29.625 25.234 1 98.44 158 SER A N 1
ATOM 1313 C CA . SER A 1 158 ? 3.375 30.562 25.797 1 98.44 158 SER A CA 1
ATOM 1314 C C . SER A 1 158 ? 4.066 31.828 26.312 1 98.44 158 SER A C 1
ATOM 1316 O O . SER A 1 158 ? 5.215 32.094 25.953 1 98.44 158 SER A O 1
ATOM 1318 N N . ASN A 1 159 ? 3.279 32.688 27.125 1 98.38 159 ASN A N 1
ATOM 1319 C CA . ASN A 1 159 ? 3.842 33.938 27.594 1 98.38 159 ASN A CA 1
ATOM 1320 C C . ASN A 1 159 ? 4.477 33.781 28.969 1 98.38 159 ASN A C 1
ATOM 1322 O O . ASN A 1 159 ? 4.945 34.75 29.562 1 98.38 159 ASN A O 1
ATOM 1326 N N . HIS A 1 160 ? 4.543 32.562 29.5 1 97.44 160 HIS A N 1
ATOM 1327 C CA . HIS A 1 160 ? 5.199 32.281 30.781 1 97.44 160 HIS A CA 1
ATOM 1328 C C . HIS A 1 160 ? 5.641 30.812 30.859 1 97.44 160 HIS A C 1
ATOM 1330 O O . HIS A 1 160 ? 5.168 29.969 30.094 1 97.44 160 HIS A O 1
ATOM 1336 N N . ARG A 1 161 ? 6.602 30.578 31.734 1 97.44 161 ARG A N 1
ATOM 1337 C CA . ARG A 1 161 ? 7.039 29.219 32.031 1 97.44 161 ARG A CA 1
ATOM 1338 C C . ARG A 1 161 ? 6.113 28.562 33.031 1 97.44 161 ARG A C 1
ATOM 1340 O O . ARG A 1 161 ? 5.637 29.219 33.969 1 97.44 161 ARG A O 1
ATOM 1347 N N . GLY A 1 162 ? 5.801 27.281 32.844 1 97.62 162 GLY A N 1
ATOM 1348 C CA . GLY A 1 162 ? 4.961 26.547 33.781 1 97.62 162 GLY A CA 1
ATOM 1349 C C . GLY A 1 162 ? 4.367 25.297 33.188 1 97.62 162 GLY A C 1
ATOM 1350 O O . GLY A 1 162 ? 5.027 24.609 32.406 1 97.62 162 GLY A O 1
ATOM 1351 N N . GLU A 1 163 ? 3.244 24.906 33.75 1 97.44 163 GLU A N 1
ATOM 1352 C CA . GLU A 1 163 ? 2.477 23.781 33.219 1 97.44 163 GLU A CA 1
ATOM 1353 C C . GLU A 1 163 ? 0.982 24.094 33.219 1 97.44 163 GLU A C 1
ATOM 1355 O O . GLU A 1 163 ? 0.511 24.953 33.969 1 97.44 163 GLU A O 1
ATOM 1360 N N . THR A 1 164 ? 0.35 23.531 32.344 1 96.19 164 THR A N 1
ATOM 1361 C CA . THR A 1 164 ? -1.099 23.688 32.25 1 96.19 164 THR A CA 1
ATOM 1362 C C . THR A 1 164 ? -1.752 22.453 31.656 1 96.19 164 THR A C 1
ATOM 1364 O O . THR A 1 164 ? -1.062 21.578 31.125 1 96.19 164 THR A O 1
ATOM 1367 N N . GLU A 1 165 ? -3.031 22.359 31.859 1 96.12 165 GLU A N 1
ATOM 1368 C CA . GLU A 1 165 ? -3.805 21.266 31.266 1 96.12 165 GLU A CA 1
ATOM 1369 C C . GLU A 1 165 ? -4.152 21.578 29.812 1 96.12 165 GLU A C 1
ATOM 1371 O O . GLU A 1 165 ? -4.492 22.703 29.469 1 96.12 165 GLU A O 1
ATOM 1376 N N . PHE A 1 166 ? -4.012 20.625 29.016 1 95.94 166 PHE A N 1
ATOM 1377 C CA . PHE A 1 166 ? -4.477 20.656 27.641 1 95.94 166 PHE A CA 1
ATOM 1378 C C . PHE A 1 166 ? -5.656 19.719 27.438 1 95.94 166 PHE A C 1
ATOM 1380 O O . PHE A 1 166 ? -5.695 18.625 28.031 1 95.94 166 PHE A O 1
ATOM 1387 N N . TYR A 1 167 ? -6.531 20.125 26.609 1 94.62 167 TYR A N 1
ATOM 1388 C CA . TYR A 1 167 ? -7.664 19.297 26.188 1 94.62 167 TYR A CA 1
ATOM 1389 C C . TYR A 1 167 ? -7.41 18.688 24.812 1 94.62 167 TYR A C 1
ATOM 1391 O O . TYR A 1 167 ? -6.926 19.375 23.906 1 94.62 167 TYR A O 1
ATOM 1399 N N . TRP A 1 168 ? -7.648 17.359 24.672 1 93.25 168 TRP A N 1
ATOM 1400 C CA . TRP A 1 168 ? -7.449 16.688 23.391 1 93.25 168 TRP A CA 1
ATOM 1401 C C . TRP A 1 168 ? -8.383 15.484 23.25 1 93.25 168 TRP A C 1
ATOM 1403 O O . TRP A 1 168 ? -8.984 15.039 24.234 1 93.25 168 TRP A O 1
ATOM 1413 N N . ASN A 1 169 ? -8.641 15.07 21.969 1 92.69 169 ASN A N 1
ATOM 1414 C CA . ASN A 1 169 ? -9.508 13.938 21.672 1 92.69 169 ASN A CA 1
ATOM 1415 C C . ASN A 1 169 ? -8.891 13.023 20.609 1 92.69 169 ASN A C 1
ATOM 1417 O O . ASN A 1 169 ? -8.367 13.508 19.594 1 92.69 169 ASN A O 1
ATOM 1421 N N . VAL A 1 170 ? -9.023 11.75 20.844 1 91.75 170 VAL A N 1
ATOM 1422 C CA . VAL A 1 170 ? -8.391 10.742 19.984 1 91.75 170 VAL A CA 1
ATOM 1423 C C . VAL A 1 170 ? -8.992 10.812 18.578 1 91.75 170 VAL A C 1
ATOM 1425 O O . VAL A 1 170 ? -8.32 10.5 17.594 1 91.75 170 VAL A O 1
ATOM 1428 N N . LYS A 1 171 ? -10.195 11.242 18.422 1 90.75 171 LYS A N 1
ATOM 1429 C CA . LYS A 1 171 ? -10.914 11.266 17.156 1 90.75 171 LYS A CA 1
ATOM 1430 C C . LYS A 1 171 ? -10.617 12.547 16.375 1 90.75 171 LYS A C 1
ATOM 1432 O O . LYS A 1 171 ? -10.945 12.648 15.195 1 90.75 171 LYS A O 1
ATOM 1437 N N . GLU A 1 172 ? -9.969 13.484 17.031 1 90.19 172 GLU A N 1
ATOM 1438 C CA . GLU A 1 172 ? -9.648 14.766 16.422 1 90.19 172 GLU A CA 1
ATOM 1439 C C . GLU A 1 172 ? -8.461 15.438 17.109 1 90.19 172 GLU A C 1
ATOM 1441 O O . GLU A 1 172 ? -8.617 16.484 17.734 1 90.19 172 GLU A O 1
ATOM 1446 N N . THR A 1 173 ? -7.367 15 16.844 1 87.25 173 THR A N 1
ATOM 1447 C CA . THR A 1 173 ? -6.184 15.43 17.578 1 87.25 173 THR A CA 1
ATOM 1448 C C . THR A 1 173 ? -5.727 16.797 17.094 1 87.25 173 THR A C 1
ATOM 1450 O O . THR A 1 173 ? -5 17.5 17.812 1 87.25 173 THR A O 1
ATOM 1453 N N . GLY A 1 174 ? -6.223 17.219 15.977 1 89.06 174 GLY A N 1
ATOM 1454 C CA . GLY A 1 174 ? -5.832 18.5 15.414 1 89.06 174 GLY A CA 1
ATOM 1455 C C . GLY A 1 174 ? -6.441 19.688 16.141 1 89.06 174 GLY A C 1
ATOM 1456 O O . GLY A 1 174 ? -6.02 20.828 15.945 1 89.06 174 GLY A O 1
ATOM 1457 N N . SER A 1 175 ? -7.312 19.453 17.031 1 87.56 175 SER A N 1
ATOM 1458 C CA . SER A 1 175 ? -8 20.531 17.734 1 87.56 175 SER A CA 1
ATOM 1459 C C . SER A 1 175 ? -7.594 20.578 19.203 1 87.56 175 SER A C 1
ATOM 1461 O O . SER A 1 175 ? -8.328 21.125 20.047 1 87.56 175 SER A O 1
ATOM 1463 N N . SER A 1 176 ? -6.492 20.047 19.516 1 90.44 176 SER A N 1
ATOM 1464 C CA . SER A 1 176 ? -6.008 20.078 20.891 1 90.44 176 SER A CA 1
ATOM 1465 C C . SER A 1 176 ? -5.59 21.5 21.297 1 90.44 176 SER A C 1
ATOM 1467 O O . SER A 1 176 ? -4.992 22.219 20.5 1 90.44 176 SER A O 1
ATOM 1469 N N . SER A 1 177 ? -5.973 21.828 22.562 1 93.44 177 SER A N 1
ATOM 1470 C CA . SER A 1 177 ? -5.688 23.188 23.016 1 93.44 177 SER A CA 1
ATOM 1471 C C . SER A 1 177 ? -5.719 23.266 24.547 1 93.44 177 SER A C 1
ATOM 1473 O O . SER A 1 177 ? -6.129 22.312 25.219 1 93.44 177 SER A O 1
ATOM 1475 N N . MET A 1 178 ? -5.25 24.469 25.016 1 93.5 178 MET A N 1
ATOM 1476 C CA . MET A 1 178 ? -5.258 24.734 26.453 1 93.5 178 MET A CA 1
ATOM 1477 C C . MET A 1 178 ? -6.684 24.938 26.953 1 93.5 178 MET A C 1
ATOM 1479 O O . MET A 1 178 ? -6.934 24.875 28.172 1 93.5 178 MET A O 1
ATOM 1483 N N . LYS A 1 179 ? -7.57 25.141 26.047 1 89.31 179 LYS A N 1
ATOM 1484 C CA . LYS A 1 179 ? -9 25.25 26.344 1 89.31 179 LYS A CA 1
ATOM 1485 C C . LYS A 1 179 ? -9.797 24.203 25.578 1 89.31 179 LYS A C 1
ATOM 1487 O O . LYS A 1 179 ? -9.359 23.734 24.516 1 89.31 179 LYS A O 1
ATOM 1492 N N . ASN A 1 180 ? -10.93 23.844 26.109 1 88.81 180 ASN A N 1
ATOM 1493 C CA . ASN A 1 180 ? -11.828 22.953 25.375 1 88.81 180 ASN A CA 1
ATOM 1494 C C . ASN A 1 180 ? -12.57 23.719 24.281 1 88.81 180 ASN A C 1
ATOM 1496 O O . ASN A 1 180 ? -13.789 23.891 24.344 1 88.81 180 ASN A O 1
ATOM 1500 N N . ILE A 1 181 ? -11.922 23.984 23.297 1 83.44 181 ILE A N 1
ATOM 1501 C CA . ILE A 1 181 ? -12.406 24.922 22.281 1 83.44 181 ILE A CA 1
ATOM 1502 C C . ILE A 1 181 ? -13.57 24.297 21.531 1 83.44 181 ILE A C 1
ATOM 1504 O O . ILE A 1 181 ? -14.445 25.016 21.031 1 83.44 181 ILE A O 1
ATOM 1508 N N . GLN A 1 182 ? -13.594 23.016 21.391 1 82.69 182 GLN A N 1
ATOM 1509 C CA . GLN A 1 182 ? -14.672 22.344 20.656 1 82.69 182 GLN A CA 1
ATOM 1510 C C . GLN A 1 182 ? -15.828 22 21.594 1 82.69 182 GLN A C 1
ATOM 1512 O O . GLN A 1 182 ? -16.859 21.516 21.156 1 82.69 182 GLN A O 1
ATOM 1517 N N . GLU A 1 183 ? -15.648 22.234 22.906 1 85.81 183 GLU A N 1
ATOM 1518 C CA . GLU A 1 183 ? -16.656 21.984 23.938 1 85.81 183 GLU A CA 1
ATOM 1519 C C . GLU A 1 183 ? -17.141 20.547 23.906 1 85.81 183 GLU A C 1
ATOM 1521 O O . GLU A 1 183 ? -18.344 20.297 23.922 1 85.81 183 GLU A O 1
ATOM 1526 N N . ARG A 1 184 ? -16.234 19.656 23.719 1 84.94 184 ARG A N 1
ATOM 1527 C CA . ARG A 1 184 ? -16.562 18.234 23.703 1 84.94 184 ARG A CA 1
ATOM 1528 C C . ARG A 1 184 ? -16.625 17.672 25.125 1 84.94 184 ARG A C 1
ATOM 1530 O O . ARG A 1 184 ? -15.773 17.969 25.969 1 84.94 184 ARG A O 1
ATOM 1537 N N . GLU A 1 185 ? -17.578 16.828 25.328 1 85.25 185 GLU A N 1
ATOM 1538 C CA . GLU A 1 185 ? -17.734 16.203 26.641 1 85.25 185 GLU A CA 1
ATOM 1539 C C . GLU A 1 185 ? -16.719 15.086 26.844 1 85.25 185 GLU A C 1
ATOM 1541 O O . GLU A 1 185 ? -16.312 14.82 27.969 1 85.25 185 GLU A O 1
ATOM 1546 N N . ASP A 1 186 ? -16.281 14.508 25.75 1 87.75 186 ASP A N 1
ATOM 1547 C CA . ASP A 1 186 ? -15.398 13.344 25.844 1 87.75 186 ASP A CA 1
ATOM 1548 C C . ASP A 1 186 ? -13.938 13.742 25.625 1 87.75 186 ASP A C 1
ATOM 1550 O O . ASP A 1 186 ? -13.125 12.922 25.203 1 87.75 186 ASP A O 1
ATOM 1554 N N . SER A 1 187 ? -13.609 14.945 25.906 1 91.44 187 SER A N 1
ATOM 1555 C CA . SER A 1 187 ? -12.227 15.391 25.781 1 91.44 187 SER A CA 1
ATOM 1556 C C . SER A 1 187 ? -11.352 14.812 26.875 1 91.44 187 SER A C 1
ATOM 1558 O O . SER A 1 187 ? -11.781 14.719 28.031 1 91.44 187 SER A O 1
ATOM 1560 N N . ASN A 1 188 ? -10.188 14.383 26.516 1 93.5 188 ASN A N 1
ATOM 1561 C CA . ASN A 1 188 ? -9.156 14.008 27.469 1 93.5 188 ASN A CA 1
ATOM 1562 C C . ASN A 1 188 ? -8.352 15.219 27.938 1 93.5 188 ASN A C 1
ATOM 1564 O O . ASN A 1 188 ? -8.328 16.25 27.266 1 93.5 188 ASN A O 1
ATOM 1568 N N . ARG A 1 189 ? -7.777 15.086 29.141 1 95.69 189 ARG A N 1
ATOM 1569 C CA . ARG A 1 189 ? -6.918 16.141 29.688 1 95.69 189 ARG A CA 1
ATOM 1570 C C . ARG A 1 189 ? -5.52 15.602 29.969 1 95.69 189 ARG A C 1
ATOM 1572 O O . ARG A 1 189 ? -5.367 14.461 30.406 1 95.69 189 ARG A O 1
ATOM 1579 N N . VAL A 1 190 ? -4.57 16.438 29.719 1 96.38 190 VAL A N 1
ATOM 1580 C CA . VAL A 1 190 ? -3.189 16.078 30.016 1 96.38 190 VAL A CA 1
ATOM 1581 C C . VAL A 1 190 ? -2.396 17.312 30.406 1 96.38 190 VAL A C 1
ATOM 1583 O O . VAL A 1 190 ? -2.6 18.391 29.844 1 96.38 190 VAL A O 1
ATOM 1586 N N . VAL A 1 191 ? -1.523 17.188 31.406 1 97.75 191 VAL A N 1
ATOM 1587 C CA . VAL A 1 191 ? -0.677 18.297 31.828 1 97.75 191 VAL A CA 1
ATOM 1588 C C . VAL A 1 191 ? 0.556 18.391 30.938 1 97.75 191 VAL A C 1
ATOM 1590 O O . VAL A 1 191 ? 1.263 17.391 30.75 1 97.75 191 VAL A O 1
ATOM 1593 N N . CYS A 1 192 ? 0.771 19.578 30.406 1 97.94 192 CYS A N 1
ATOM 1594 C CA . CYS A 1 192 ? 1.922 19.797 29.531 1 97.94 192 CYS A CA 1
ATOM 1595 C C . CYS A 1 192 ? 2.768 20.969 30.047 1 97.94 192 CYS A C 1
ATOM 1597 O O . CYS A 1 192 ? 2.266 21.828 30.766 1 97.94 192 CYS A O 1
ATOM 1599 N N . GLN A 1 193 ? 3.994 20.953 29.656 1 98.31 193 GLN A N 1
ATOM 1600 C CA . GLN A 1 193 ? 4.922 22.016 30.031 1 98.31 193 GLN A CA 1
ATOM 1601 C C . GLN A 1 193 ? 4.785 23.234 29.125 1 98.31 193 GLN A C 1
ATOM 1603 O O . GLN A 1 193 ? 4.473 23.078 27.938 1 98.31 193 GLN A O 1
ATOM 1608 N N . LEU A 1 194 ? 5.016 24.391 29.719 1 98.38 194 LEU A N 1
ATOM 1609 C CA . LEU A 1 194 ? 5.047 25.672 29 1 98.38 194 LEU A CA 1
ATOM 1610 C C . LEU A 1 194 ? 6.426 26.312 29.094 1 98.38 194 LEU A C 1
ATOM 1612 O O . LEU A 1 194 ? 7.066 26.266 30.156 1 98.38 194 LEU A O 1
ATOM 1616 N N . ARG A 1 195 ? 6.852 26.844 28.031 1 98.56 195 ARG A N 1
ATOM 1617 C CA . ARG A 1 195 ? 8.031 27.688 27.953 1 98.56 195 ARG A CA 1
ATOM 1618 C C . ARG A 1 195 ? 7.773 28.922 27.094 1 98.56 195 ARG A C 1
ATOM 1620 O O . ARG A 1 195 ? 6.738 29.016 26.438 1 98.56 195 ARG A O 1
ATOM 1627 N N . THR A 1 196 ? 8.688 29.891 27.172 1 98.81 196 THR A N 1
ATOM 1628 C CA . THR A 1 196 ? 8.562 31.047 26.297 1 98.81 196 THR A CA 1
ATOM 1629 C C . THR A 1 196 ? 9.531 30.938 25.125 1 98.81 196 THR A C 1
ATOM 1631 O O . THR A 1 196 ? 10.609 30.359 25.25 1 98.81 196 THR A O 1
ATOM 1634 N N . LEU A 1 197 ? 9.078 31.484 24.031 1 98.81 197 LEU A N 1
ATOM 1635 C CA . LEU A 1 197 ? 9.93 31.531 22.844 1 98.81 197 LEU A CA 1
ATOM 1636 C C . LEU A 1 197 ? 11.242 32.25 23.141 1 98.81 197 LEU A C 1
ATOM 1638 O O . LEU A 1 197 ? 12.305 31.797 22.703 1 98.81 197 LEU A O 1
ATOM 1642 N N . ASP A 1 198 ? 11.242 33.312 23.891 1 98.75 198 ASP A N 1
ATOM 1643 C CA . ASP A 1 198 ? 12.43 34.062 24.25 1 98.75 198 ASP A CA 1
ATOM 1644 C C . ASP A 1 198 ? 13.422 33.219 25.047 1 98.75 198 ASP A C 1
ATOM 1646 O O . ASP A 1 198 ? 14.625 33.219 24.766 1 98.75 198 ASP A O 1
ATOM 1650 N N . GLU A 1 199 ? 12.883 32.5 26.016 1 98.38 199 GLU A N 1
ATOM 1651 C CA . GLU A 1 199 ? 13.742 31.656 26.844 1 98.38 199 GLU A CA 1
ATOM 1652 C C . GLU A 1 199 ? 14.383 30.547 26 1 98.38 199 GLU A C 1
ATOM 1654 O O . GLU A 1 199 ? 15.578 30.281 26.141 1 98.38 199 GLU A O 1
ATOM 1659 N N . TYR A 1 200 ? 13.57 29.891 25.203 1 98.56 200 TYR A N 1
ATOM 1660 C CA . TYR A 1 200 ? 14.062 28.781 24.375 1 98.56 200 TYR A CA 1
ATOM 1661 C C . TYR A 1 200 ? 15.133 29.266 23.406 1 98.56 200 TYR A C 1
ATOM 1663 O O . TYR A 1 200 ? 16.188 28.625 23.281 1 98.56 200 TYR A O 1
ATOM 1671 N N . ALA A 1 201 ? 14.844 30.359 22.656 1 98.31 201 ALA A N 1
ATOM 1672 C CA . ALA A 1 201 ? 15.789 30.891 21.688 1 98.31 201 ALA A CA 1
ATOM 1673 C C . ALA A 1 201 ? 17.109 31.266 22.344 1 98.31 201 ALA A C 1
ATOM 1675 O O . ALA A 1 201 ? 18.188 31.047 21.781 1 98.31 201 ALA A O 1
ATOM 1676 N N . ARG A 1 202 ? 17.016 31.859 23.516 1 97.38 202 ARG A N 1
ATOM 1677 C CA . ARG A 1 202 ? 18.219 32.219 24.266 1 97.38 202 ARG A CA 1
ATOM 1678 C C . ARG A 1 202 ? 19.016 31 24.672 1 97.38 202 ARG A C 1
ATOM 1680 O O . ARG A 1 202 ? 20.234 30.938 24.469 1 97.38 202 ARG A O 1
ATOM 1687 N N . GLU A 1 203 ? 18.359 30.031 25.219 1 97.81 203 GLU A N 1
ATOM 1688 C CA . GLU A 1 203 ? 19.016 28.812 25.703 1 97.81 203 GLU A CA 1
ATOM 1689 C C . GLU A 1 203 ? 19.703 28.062 24.562 1 97.81 203 GLU A C 1
ATOM 1691 O O . GLU A 1 203 ? 20.797 27.516 24.75 1 97.81 203 GLU A O 1
ATOM 1696 N N . LYS A 1 204 ? 19.047 28.031 23.406 1 97.56 204 LYS A N 1
ATOM 1697 C CA . LYS A 1 204 ? 19.578 27.281 22.281 1 97.56 204 LYS A CA 1
ATOM 1698 C C . LYS A 1 204 ? 20.516 28.156 21.438 1 97.56 204 LYS A C 1
ATOM 1700 O O . LYS A 1 204 ? 21.203 27.641 20.547 1 97.56 204 LYS A O 1
ATOM 1705 N N . ASN A 1 205 ? 20.594 29.453 21.672 1 97.12 205 ASN A N 1
ATOM 1706 C CA . ASN A 1 205 ? 21.375 30.406 20.906 1 97.12 205 ASN A CA 1
ATOM 1707 C C . ASN A 1 205 ? 21.078 30.281 19.406 1 97.12 205 ASN A C 1
ATOM 1709 O O . ASN A 1 205 ? 22 30.078 18.609 1 97.12 205 ASN A O 1
ATOM 1713 N N . VAL A 1 206 ? 19.797 30.469 19.094 1 96.88 206 VAL A N 1
ATOM 1714 C CA . VAL A 1 206 ? 19.375 30.25 17.703 1 96.88 206 VAL A CA 1
ATOM 1715 C C . VAL A 1 206 ? 18.844 31.562 17.125 1 96.88 206 VAL A C 1
ATOM 1717 O O . VAL A 1 206 ? 18.266 32.375 17.844 1 96.88 206 VAL A O 1
ATOM 1720 N N . TYR A 1 207 ? 19.141 31.797 15.859 1 97.94 207 TYR A N 1
ATOM 1721 C CA . TYR A 1 207 ? 18.531 32.844 15.047 1 97.94 207 TYR A CA 1
ATOM 1722 C C . TYR A 1 207 ? 17.422 32.281 14.172 1 97.94 207 TYR A C 1
ATOM 1724 O O . TYR A 1 207 ? 17.625 31.344 13.406 1 97.94 207 TYR A O 1
ATOM 1732 N N . ILE A 1 208 ? 16.219 32.875 14.289 1 98.69 208 ILE A N 1
ATOM 1733 C CA . ILE A 1 208 ? 15.047 32.312 13.625 1 98.69 208 ILE A CA 1
ATOM 1734 C C . ILE A 1 208 ? 14.773 33.094 12.328 1 98.69 208 ILE A C 1
ATOM 1736 O O . ILE A 1 208 ? 14.68 34.312 12.336 1 98.69 208 ILE A O 1
ATOM 1740 N N . ASP A 1 209 ? 14.625 32.344 11.258 1 98.75 209 ASP A N 1
ATOM 1741 C CA . ASP A 1 209 ? 14.32 32.969 9.969 1 98.75 209 ASP A CA 1
ATOM 1742 C C . ASP A 1 209 ? 12.82 32.938 9.688 1 98.75 209 ASP A C 1
ATOM 1744 O O . ASP A 1 209 ? 12.312 33.781 8.945 1 98.75 209 ASP A O 1
ATOM 1748 N N . MET A 1 210 ? 12.086 31.938 10.219 1 98.81 210 MET A N 1
ATOM 1749 C CA . MET A 1 210 ? 10.656 31.781 9.961 1 98.81 210 MET A CA 1
ATOM 1750 C C . MET A 1 210 ? 9.961 31.109 11.133 1 98.81 210 MET A C 1
ATOM 1752 O O . MET A 1 210 ? 10.523 30.219 11.766 1 98.81 210 MET A O 1
ATOM 1756 N N . ILE A 1 211 ? 8.75 31.562 11.406 1 98.94 211 ILE A N 1
ATOM 1757 C CA . ILE A 1 211 ? 7.879 30.953 12.414 1 98.94 211 ILE A CA 1
ATOM 1758 C C . ILE A 1 211 ? 6.559 30.531 11.766 1 98.94 211 ILE A C 1
ATOM 1760 O O . ILE A 1 211 ? 5.879 31.359 11.141 1 98.94 211 ILE A O 1
ATOM 1764 N N . LYS A 1 212 ? 6.258 29.312 11.805 1 98.75 212 LYS A N 1
ATOM 1765 C CA . LYS A 1 212 ? 4.898 28.828 11.602 1 98.75 212 LYS A CA 1
ATOM 1766 C C . LYS A 1 212 ? 4.199 28.578 12.938 1 98.75 212 LYS A C 1
ATOM 1768 O O . LYS A 1 212 ? 4.672 27.781 13.75 1 98.75 212 LYS A O 1
ATOM 1773 N N . CYS A 1 213 ? 3.135 29.25 13.195 1 98.69 213 CYS A N 1
ATOM 1774 C CA . CYS A 1 213 ? 2.443 29.141 14.469 1 98.69 213 CYS A CA 1
ATOM 1775 C C . CYS A 1 213 ? 0.975 28.781 14.266 1 98.69 213 CYS A C 1
ATOM 1777 O O . CYS A 1 213 ? 0.208 29.594 13.734 1 98.69 213 CYS A O 1
ATOM 1779 N N . ASP A 1 214 ? 0.563 27.672 14.633 1 97.19 214 ASP A N 1
ATOM 1780 C CA . ASP A 1 214 ? -0.799 27.141 14.602 1 97.19 214 ASP A CA 1
ATOM 1781 C C . ASP A 1 214 ? -1.096 26.328 15.852 1 97.19 214 ASP A C 1
ATOM 1783 O O . ASP A 1 214 ? -0.887 25.109 15.867 1 97.19 214 ASP A O 1
ATOM 1787 N N . VAL A 1 215 ? -1.663 27.047 16.953 1 97.25 215 VAL A N 1
ATOM 1788 C CA . VAL A 1 215 ? -1.722 26.406 18.266 1 97.25 215 VAL A CA 1
ATOM 1789 C C . VAL A 1 215 ? -3.152 26.438 18.797 1 97.25 215 VAL A C 1
ATOM 1791 O O . VAL A 1 215 ? -3.377 26.359 20 1 97.25 215 VAL A O 1
ATOM 1794 N N . GLU A 1 216 ? -4.074 26.672 17.922 1 94.5 216 GLU A N 1
ATOM 1795 C CA . GLU A 1 216 ? -5.5 26.5 18.203 1 94.5 216 GLU A CA 1
ATOM 1796 C C . GLU A 1 216 ? -5.961 27.469 19.281 1 94.5 216 GLU A C 1
ATOM 1798 O O . GLU A 1 216 ? -6.547 27.047 20.281 1 94.5 216 GLU A O 1
ATOM 1803 N N . GLY A 1 217 ? -5.555 28.75 19.219 1 95.62 217 GLY A N 1
ATOM 1804 C CA . GLY A 1 217 ? -6.195 29.781 20.016 1 95.62 217 GLY A CA 1
ATOM 1805 C C . GLY A 1 217 ? -5.219 30.547 20.891 1 95.62 217 GLY A C 1
ATOM 1806 O O . GLY A 1 217 ? -5.504 31.672 21.312 1 95.62 217 GLY A O 1
ATOM 1807 N N . SER A 1 218 ? -4.082 30.062 21.188 1 97 218 SER A N 1
ATOM 1808 C CA . SER A 1 218 ? -3.164 30.703 22.125 1 97 218 SER A CA 1
ATOM 1809 C C . SER A 1 218 ? -2.049 31.453 21.391 1 97 218 SER A C 1
ATOM 1811 O O . SER A 1 218 ? -0.977 31.688 21.953 1 97 218 SER A O 1
ATOM 1813 N N . GLU A 1 219 ? -2.266 31.812 20.172 1 98.5 219 GLU A N 1
ATOM 1814 C CA . GLU A 1 219 ? -1.225 32.438 19.359 1 98.5 219 GLU A CA 1
ATOM 1815 C C . GLU A 1 219 ? -0.703 33.719 20 1 98.5 219 GLU A C 1
ATOM 1817 O O . GLU A 1 219 ? 0.504 33.969 20.016 1 98.5 219 GLU A O 1
ATOM 1822 N N . LEU A 1 220 ? -1.61 34.562 20.578 1 98.62 220 LEU A N 1
ATOM 1823 C CA . LEU A 1 220 ? -1.186 35.781 21.203 1 98.62 220 LEU A CA 1
ATOM 1824 C C . LEU A 1 220 ? -0.184 35.531 22.312 1 98.62 220 LEU A C 1
ATOM 1826 O O . LEU A 1 220 ? 0.82 36.25 22.438 1 98.62 220 LEU A O 1
ATOM 1830 N N . LEU A 1 221 ? -0.478 34.562 23.125 1 98.5 221 LEU A N 1
ATOM 1831 C CA . LEU A 1 221 ? 0.397 34.188 24.25 1 98.5 221 LEU A CA 1
ATOM 1832 C C . LEU A 1 221 ? 1.773 33.781 23.734 1 98.5 221 LEU A C 1
ATOM 1834 O O . LEU A 1 221 ? 2.793 34.125 24.344 1 98.5 221 LEU A O 1
ATOM 1838 N N . VAL A 1 222 ? 1.798 33.031 22.656 1 98.81 222 VAL A N 1
ATOM 1839 C CA . VAL A 1 222 ? 3.057 32.594 22.062 1 98.81 222 VAL A CA 1
ATOM 1840 C C . VAL A 1 222 ? 3.879 33.812 21.641 1 98.81 222 VAL A C 1
ATOM 1842 O O . VAL A 1 222 ? 5.062 33.906 21.969 1 98.81 222 VAL A O 1
ATOM 1845 N N . PHE A 1 223 ? 3.268 34.75 20.938 1 98.81 223 PHE A N 1
ATOM 1846 C CA . PHE A 1 223 ? 3.982 35.906 20.406 1 98.81 223 PHE A CA 1
ATOM 1847 C C . PHE A 1 223 ? 4.406 36.844 21.531 1 98.81 223 PHE A C 1
ATOM 1849 O O . PHE A 1 223 ? 5.48 37.469 21.469 1 98.81 223 PHE A O 1
ATOM 1856 N N . GLN A 1 224 ? 3.58 36.938 22.594 1 98.75 224 GLN A N 1
ATOM 1857 C CA . GLN A 1 224 ? 3.955 37.75 23.766 1 98.75 224 GLN A CA 1
ATOM 1858 C C . GLN A 1 224 ? 5.195 37.156 24.438 1 98.75 224 GLN A C 1
ATOM 1860 O O . GLN A 1 224 ? 6.07 37.906 24.891 1 98.75 224 GLN A O 1
ATOM 1865 N N . GLY A 1 225 ? 5.266 35.875 24.469 1 98.75 225 GLY A N 1
ATOM 1866 C CA . GLY A 1 225 ? 6.406 35.219 25.078 1 98.75 225 GLY A CA 1
ATOM 1867 C C . GLY A 1 225 ? 7.645 35.25 24.203 1 98.75 225 GLY A C 1
ATOM 1868 O O . GLY A 1 225 ? 8.727 34.844 24.641 1 98.75 225 GLY A O 1
ATOM 1869 N N . GLY A 1 226 ? 7.535 35.75 23 1 98.69 226 GLY A N 1
ATOM 1870 C CA . GLY A 1 226 ? 8.633 35.719 22.047 1 98.69 226 GLY A CA 1
ATOM 1871 C C . GLY A 1 226 ? 8.977 37.125 21.531 1 98.69 226 GLY A C 1
ATOM 1872 O O . GLY A 1 226 ? 9.688 37.25 20.531 1 98.69 226 GLY A O 1
ATOM 1873 N N . GLU A 1 227 ? 8.492 38.156 22.141 1 98.38 227 GLU A N 1
ATOM 1874 C CA . GLU A 1 227 ? 8.609 39.531 21.641 1 98.38 227 GLU A CA 1
ATOM 1875 C C . GLU A 1 227 ? 10.07 39.906 21.438 1 98.38 227 GLU A C 1
ATOM 1877 O O . GLU A 1 227 ? 10.414 40.562 20.453 1 98.38 227 GLU A O 1
ATOM 1882 N N . ASN A 1 228 ? 10.961 39.594 22.375 1 98.38 228 ASN A N 1
ATOM 1883 C CA . ASN A 1 228 ? 12.375 39.938 22.266 1 98.38 228 ASN A CA 1
ATOM 1884 C C . ASN A 1 228 ? 13.031 39.219 21.062 1 98.38 228 ASN A C 1
ATOM 1886 O O . ASN A 1 228 ? 13.766 39.844 20.297 1 98.38 228 ASN A O 1
ATOM 1890 N N . THR A 1 229 ? 12.742 37.969 20.922 1 98.75 229 THR A N 1
ATOM 1891 C CA . THR A 1 229 ? 13.32 37.188 19.844 1 98.75 229 THR A CA 1
ATOM 1892 C C . THR A 1 229 ? 12.805 37.656 18.484 1 98.75 229 THR A C 1
ATOM 1894 O O . THR A 1 229 ? 13.578 37.781 17.547 1 98.75 229 THR A O 1
ATOM 1897 N N . ILE A 1 230 ? 11.523 37.969 18.391 1 98.88 230 ILE A N 1
ATOM 1898 C CA . ILE A 1 230 ? 10.906 38.406 17.141 1 98.88 230 ILE A CA 1
ATOM 1899 C C . ILE A 1 230 ? 11.445 39.781 16.766 1 98.88 230 ILE A C 1
ATOM 1901 O O . ILE A 1 230 ? 11.68 40.062 15.586 1 98.88 230 ILE A O 1
ATOM 1905 N N . SER A 1 231 ? 11.641 40.625 17.781 1 98.56 231 SER A N 1
ATOM 1906 C CA . SER A 1 231 ? 12.188 41.938 17.531 1 98.56 231 SER A CA 1
ATOM 1907 C C . SER A 1 231 ? 13.633 41.875 17.062 1 98.56 231 SER A C 1
ATOM 1909 O O . SER A 1 231 ? 14.07 42.656 16.219 1 98.56 231 SER A O 1
ATOM 1911 N N . ARG A 1 232 ? 14.352 40.938 17.547 1 98.31 232 ARG A N 1
ATOM 1912 C CA . ARG A 1 232 ? 15.766 40.75 17.219 1 98.31 232 ARG A CA 1
ATOM 1913 C C . ARG A 1 232 ? 15.938 40.156 15.836 1 98.31 232 ARG A C 1
ATOM 1915 O O . ARG A 1 232 ? 16.672 40.688 15 1 98.31 232 ARG A O 1
ATOM 1922 N N . ASP A 1 233 ? 15.242 39.031 15.578 1 98.69 233 ASP A N 1
ATOM 1923 C CA . ASP A 1 233 ? 15.516 38.188 14.406 1 98.69 233 ASP A CA 1
ATOM 1924 C C . ASP A 1 233 ? 14.641 38.594 13.227 1 98.69 233 ASP A C 1
ATOM 1926 O O . ASP A 1 233 ? 14.953 38.281 12.078 1 98.69 233 ASP A O 1
ATOM 1930 N N . LYS A 1 234 ? 13.477 39.188 13.484 1 98.69 234 LYS A N 1
ATOM 1931 C CA . LYS A 1 234 ? 12.516 39.656 12.477 1 98.69 234 LYS A CA 1
ATOM 1932 C C . LYS A 1 234 ? 12.203 38.531 11.477 1 98.69 234 LYS A C 1
ATOM 1934 O O . LYS A 1 234 ? 12.297 38.75 10.266 1 98.69 234 LYS A O 1
ATOM 1939 N N . PRO A 1 235 ? 11.844 37.344 11.961 1 98.88 235 PRO A N 1
ATOM 1940 C CA . PRO A 1 235 ? 11.555 36.219 11.062 1 98.88 235 PRO A CA 1
ATOM 1941 C C . PRO A 1 235 ? 10.297 36.469 10.219 1 98.88 235 PRO A C 1
ATOM 1943 O O . PRO A 1 235 ? 9.461 37.312 10.562 1 98.88 235 PRO A O 1
ATOM 1946 N N . PHE A 1 236 ? 10.148 35.719 9.07 1 98.62 236 PHE A N 1
ATOM 1947 C CA . PHE A 1 236 ? 8.828 35.531 8.477 1 98.62 236 PHE A CA 1
ATOM 1948 C C . PHE A 1 236 ? 7.875 34.875 9.477 1 98.62 236 PHE A C 1
ATOM 1950 O O . PHE A 1 236 ? 8.273 33.969 10.219 1 98.62 236 PHE A O 1
ATOM 1957 N N . ILE A 1 237 ? 6.641 35.312 9.484 1 98.75 237 ILE A N 1
ATOM 1958 C CA . ILE A 1 237 ? 5.691 34.688 10.391 1 98.75 237 ILE A CA 1
ATOM 1959 C C . ILE A 1 237 ? 4.449 34.25 9.617 1 98.75 237 ILE A C 1
ATOM 1961 O O . ILE A 1 237 ? 3.828 35.062 8.93 1 98.75 237 ILE A O 1
ATOM 1965 N N . PHE A 1 238 ? 4.117 33.031 9.672 1 98.12 238 PHE A N 1
ATOM 1966 C CA . PHE A 1 238 ? 2.83 32.469 9.289 1 98.12 238 PHE A CA 1
ATOM 1967 C C . PHE A 1 238 ? 2.053 32 10.516 1 98.12 238 PHE A C 1
ATOM 1969 O O . PHE A 1 238 ? 2.58 31.266 11.344 1 98.12 238 PHE A O 1
ATOM 1976 N N . THR A 1 239 ? 0.818 32.406 10.641 1 98.19 239 THR A N 1
ATOM 1977 C CA . THR A 1 239 ? 0.06 32 11.82 1 98.19 239 THR A CA 1
ATOM 1978 C C . THR A 1 239 ? -1.431 31.922 11.508 1 98.19 239 THR A C 1
ATOM 1980 O O . THR A 1 239 ? -1.912 32.594 10.594 1 98.19 239 THR A O 1
ATOM 1983 N N . GLU A 1 240 ? -2.105 31.031 12.195 1 96.56 240 GLU A N 1
ATOM 1984 C CA . GLU A 1 240 ? -3.564 30.969 12.18 1 96.56 240 GLU A CA 1
ATOM 1985 C C . GLU A 1 240 ? -4.164 31.906 13.234 1 96.56 240 GLU A C 1
ATOM 1987 O O . GLU A 1 240 ? -3.66 31.984 14.359 1 96.56 240 GLU A O 1
ATOM 1992 N N . MET A 1 241 ? -5.152 32.688 12.859 1 95.81 241 MET A N 1
ATOM 1993 C CA . MET A 1 241 ? -5.922 33.531 13.781 1 95.81 241 MET A CA 1
ATOM 1994 C C . MET A 1 241 ? -7.418 33.312 13.578 1 95.81 241 MET A C 1
ATOM 1996 O O . MET A 1 241 ? -7.977 33.75 12.57 1 95.81 241 MET A O 1
ATOM 2000 N N . LEU A 1 242 ? -8.039 32.688 14.516 1 93.19 242 LEU A N 1
ATOM 2001 C CA . LEU A 1 242 ? -9.484 32.5 14.477 1 93.19 242 LEU A CA 1
ATOM 2002 C C . LEU A 1 242 ? -10.172 33.25 15.594 1 93.19 242 LEU A C 1
ATOM 2004 O O . LEU A 1 242 ? -9.812 33.125 16.766 1 93.19 242 LEU A O 1
ATOM 2008 N N . ARG A 1 243 ? -11.172 34.031 15.25 1 93.31 243 ARG A N 1
ATOM 2009 C CA . ARG A 1 243 ? -11.898 34.812 16.234 1 93.31 243 ARG A CA 1
ATOM 2010 C C . ARG A 1 243 ? -12.523 33.938 17.312 1 93.31 243 ARG A C 1
ATOM 2012 O O . ARG A 1 243 ? -12.445 34.219 18.5 1 93.31 243 ARG A O 1
ATOM 2019 N N . LYS A 1 244 ? -13.156 32.875 16.875 1 91.88 244 LYS A N 1
ATOM 2020 C CA . LYS A 1 244 ? -13.867 31.969 17.781 1 91.88 244 LYS A CA 1
ATOM 2021 C C . LYS A 1 244 ? -12.906 31.359 18.812 1 91.88 244 LYS A C 1
ATOM 2023 O O . LYS A 1 244 ? -13.258 31.219 19.984 1 91.88 244 LYS A O 1
ATOM 2028 N N . TRP A 1 245 ? -11.695 31.062 18.422 1 92.88 245 TRP A N 1
ATOM 2029 C CA . TRP A 1 245 ? -10.742 30.438 19.328 1 92.88 245 TRP A CA 1
ATOM 2030 C C . TRP A 1 245 ? -10.07 31.484 20.219 1 92.88 245 TRP A C 1
ATOM 2032 O O . TRP A 1 245 ? -9.859 31.25 21.406 1 92.88 245 TRP A O 1
ATOM 2042 N N . ALA A 1 246 ? -9.75 32.562 19.609 1 95 246 ALA A N 1
ATOM 2043 C CA . ALA A 1 246 ? -9.164 33.656 20.359 1 95 246 ALA A CA 1
ATOM 2044 C C . ALA A 1 246 ? -10.078 34.094 21.516 1 95 246 ALA A C 1
ATOM 2046 O O . ALA A 1 246 ? -9.609 34.406 22.609 1 95 246 ALA A O 1
ATOM 2047 N N . ALA A 1 247 ? -11.359 34.094 21.266 1 94.62 247 ALA A N 1
ATOM 2048 C CA . ALA A 1 247 ? -12.344 34.5 22.266 1 94.62 247 ALA A CA 1
ATOM 2049 C C . ALA A 1 247 ? -12.266 33.625 23.5 1 94.62 247 ALA A C 1
ATOM 2051 O O . ALA A 1 247 ? -12.477 34.094 24.625 1 94.62 247 ALA A O 1
ATOM 2052 N N . LYS A 1 248 ? -12.008 32.406 23.328 1 94.44 248 LYS A N 1
ATOM 2053 C CA . LYS A 1 248 ? -11.898 31.453 24.438 1 94.44 248 LYS A CA 1
ATOM 2054 C C . LYS A 1 248 ? -10.695 31.766 25.328 1 94.44 248 LYS A C 1
ATOM 2056 O O . LYS A 1 248 ? -10.664 31.391 26.5 1 94.44 248 LYS A O 1
ATOM 2061 N N . PHE A 1 249 ? -9.734 32.469 24.797 1 95.69 249 PHE A N 1
ATOM 2062 C CA . PHE A 1 249 ? -8.539 32.844 25.531 1 95.69 249 PHE A CA 1
ATOM 2063 C C . PHE A 1 249 ? -8.633 34.312 25.984 1 95.69 249 PHE A C 1
ATOM 2065 O O . PHE A 1 249 ? -7.676 34.844 26.547 1 95.69 249 PHE A O 1
ATOM 2072 N N . GLY A 1 250 ? -9.711 35 25.625 1 95.81 250 GLY A N 1
ATOM 2073 C CA . GLY A 1 250 ? -9.992 36.312 26.172 1 95.81 250 GLY A CA 1
ATOM 2074 C C . GLY A 1 250 ? -9.32 37.438 25.391 1 95.81 250 GLY A C 1
ATOM 2075 O O . GLY A 1 250 ? -9.008 38.469 25.953 1 95.81 250 GLY A O 1
ATOM 2076 N N . TYR A 1 251 ? -9 37.188 24.109 1 97.19 251 TYR A N 1
ATOM 2077 C CA . TYR A 1 251 ? -8.422 38.25 23.312 1 97.19 251 TYR A CA 1
ATOM 2078 C C . TYR A 1 251 ? -9.023 38.25 21.906 1 97.19 251 TYR A C 1
ATOM 2080 O O . TYR A 1 251 ? -9.906 37.438 21.594 1 97.19 251 TYR A O 1
ATOM 2088 N N . HIS A 1 252 ? -8.703 39.281 21.141 1 97.69 252 HIS A N 1
ATOM 2089 C CA . HIS A 1 252 ? -9.102 39.406 19.734 1 97.69 252 HIS A CA 1
ATOM 2090 C C . HIS A 1 252 ? -7.902 39.25 18.797 1 97.69 252 HIS A C 1
ATOM 2092 O O . HIS A 1 252 ? -6.805 39.719 19.125 1 97.69 252 HIS A O 1
ATOM 2098 N N . PRO A 1 253 ? -8.094 38.656 17.641 1 97.88 253 PRO A N 1
ATOM 2099 C CA . PRO A 1 253 ? -6.977 38.5 16.703 1 97.88 253 PRO A CA 1
ATOM 2100 C C . PRO A 1 253 ? -6.277 39.812 16.391 1 97.88 253 PRO A C 1
ATOM 2102 O O . PRO A 1 253 ? -5.07 39.812 16.109 1 97.88 253 PRO A O 1
ATOM 2105 N N . ASN A 1 254 ? -6.973 40.875 16.438 1 98.19 254 ASN A N 1
ATOM 2106 C CA . ASN A 1 254 ? -6.383 42.188 16.156 1 98.19 254 ASN A CA 1
ATOM 2107 C C . ASN A 1 254 ? -5.312 42.562 17.188 1 98.19 254 ASN A C 1
ATOM 2109 O O . ASN A 1 254 ? -4.461 43.406 16.922 1 98.19 254 ASN A O 1
ATOM 2113 N N . ASP A 1 255 ? -5.375 41.938 18.328 1 98.31 255 ASP A N 1
ATOM 2114 C CA . ASP A 1 255 ? -4.324 42.156 19.328 1 98.31 255 ASP A CA 1
ATOM 2115 C C . ASP A 1 255 ? -2.984 41.625 18.828 1 98.31 255 ASP A C 1
ATOM 2117 O O . ASP A 1 255 ? -1.931 42.188 19.141 1 98.31 255 ASP A O 1
ATOM 2121 N N . ILE A 1 256 ? -3.012 40.531 18.031 1 98.62 256 ILE A N 1
ATOM 2122 C CA . ILE A 1 256 ? -1.804 39.969 17.438 1 98.62 256 ILE A CA 1
ATOM 2123 C C . ILE A 1 256 ? -1.28 40.938 16.359 1 98.62 256 ILE A C 1
ATOM 2125 O O . ILE A 1 256 ? -0.08 41.188 16.297 1 98.62 256 ILE A O 1
ATOM 2129 N N . ILE A 1 257 ? -2.195 41.406 15.516 1 98.12 257 ILE A N 1
ATOM 2130 C CA . ILE A 1 257 ? -1.825 42.312 14.453 1 98.12 257 ILE A CA 1
ATOM 2131 C C . ILE A 1 257 ? -1.16 43.562 15.047 1 98.12 257 ILE A C 1
ATOM 2133 O O . ILE A 1 257 ? -0.123 44 14.562 1 98.12 257 ILE A O 1
ATOM 2137 N N . LYS A 1 258 ? -1.713 44.031 16.109 1 98.12 258 LYS A N 1
ATOM 2138 C CA . LYS A 1 258 ? -1.172 45.219 16.781 1 98.12 258 LYS A CA 1
ATOM 2139 C C . LYS A 1 258 ? 0.209 44.938 17.359 1 98.12 258 LYS A C 1
ATOM 2141 O O . LYS A 1 258 ? 1.144 45.719 17.156 1 98.12 258 LYS A O 1
ATOM 2146 N N . LEU A 1 259 ? 0.29 43.875 18.094 1 98.31 259 LEU A N 1
ATOM 2147 C CA . LEU A 1 259 ? 1.552 43.5 18.719 1 98.31 259 LEU A CA 1
ATOM 2148 C C . LEU A 1 259 ? 2.674 43.438 17.688 1 98.31 259 LEU A C 1
ATOM 2150 O O . LEU A 1 259 ? 3.748 44 17.891 1 98.31 259 LEU A O 1
ATOM 2154 N N . LEU A 1 260 ? 2.441 42.781 16.562 1 98.62 260 LEU A N 1
ATOM 2155 C CA . LEU A 1 260 ? 3.465 42.594 15.539 1 98.62 260 LEU A CA 1
ATOM 2156 C C . LEU A 1 260 ? 3.701 43.875 14.758 1 98.62 260 LEU A C 1
ATOM 2158 O O . LEU A 1 260 ? 4.824 44.156 14.336 1 98.62 260 LEU A O 1
ATOM 2162 N N . SER A 1 261 ? 2.623 44.656 14.555 1 98.06 261 SER A N 1
ATOM 2163 C CA . SER A 1 261 ? 2.781 45.969 13.906 1 98.06 261 SER A CA 1
ATOM 2164 C C . SER A 1 261 ? 3.688 46.875 14.727 1 98.06 261 SER A C 1
ATOM 2166 O O . SER A 1 261 ? 4.484 47.625 14.164 1 98.06 261 SER A O 1
ATOM 2168 N N . ASP A 1 262 ? 3.545 46.812 16 1 97.75 262 ASP A N 1
ATOM 2169 C CA . ASP A 1 262 ? 4.367 47.625 16.891 1 97.75 262 ASP A CA 1
ATOM 2170 C C . ASP A 1 262 ? 5.844 47.25 16.766 1 97.75 262 ASP A C 1
ATOM 2172 O O . ASP A 1 262 ? 6.719 48.094 17 1 97.75 262 ASP A O 1
ATOM 2176 N N . ILE A 1 263 ? 6.098 46.062 16.344 1 97.94 263 ILE A N 1
ATOM 2177 C CA . ILE A 1 263 ? 7.469 45.594 16.141 1 97.94 263 ILE A CA 1
ATOM 2178 C C . ILE A 1 263 ? 7.949 46 14.75 1 97.94 263 ILE A C 1
ATOM 2180 O O . ILE A 1 263 ? 9.156 46.031 14.484 1 97.94 263 ILE A O 1
ATOM 2184 N N . GLY A 1 264 ? 7.035 46.188 13.812 1 98.19 264 GLY A N 1
ATOM 2185 C CA . GLY A 1 264 ? 7.414 46.656 12.477 1 98.19 264 GLY A CA 1
ATOM 2186 C C . GLY A 1 264 ? 6.914 45.719 11.375 1 98.19 264 GLY A C 1
ATOM 2187 O O . GLY A 1 264 ? 7.391 45.812 10.242 1 98.19 264 GLY A O 1
ATOM 2188 N N . TYR A 1 265 ? 5.938 44.875 11.734 1 98.31 265 TYR A N 1
ATOM 2189 C CA . TYR A 1 265 ? 5.441 43.938 10.742 1 98.31 265 TYR A CA 1
ATOM 2190 C C . TYR A 1 265 ? 4.199 44.469 10.039 1 98.31 265 TYR A C 1
ATOM 2192 O O . TYR A 1 265 ? 3.459 45.281 10.609 1 98.31 265 TYR A O 1
ATOM 2200 N N . GLU A 1 266 ? 4.008 44 8.852 1 96.94 266 GLU A N 1
ATOM 2201 C CA . GLU A 1 266 ? 2.754 44.125 8.117 1 96.94 266 GLU A CA 1
ATOM 2202 C C . GLU A 1 266 ? 2.076 42.781 7.926 1 96.94 266 GLU A C 1
ATOM 2204 O O . GLU A 1 266 ? 2.748 41.781 7.738 1 96.94 266 GLU A O 1
ATOM 2209 N N . CYS A 1 267 ? 0.772 42.844 7.949 1 97.19 267 CYS A N 1
ATOM 2210 C CA . CYS A 1 267 ? -0.021 41.625 7.863 1 97.19 267 CYS A CA 1
ATOM 2211 C C . CYS A 1 267 ? -0.566 41.406 6.457 1 97.19 267 CYS A C 1
ATOM 2213 O O . CYS A 1 267 ? -0.974 42.375 5.801 1 97.19 267 CYS A O 1
ATOM 2215 N N . PHE A 1 268 ? -0.513 40.188 5.961 1 95.62 268 PHE A N 1
ATOM 2216 C CA . PHE A 1 268 ? -1.053 39.812 4.66 1 95.62 268 PHE A CA 1
ATOM 2217 C C . PHE A 1 268 ? -1.921 38.562 4.777 1 95.62 268 PHE A C 1
ATOM 2219 O O . PHE A 1 268 ? -1.714 37.719 5.672 1 95.62 268 PHE A O 1
ATOM 2226 N N . ALA A 1 269 ? -2.926 38.406 3.9 1 94.38 269 ALA A N 1
ATOM 2227 C CA . ALA A 1 269 ? -3.783 37.219 3.836 1 94.38 269 ALA A CA 1
ATOM 2228 C C . ALA A 1 269 ? -4.273 36.969 2.412 1 94.38 269 ALA A C 1
ATOM 2230 O O . ALA A 1 269 ? -4.262 37.875 1.58 1 94.38 269 ALA A O 1
ATOM 2231 N N . TYR A 1 270 ? -4.586 35.719 2.186 1 91.25 270 TYR A N 1
ATOM 2232 C CA . TYR A 1 270 ? -5.207 35.406 0.904 1 91.25 270 TYR A CA 1
ATOM 2233 C C . TYR A 1 270 ? -6.691 35.719 0.918 1 91.25 270 TYR A C 1
ATOM 2235 O O . TYR A 1 270 ? -7.426 35.281 1.801 1 91.25 270 TYR A O 1
ATOM 2243 N N . VAL A 1 271 ? -7.078 36.5 -0.047 1 85.31 271 VAL A N 1
ATOM 2244 C CA . VAL A 1 271 ? -8.477 36.812 -0.334 1 85.31 271 VAL A CA 1
ATOM 2245 C C . VAL A 1 271 ? -8.781 36.5 -1.799 1 85.31 271 VAL A C 1
ATOM 2247 O O . VAL A 1 271 ? -8.148 37.062 -2.699 1 85.31 271 VAL A O 1
ATOM 2250 N N . ASP A 1 272 ? -9.727 35.594 -2.076 1 80.56 272 ASP A N 1
ATOM 2251 C CA . ASP A 1 272 ? -10.086 35.156 -3.422 1 80.56 272 ASP A CA 1
ATOM 2252 C C . ASP A 1 272 ? -8.852 34.719 -4.195 1 80.56 272 ASP A C 1
ATOM 2254 O O . ASP A 1 272 ? -8.602 35.188 -5.305 1 80.56 272 ASP A O 1
ATOM 2258 N N . GLU A 1 273 ? -7.945 34.062 -3.512 1 78.81 273 GLU A N 1
ATOM 2259 C CA . GLU A 1 273 ? -6.77 33.406 -4.066 1 78.81 273 GLU A CA 1
ATOM 2260 C C . GLU A 1 273 ? -5.68 34.406 -4.414 1 78.81 273 GLU A C 1
ATOM 2262 O O . GLU A 1 273 ? -4.766 34.094 -5.184 1 78.81 273 GLU A O 1
ATOM 2267 N N . LYS A 1 274 ? -5.875 35.562 -3.859 1 85.5 274 LYS A N 1
ATOM 2268 C CA . LYS A 1 274 ? -4.84 36.594 -4.016 1 85.5 274 LYS A CA 1
ATOM 2269 C C . LYS A 1 274 ? -4.328 37.062 -2.66 1 85.5 274 LYS A C 1
ATOM 2271 O O . LYS A 1 274 ? -5.105 37.25 -1.722 1 85.5 274 LYS A O 1
ATOM 2276 N N . ILE A 1 275 ? -3.012 37.25 -2.629 1 90.88 275 ILE A N 1
ATOM 2277 C CA . ILE A 1 275 ? -2.408 37.719 -1.394 1 90.88 275 ILE A CA 1
ATOM 2278 C C . ILE A 1 275 ? -2.543 39.25 -1.321 1 90.88 275 ILE A C 1
ATOM 2280 O O . ILE A 1 275 ? -2.27 39.938 -2.299 1 90.88 275 ILE A O 1
ATOM 2284 N N . GLU A 1 276 ? -3.074 39.719 -0.245 1 90.62 276 GLU A N 1
ATOM 2285 C CA . GLU A 1 276 ? -3.268 41.156 -0.072 1 90.62 276 GLU A CA 1
ATOM 2286 C C . GLU A 1 276 ? -2.895 41.594 1.341 1 90.62 276 GLU A C 1
ATOM 2288 O O . GLU A 1 276 ? -2.904 40.812 2.271 1 90.62 276 GLU A O 1
ATOM 2293 N N . LYS A 1 277 ? -2.541 42.875 1.369 1 92.75 277 LYS A N 1
ATOM 2294 C CA . LYS A 1 277 ? -2.322 43.469 2.689 1 92.75 277 LYS A CA 1
ATOM 2295 C C . LYS A 1 277 ? -3.594 43.406 3.529 1 92.75 277 LYS A C 1
ATOM 2297 O O . LYS A 1 277 ? -4.691 43.656 3.018 1 92.75 277 LYS A O 1
ATOM 2302 N N . PHE A 1 278 ? -3.447 43.156 4.824 1 92.62 278 PHE A N 1
ATOM 2303 C CA . PHE A 1 278 ? -4.566 42.969 5.738 1 92.62 278 PHE A CA 1
ATOM 2304 C C . PHE A 1 278 ? -4.395 43.812 6.996 1 92.62 278 PHE A C 1
ATOM 2306 O O . PHE A 1 278 ? -3.285 43.938 7.52 1 92.62 278 PHE A O 1
ATOM 2313 N N . THR A 1 279 ? -5.496 44.375 7.461 1 91.75 279 THR A N 1
ATOM 2314 C CA . THR A 1 279 ? -5.309 45.344 8.531 1 91.75 279 THR A CA 1
ATOM 2315 C C . THR A 1 279 ? -6.059 44.938 9.789 1 91.75 279 THR A C 1
ATOM 2317 O O . THR A 1 279 ? -5.66 45.25 10.906 1 91.75 279 THR A O 1
ATOM 2320 N N . SER A 1 280 ? -7.211 44.25 9.562 1 94.81 280 SER A N 1
ATOM 2321 C CA . SER A 1 280 ? -7.965 43.906 10.766 1 94.81 280 SER A CA 1
ATOM 2322 C C . SER A 1 280 ? -8.914 42.75 10.508 1 94.81 280 SER A C 1
ATOM 2324 O O . SER A 1 280 ? -9.5 42.656 9.43 1 94.81 280 SER A O 1
ATOM 2326 N N . VAL A 1 281 ? -9.055 42 11.562 1 94.94 281 VAL A N 1
ATOM 2327 C CA . VAL A 1 281 ? -10.039 40.938 11.555 1 94.94 281 VAL A CA 1
ATOM 2328 C C . VAL A 1 281 ? -11.398 41.469 12 1 94.94 281 VAL A C 1
ATOM 2330 O O . VAL A 1 281 ? -11.5 42.125 13.031 1 94.94 281 VAL A O 1
ATOM 2333 N N . THR A 1 282 ? -12.414 41.188 11.211 1 94.31 282 THR A N 1
ATOM 2334 C CA . THR A 1 282 ? -13.797 41.531 11.508 1 94.31 282 THR A CA 1
ATOM 2335 C C . THR A 1 282 ? -14.695 40.281 11.469 1 94.31 282 THR A C 1
ATOM 2337 O O . THR A 1 282 ? -14.234 39.219 11.117 1 94.31 282 THR A O 1
ATOM 2340 N N . PRO A 1 283 ? -15.953 40.406 11.867 1 92.38 283 PRO A N 1
ATOM 2341 C CA . PRO A 1 283 ? -16.859 39.25 11.797 1 92.38 283 PRO A CA 1
ATOM 2342 C C . PRO A 1 283 ? -17.031 38.719 10.375 1 92.38 283 PRO A C 1
ATOM 2344 O O . PRO A 1 283 ? -17.391 37.562 10.188 1 92.38 283 PRO A O 1
ATOM 2347 N N . ASP A 1 284 ? -16.688 39.531 9.344 1 92.12 284 ASP A N 1
ATOM 2348 C CA . ASP A 1 284 ? -16.906 39.125 7.957 1 92.12 284 ASP A CA 1
ATOM 2349 C C . ASP A 1 284 ? -15.617 38.594 7.332 1 92.12 284 ASP A C 1
ATOM 2351 O O . ASP A 1 284 ? -15.609 38.188 6.176 1 92.12 284 ASP A O 1
ATOM 2355 N N . THR A 1 285 ? -14.555 38.625 8.203 1 92.38 285 THR A N 1
ATOM 2356 C CA . THR A 1 285 ? -13.273 38.156 7.699 1 92.38 285 THR A CA 1
ATOM 2357 C C . THR A 1 285 ? -13.312 36.656 7.441 1 92.38 285 THR A C 1
ATOM 2359 O O . THR A 1 285 ? -13.617 35.875 8.344 1 92.38 285 THR A O 1
ATOM 2362 N N . LEU A 1 286 ? -12.906 36.25 6.219 1 88.5 286 LEU A N 1
ATOM 2363 C CA . LEU A 1 286 ? -12.984 34.844 5.809 1 88.5 286 LEU A CA 1
ATOM 2364 C C . LEU A 1 286 ? -11.656 34.125 6.031 1 88.5 286 LEU A C 1
ATOM 2366 O O . LEU A 1 286 ? -11.633 33 6.516 1 88.5 286 LEU A O 1
ATOM 2370 N N . PRO A 1 287 ? -10.547 34.75 5.688 1 90.94 287 PRO A N 1
ATOM 2371 C CA . PRO A 1 287 ? -9.281 34.062 5.895 1 90.94 287 PRO A CA 1
ATOM 2372 C C . PRO A 1 287 ? -9.023 33.719 7.359 1 90.94 287 PRO A C 1
ATOM 2374 O O . PRO A 1 287 ? -9.391 34.5 8.25 1 90.94 287 PRO A O 1
ATOM 2377 N N . THR A 1 288 ? -8.367 32.594 7.578 1 92.81 288 THR A N 1
ATOM 2378 C CA . THR A 1 288 ? -8.023 32.188 8.938 1 92.81 288 THR A CA 1
ATOM 2379 C C . THR A 1 288 ? -6.512 32.125 9.109 1 92.81 288 THR A C 1
ATOM 2381 O O . THR A 1 288 ? -6.016 32.031 10.242 1 92.81 288 THR A O 1
ATOM 2384 N N . ASN A 1 289 ? -5.801 32.188 8.016 1 95.62 289 ASN A N 1
ATOM 2385 C CA . ASN A 1 289 ? -4.344 32.125 8 1 95.62 289 ASN A CA 1
ATOM 2386 C C . ASN A 1 289 ? -3.729 33.438 7.52 1 95.62 289 ASN A C 1
ATOM 2388 O O . ASN A 1 289 ? -4.246 34.062 6.598 1 95.62 289 ASN A O 1
ATOM 2392 N N . PHE A 1 290 ? -2.631 33.844 8.164 1 97.12 290 PHE A N 1
ATOM 2393 C CA . PHE A 1 290 ? -2.068 35.156 7.891 1 97.12 290 PHE A CA 1
ATOM 2394 C C . PHE A 1 290 ? -0.548 35.094 7.82 1 97.12 290 PHE A C 1
ATOM 2396 O O . PHE A 1 290 ? 0.068 34.188 8.406 1 97.12 290 PHE A O 1
ATOM 2403 N N . PHE A 1 291 ? -0.038 36.062 7.094 1 97.69 291 PHE A N 1
ATOM 2404 C CA . PHE A 1 291 ? 1.402 36.219 6.926 1 97.69 291 PHE A CA 1
ATOM 2405 C C . PHE A 1 291 ? 1.865 37.594 7.43 1 97.69 291 PHE A C 1
ATOM 2407 O O . PHE A 1 291 ? 1.191 38.594 7.215 1 97.69 291 PHE A O 1
ATOM 2414 N N . PHE A 1 292 ? 2.971 37.594 8.109 1 98.44 292 PHE A N 1
ATOM 2415 C CA . PHE A 1 292 ? 3.568 38.844 8.594 1 98.44 292 PHE A CA 1
ATOM 2416 C C . PHE A 1 292 ? 4.98 39 8.047 1 98.44 292 PHE A C 1
ATOM 2418 O O . PHE A 1 292 ? 5.805 38.094 8.164 1 98.44 292 PHE A O 1
ATOM 2425 N N . PHE A 1 293 ? 5.23 40.188 7.492 1 98 293 PHE A N 1
ATOM 2426 C CA . PHE A 1 293 ? 6.531 40.562 6.949 1 98 293 PHE A CA 1
ATOM 2427 C C . PHE A 1 293 ? 7.051 41.812 7.625 1 98 293 PHE A C 1
ATOM 2429 O O . PHE A 1 293 ? 6.316 42.781 7.781 1 98 293 PHE A O 1
ATOM 2436 N N . HIS A 1 294 ? 8.266 41.719 8.07 1 98.12 294 HIS A N 1
ATOM 2437 C CA . HIS A 1 294 ? 8.859 42.906 8.648 1 98.12 294 HIS A CA 1
ATOM 2438 C C . HIS A 1 294 ? 9.172 43.938 7.566 1 98.12 294 HIS A C 1
ATOM 2440 O O . HIS A 1 294 ? 9.82 43.625 6.566 1 98.12 294 HIS A O 1
ATOM 2446 N N . CYS A 1 295 ? 8.844 45.156 7.773 1 95.75 295 CYS A N 1
ATOM 2447 C CA . CYS A 1 295 ? 8.859 46.188 6.75 1 95.75 295 CYS A CA 1
ATOM 2448 C C . CYS A 1 295 ? 10.281 46.469 6.266 1 95.75 295 CYS A C 1
ATOM 2450 O O . CYS A 1 295 ? 10.492 46.781 5.098 1 95.75 295 CYS A O 1
ATOM 2452 N N . ASP A 1 296 ? 11.211 46.312 7.152 1 95.69 296 ASP A N 1
ATOM 2453 C CA . ASP A 1 296 ? 12.594 46.594 6.785 1 95.69 296 ASP A CA 1
ATOM 2454 C C . ASP A 1 296 ? 13.289 45.344 6.262 1 95.69 296 ASP A C 1
ATOM 2456 O O . ASP A 1 296 ? 13.836 45.344 5.156 1 95.69 296 ASP A O 1
ATOM 2460 N N . LYS A 1 297 ? 13.227 44.25 6.949 1 97.06 297 LYS A N 1
ATOM 2461 C CA . LYS A 1 297 ? 13.977 43.062 6.609 1 97.06 297 LYS A CA 1
ATOM 2462 C C . LYS A 1 297 ? 13.406 42.406 5.359 1 97.06 297 LYS A C 1
ATOM 2464 O O . LYS A 1 297 ? 14.148 41.812 4.574 1 97.06 297 LYS A O 1
ATOM 2469 N N . HIS A 1 298 ? 12.102 42.531 5.223 1 97.5 298 HIS A N 1
ATOM 2470 C CA . HIS A 1 298 ? 11.461 41.781 4.141 1 97.5 298 HIS A CA 1
ATOM 2471 C C . HIS A 1 298 ? 10.93 42.719 3.068 1 97.5 298 HIS A C 1
ATOM 2473 O O . HIS A 1 298 ? 9.922 42.438 2.418 1 97.5 298 HIS A O 1
ATOM 2479 N N . LYS A 1 299 ? 11.555 43.812 2.893 1 94.5 299 LYS A N 1
ATOM 2480 C CA . LYS A 1 299 ? 11.117 44.844 1.959 1 94.5 299 LYS A CA 1
ATOM 2481 C C . LYS A 1 299 ? 11.008 44.281 0.541 1 94.5 299 LYS A C 1
ATOM 2483 O O . LYS A 1 299 ? 10.039 44.594 -0.168 1 94.5 299 LYS A O 1
ATOM 2488 N N . HIS A 1 300 ? 11.969 43.5 0.172 1 93.25 300 HIS A N 1
ATOM 2489 C CA . HIS A 1 300 ? 11.977 42.938 -1.174 1 93.25 300 HIS A CA 1
ATOM 2490 C C . HIS A 1 300 ? 10.836 41.938 -1.364 1 93.25 300 HIS A C 1
ATOM 2492 O O . HIS A 1 300 ? 10.219 41.906 -2.43 1 93.25 300 HIS A O 1
ATOM 2498 N N . ASP A 1 301 ? 10.617 41.125 -0.348 1 93.31 301 ASP A N 1
ATOM 2499 C CA . ASP A 1 301 ? 9.539 40.156 -0.406 1 93.31 301 ASP A CA 1
ATOM 2500 C C . ASP A 1 301 ? 8.172 40.844 -0.508 1 93.31 301 ASP A C 1
ATOM 2502 O O . ASP A 1 301 ? 7.309 40.406 -1.268 1 93.31 301 ASP A O 1
ATOM 2506 N N . ILE A 1 302 ? 8.047 41.875 0.234 1 91.56 302 ILE A N 1
ATOM 2507 C CA . ILE A 1 302 ? 6.797 42.656 0.224 1 91.56 302 ILE A CA 1
ATOM 2508 C C . ILE A 1 302 ? 6.57 43.25 -1.162 1 91.56 302 ILE A C 1
ATOM 2510 O O . ILE A 1 302 ? 5.457 43.188 -1.69 1 91.56 302 ILE A O 1
ATOM 2514 N N . ALA A 1 303 ? 7.59 43.719 -1.757 1 89.31 303 ALA A N 1
ATOM 2515 C CA . ALA A 1 303 ? 7.512 44.312 -3.09 1 89.31 303 ALA A CA 1
ATOM 2516 C C . ALA A 1 303 ? 7.098 43.25 -4.129 1 89.31 303 ALA A C 1
ATOM 2518 O O . ALA A 1 303 ? 6.32 43.562 -5.035 1 89.31 303 ALA A O 1
ATOM 2519 N N . MET A 1 304 ? 7.566 42.125 -3.959 1 86.38 304 MET A N 1
ATOM 2520 C CA . MET A 1 304 ? 7.27 41.031 -4.902 1 86.38 304 MET A CA 1
ATOM 2521 C C . MET A 1 304 ? 5.824 40.562 -4.758 1 86.38 304 MET A C 1
ATOM 2523 O O . MET A 1 304 ? 5.191 40.188 -5.742 1 86.38 304 MET A O 1
ATOM 2527 N N . LEU A 1 305 ? 5.312 40.531 -3.504 1 84.62 305 LEU A N 1
ATOM 2528 C CA . LEU A 1 305 ? 3.936 40.125 -3.258 1 84.62 305 LEU A CA 1
ATOM 2529 C C . LEU A 1 305 ? 2.953 41.125 -3.836 1 84.62 305 LEU A C 1
ATOM 2531 O O . LEU A 1 305 ? 1.892 40.75 -4.34 1 84.62 305 LEU A O 1
ATOM 2535 N N . THR A 1 306 ? 3.352 42.375 -3.777 1 75.56 306 THR A N 1
ATOM 2536 C CA . THR A 1 306 ? 2.465 43.438 -4.203 1 75.56 306 THR A CA 1
ATOM 2537 C C . THR A 1 306 ? 2.48 43.594 -5.723 1 75.56 306 THR A C 1
ATOM 2539 O O . THR A 1 306 ? 1.486 44 -6.324 1 75.56 306 THR A O 1
ATOM 2542 N N . LYS A 1 307 ? 3.613 43.281 -6.312 1 62.81 307 LYS A N 1
ATOM 2543 C CA . LYS A 1 307 ? 3.701 43.344 -7.766 1 62.81 307 LYS A CA 1
ATOM 2544 C C . LYS A 1 307 ? 2.932 42.188 -8.414 1 62.81 307 LYS A C 1
ATOM 2546 O O . LYS A 1 307 ? 2.328 42.344 -9.469 1 62.81 307 LYS A O 1
ATOM 2551 N N . SER A 1 308 ? 3.1 41.062 -7.871 1 56.91 308 SER A N 1
ATOM 2552 C CA . SER A 1 308 ? 2.418 39.875 -8.406 1 56.91 308 SER A CA 1
ATOM 2553 C C . SER A 1 308 ? 0.904 40.031 -8.344 1 56.91 308 SER A C 1
ATOM 2555 O O . SER A 1 308 ? 0.165 39.25 -8.953 1 56.91 308 SER A O 1
ATOM 2557 N N . LEU A 1 309 ? 0.393 40.75 -7.426 1 50.88 309 LEU A N 1
ATOM 2558 C CA . LEU A 1 309 ? -1.024 41.062 -7.316 1 50.88 309 LEU A CA 1
ATOM 2559 C C . LEU A 1 309 ? -1.559 41.625 -8.633 1 50.88 309 LEU A C 1
ATOM 2561 O O . LEU A 1 309 ? -2.732 41.438 -8.961 1 50.88 309 LEU A O 1
ATOM 2565 N N . ASP A 1 310 ? -0.786 42.281 -9.32 1 44.75 310 ASP A N 1
ATOM 2566 C CA . ASP A 1 310 ? -1.249 42.75 -10.633 1 44.75 310 ASP A CA 1
ATOM 2567 C C . ASP A 1 310 ? -1.26 41.594 -11.633 1 44.75 310 ASP A C 1
ATOM 2569 O O . ASP A 1 310 ? -1.831 41.719 -12.719 1 44.75 310 ASP A O 1
ATOM 2573 N N . HIS A 1 311 ? -0.495 40.438 -11.438 1 35.25 311 HIS A N 1
ATOM 2574 C CA . HIS A 1 311 ? -0.507 39.281 -12.32 1 35.25 311 HIS A CA 1
ATOM 2575 C C . HIS A 1 311 ? -1.062 38.062 -11.609 1 35.25 311 HIS A C 1
ATOM 2577 O O . HIS A 1 311 ? -0.71 37.781 -10.453 1 35.25 311 HIS A O 1
ATOM 2583 N N . PRO A 1 312 ? -2.225 37.406 -11.977 1 36.28 312 PRO A N 1
ATOM 2584 C CA . PRO A 1 312 ? -2.807 36.188 -11.414 1 36.28 312 PRO A CA 1
ATOM 2585 C C . PRO A 1 312 ? -1.751 35.156 -11.031 1 36.28 312 PRO A C 1
ATOM 2587 O O . PRO A 1 312 ? -0.873 34.812 -11.836 1 36.28 312 PRO A O 1
ATOM 2590 N N . LEU A 1 313 ? -1.312 34.906 -9.844 1 37.09 313 LEU A N 1
ATOM 2591 C CA . LEU A 1 313 ? -0.233 34.188 -9.18 1 37.09 313 LEU A CA 1
ATOM 2592 C C . LEU A 1 313 ? -0.231 32.719 -9.602 1 37.09 313 LEU A C 1
ATOM 2594 O O . LEU A 1 313 ? 0.467 31.906 -9 1 37.09 313 LEU A O 1
ATOM 2598 N N . CYS A 1 314 ? -1.095 32.281 -10.266 1 36.19 314 CYS A N 1
ATOM 2599 C CA . CYS A 1 314 ? -0.872 30.859 -10.539 1 36.19 314 CYS A CA 1
ATOM 2600 C C . CYS A 1 314 ? 0.571 30.594 -10.961 1 36.19 314 CYS A C 1
ATOM 2602 O O . CYS A 1 314 ? 1.042 29.453 -10.922 1 36.19 314 CYS A O 1
ATOM 2604 N N . SER A 1 315 ? 1.187 31.359 -11.938 1 33.03 315 SER A N 1
ATOM 2605 C CA . SER A 1 315 ? 2.389 30.938 -12.656 1 33.03 315 SER A CA 1
ATOM 2606 C C . SER A 1 315 ? 3.637 31.141 -11.805 1 33.03 315 SER A C 1
ATOM 2608 O O . SER A 1 315 ? 4.496 30.266 -11.734 1 33.03 315 SER A O 1
ATOM 2610 N N . ASP A 1 316 ? 4.184 32.438 -11.453 1 32.97 316 ASP A N 1
ATOM 2611 C CA . ASP A 1 316 ? 5.586 32.812 -11.266 1 32.97 316 ASP A CA 1
ATOM 2612 C C . ASP A 1 316 ? 5.945 32.844 -9.781 1 32.97 316 ASP A C 1
ATOM 2614 O O . ASP A 1 316 ? 6.746 33.688 -9.352 1 32.97 316 ASP A O 1
ATOM 2618 N N . VAL A 1 317 ? 5.273 32.469 -8.867 1 38.03 317 VAL A N 1
ATOM 2619 C CA . VAL A 1 317 ? 5.832 32.375 -7.523 1 38.03 317 VAL A CA 1
ATOM 2620 C C . VAL A 1 317 ? 7.168 31.625 -7.574 1 38.03 317 VAL A C 1
ATOM 2622 O O . VAL A 1 317 ? 7.805 31.406 -6.543 1 38.03 317 VAL A O 1
ATOM 2625 N N . SER A 1 318 ? 7.57 31.016 -8.75 1 35.41 318 SER A N 1
ATOM 2626 C CA . SER A 1 318 ? 8.883 30.406 -8.945 1 35.41 318 SER A CA 1
ATOM 2627 C C . SER A 1 318 ? 10 31.422 -8.695 1 35.41 318 SER A C 1
ATOM 2629 O O . SER A 1 318 ? 11.172 31.047 -8.625 1 35.41 318 SER A O 1
ATOM 2631 N N . ALA A 1 319 ? 9.688 32.719 -8.969 1 38.69 319 ALA A N 1
ATOM 2632 C CA . ALA A 1 319 ? 10.695 33.75 -8.875 1 38.69 319 ALA A CA 1
ATOM 2633 C C . ALA A 1 319 ? 10.812 34.281 -7.441 1 38.69 319 ALA A C 1
ATOM 2635 O O . ALA A 1 319 ? 11.617 35.188 -7.164 1 38.69 319 ALA A O 1
ATOM 2636 N N . PHE A 1 320 ? 9.898 33.969 -6.695 1 30.98 320 PHE A N 1
ATOM 2637 C CA . PHE A 1 320 ? 10.156 34.25 -5.289 1 30.98 320 PHE A CA 1
ATOM 2638 C C . PHE A 1 320 ? 11.188 33.281 -4.73 1 30.98 320 PHE A C 1
ATOM 2640 O O . PHE A 1 320 ? 11.133 32.062 -5 1 30.98 320 PHE A O 1
ATOM 2647 N N . MET B 1 1 ? -21.062 2.664 -2.488 1 88.88 1 MET B N 1
ATOM 2648 C CA . MET B 1 1 ? -20.734 3.955 -3.086 1 88.88 1 MET B CA 1
ATOM 2649 C C . MET B 1 1 ? -19.219 4.152 -3.158 1 88.88 1 MET B C 1
ATOM 2651 O O . MET B 1 1 ? -18.5 3.844 -2.205 1 88.88 1 MET B O 1
ATOM 2655 N N . LYS B 1 2 ? -18.734 4.691 -4.309 1 94.19 2 LYS B N 1
ATOM 2656 C CA . LYS B 1 2 ? -17.312 4.906 -4.531 1 94.19 2 LYS B CA 1
ATOM 2657 C C . LYS B 1 2 ? -16.828 6.18 -3.836 1 94.19 2 LYS B C 1
ATOM 2659 O O . LYS B 1 2 ? -17.625 7.07 -3.541 1 94.19 2 LYS B O 1
ATOM 2664 N N . LEU B 1 3 ? -15.57 6.277 -3.529 1 97.38 3 LEU B N 1
ATOM 2665 C CA . LEU B 1 3 ? -14.953 7.426 -2.875 1 97.38 3 LEU B CA 1
ATOM 2666 C C . LEU B 1 3 ? -15.211 8.703 -3.666 1 97.38 3 LEU B C 1
ATOM 2668 O O . LEU B 1 3 ? -15.586 9.727 -3.094 1 97.38 3 LEU B O 1
ATOM 2672 N N . GLN B 1 4 ? -15.07 8.602 -4.988 1 96.31 4 GLN B N 1
ATOM 2673 C CA . GLN B 1 4 ? -15.273 9.758 -5.844 1 96.31 4 GLN B CA 1
ATOM 2674 C C . GLN B 1 4 ? -16.719 10.242 -5.789 1 96.31 4 GLN B C 1
ATOM 2676 O O . GLN B 1 4 ? -16.984 11.438 -5.887 1 96.31 4 GLN B O 1
ATOM 2681 N N . GLU B 1 5 ? -17.625 9.297 -5.699 1 96.88 5 GLU B N 1
ATOM 2682 C CA . GLU B 1 5 ? -19.031 9.656 -5.605 1 96.88 5 GLU B CA 1
ATOM 2683 C C . GLU B 1 5 ? -19.328 10.406 -4.309 1 96.88 5 GLU B C 1
ATOM 2685 O O . GLU B 1 5 ? -20.078 11.383 -4.312 1 96.88 5 GLU B O 1
ATOM 2690 N N . LEU B 1 6 ? -18.781 9.93 -3.189 1 97.19 6 LEU B N 1
ATOM 2691 C CA . LEU B 1 6 ? -18.922 10.625 -1.917 1 97.19 6 LEU B CA 1
ATOM 2692 C C . LEU B 1 6 ? -18.359 12.039 -2.006 1 97.19 6 LEU B C 1
ATOM 2694 O O . LEU B 1 6 ? -18.984 12.992 -1.537 1 97.19 6 LEU B O 1
ATOM 2698 N N . TYR B 1 7 ? -17.203 12.172 -2.617 1 97.31 7 TYR B N 1
ATOM 2699 C CA . TYR B 1 7 ? -16.562 13.477 -2.766 1 97.31 7 TYR B CA 1
ATOM 2700 C C . TYR B 1 7 ? -17.438 14.406 -3.602 1 97.31 7 TYR B C 1
ATOM 2702 O O . TYR B 1 7 ? -17.578 15.586 -3.273 1 97.31 7 TYR B O 1
ATOM 2710 N N . LYS B 1 8 ? -18.016 13.891 -4.668 1 96.94 8 LYS B N 1
ATOM 2711 C CA . LYS B 1 8 ? -18.891 14.688 -5.531 1 96.94 8 LYS B CA 1
ATOM 2712 C C . LYS B 1 8 ? -20.125 15.148 -4.777 1 96.94 8 LYS B C 1
ATOM 2714 O O . LYS B 1 8 ? -20.594 16.281 -4.957 1 96.94 8 LYS B O 1
ATOM 2719 N N . GLN B 1 9 ? -20.703 14.25 -3.982 1 97.25 9 GLN B N 1
ATOM 2720 C CA . GLN B 1 9 ? -21.859 14.609 -3.186 1 97.25 9 GLN B CA 1
ATOM 2721 C C . GLN B 1 9 ? -21.531 15.727 -2.201 1 97.25 9 GLN B C 1
ATOM 2723 O O . GLN B 1 9 ? -22.375 16.594 -1.935 1 97.25 9 GLN B O 1
ATOM 2728 N N . TYR B 1 10 ? -20.359 15.719 -1.644 1 97.19 10 TYR B N 1
ATOM 2729 C CA . TYR B 1 10 ? -19.906 16.766 -0.738 1 97.19 10 TYR B CA 1
ATOM 2730 C C . TYR B 1 10 ? -19.719 18.078 -1.48 1 97.19 10 TYR B C 1
ATOM 2732 O O . TYR B 1 10 ? -20.25 19.109 -1.072 1 97.19 10 TYR B O 1
ATOM 2740 N N . THR B 1 11 ? -19.016 18.047 -2.604 1 96.44 11 THR B N 1
ATOM 2741 C CA . THR B 1 11 ? -18.672 19.281 -3.326 1 96.44 11 THR B CA 1
ATOM 2742 C C . THR B 1 11 ? -19.906 19.875 -3.984 1 96.44 11 THR B C 1
ATOM 2744 O O . THR B 1 11 ? -19.984 21.094 -4.191 1 96.44 11 THR B O 1
ATOM 2747 N N . SER B 1 12 ? -20.922 19.062 -4.285 1 96.44 12 SER B N 1
ATOM 2748 C CA . SER B 1 12 ? -22.172 19.547 -4.875 1 96.44 12 SER B CA 1
ATOM 2749 C C . SER B 1 12 ? -23.109 20.078 -3.809 1 96.44 12 SER B C 1
ATOM 2751 O O . SER B 1 12 ? -24.141 20.688 -4.129 1 96.44 12 SER B O 1
ATOM 2753 N N . GLY B 1 13 ? -22.797 19.797 -2.504 1 95.88 13 GLY B N 1
ATOM 2754 C CA . GLY B 1 13 ? -23.625 20.281 -1.411 1 95.88 13 GLY B CA 1
ATOM 2755 C C . GLY B 1 13 ? -24.672 19.281 -0.978 1 95.88 13 GLY B C 1
ATOM 2756 O O . GLY B 1 13 ? -25.406 19.516 -0.021 1 95.88 13 GLY B O 1
ATOM 2757 N N . GLU B 1 14 ? -24.75 18.156 -1.638 1 95.81 14 GLU B N 1
ATOM 2758 C CA . GLU B 1 14 ? -25.719 17.109 -1.3 1 95.81 14 GLU B CA 1
ATOM 2759 C C . GLU B 1 14 ? -25.391 16.469 0.052 1 95.81 14 GLU B C 1
ATOM 2761 O O . GLU B 1 14 ? -26.297 16.016 0.763 1 95.81 14 GLU B O 1
ATOM 2766 N N . LEU B 1 15 ? -24.188 16.406 0.347 1 95.38 15 LEU B N 1
ATOM 2767 C CA . LEU B 1 15 ? -23.719 15.836 1.607 1 95.38 15 LEU B CA 1
ATOM 2768 C C . LEU B 1 15 ? -22.984 16.875 2.438 1 95.38 15 LEU B C 1
ATOM 2770 O O . LEU B 1 15 ? -22 17.453 1.975 1 95.38 15 LEU B O 1
ATOM 2774 N N . GLU B 1 16 ? -23.5 17.047 3.635 1 96.5 16 GLU B N 1
ATOM 2775 C CA . GLU B 1 16 ? -22.859 18.016 4.535 1 96.5 16 GLU B CA 1
ATOM 2776 C C . GLU B 1 16 ? -21.484 17.547 4.965 1 96.5 16 GLU B C 1
ATOM 2778 O O . GLU B 1 16 ? -21.203 16.344 4.965 1 96.5 16 GLU B O 1
ATOM 2783 N N . LYS B 1 17 ? -20.625 18.438 5.344 1 95.38 17 LYS B N 1
ATOM 2784 C CA . LYS B 1 17 ? -19.203 18.188 5.609 1 95.38 17 LYS B CA 1
ATOM 2785 C C . LYS B 1 17 ? -19.047 17.094 6.668 1 95.38 17 LYS B C 1
ATOM 2787 O O . LYS B 1 17 ? -18.297 16.141 6.465 1 95.38 17 LYS B O 1
ATOM 2792 N N . HIS B 1 18 ? -19.719 17.188 7.758 1 94.06 18 HIS B N 1
ATOM 2793 C CA . HIS B 1 18 ? -19.562 16.234 8.852 1 94.06 18 HIS B CA 1
ATOM 2794 C C . HIS B 1 18 ? -20.016 14.844 8.43 1 94.06 18 HIS B C 1
ATOM 2796 O O . HIS B 1 18 ? -19.344 13.852 8.758 1 94.06 18 HIS B O 1
ATOM 2802 N N . SER B 1 19 ? -21.125 14.766 7.668 1 96.12 19 SER B N 1
ATOM 2803 C CA . SER B 1 19 ? -21.625 13.492 7.168 1 96.12 19 SER B CA 1
ATOM 2804 C C . SER B 1 19 ? -20.672 12.883 6.152 1 96.12 19 SER B C 1
ATOM 2806 O O . SER B 1 19 ? -20.484 11.664 6.125 1 96.12 19 SER B O 1
ATOM 2808 N N . TYR B 1 20 ? -20.109 13.797 5.367 1 97.38 20 TYR B N 1
ATOM 2809 C CA . TYR B 1 20 ? -19.125 13.367 4.375 1 97.38 20 TYR B CA 1
ATOM 2810 C C . TYR B 1 20 ? -17.906 12.75 5.047 1 97.38 20 TYR B C 1
ATOM 2812 O O . TYR B 1 20 ? -17.484 11.648 4.695 1 97.38 20 TYR B O 1
ATOM 2820 N N . ILE B 1 21 ? -17.375 13.445 6.066 1 96.56 21 ILE B N 1
ATOM 2821 C CA . ILE B 1 21 ? -16.203 12.977 6.785 1 96.56 21 ILE B CA 1
ATOM 2822 C C . ILE B 1 21 ? -16.484 11.625 7.438 1 96.56 21 ILE B C 1
ATOM 2824 O O . ILE B 1 21 ? -15.664 10.711 7.387 1 96.56 21 ILE B O 1
ATOM 2828 N N . LYS B 1 22 ? -17.625 11.469 7.996 1 95.88 22 LYS B N 1
ATOM 2829 C CA . LYS B 1 22 ? -18.031 10.227 8.641 1 95.88 22 LYS B CA 1
ATOM 2830 C C . LYS B 1 22 ? -18.109 9.086 7.625 1 95.88 22 LYS B C 1
ATOM 2832 O O . LYS B 1 22 ? -17.609 7.984 7.883 1 95.88 22 LYS B O 1
ATOM 2837 N N . ALA B 1 23 ? -18.781 9.375 6.496 1 96.88 23 ALA B N 1
ATOM 2838 C CA . ALA B 1 23 ? -18.922 8.367 5.449 1 96.88 23 ALA B CA 1
ATOM 2839 C C . ALA B 1 23 ? -17.562 7.93 4.91 1 96.88 23 ALA B C 1
ATOM 2841 O O . ALA B 1 23 ? -17.328 6.738 4.707 1 96.88 23 ALA B O 1
ATOM 2842 N N . MET B 1 24 ? -16.703 8.906 4.695 1 97.56 24 MET B N 1
ATOM 2843 C CA . MET B 1 24 ? -15.359 8.609 4.211 1 97.56 24 MET B CA 1
ATOM 2844 C C . MET B 1 24 ? -14.594 7.781 5.238 1 97.56 24 MET B C 1
ATOM 2846 O O . MET B 1 24 ? -13.914 6.812 4.879 1 97.56 24 MET B O 1
ATOM 2850 N N . HIS B 1 25 ? -14.672 8.203 6.438 1 96.44 25 HIS B N 1
ATOM 2851 C CA . HIS B 1 25 ? -13.953 7.508 7.5 1 96.44 25 HIS B CA 1
ATOM 2852 C C . HIS B 1 25 ? -14.383 6.051 7.594 1 96.44 25 HIS B C 1
ATOM 2854 O O . HIS B 1 25 ? -13.562 5.172 7.879 1 96.44 25 HIS B O 1
ATOM 2860 N N . GLU B 1 26 ? -15.648 5.773 7.398 1 95.69 26 GLU B N 1
ATOM 2861 C CA . GLU B 1 26 ? -16.141 4.402 7.379 1 95.69 26 GLU B CA 1
ATOM 2862 C C . GLU B 1 26 ? -15.492 3.59 6.262 1 95.69 26 GLU B C 1
ATOM 2864 O O . GLU B 1 26 ? -15.141 2.426 6.461 1 95.69 26 GLU B O 1
ATOM 2869 N N . LYS B 1 27 ? -15.383 4.195 5.086 1 96.25 27 LYS B N 1
ATOM 2870 C CA . LYS B 1 27 ? -14.711 3.531 3.973 1 96.25 27 LYS B CA 1
ATOM 2871 C C . LYS B 1 27 ? -13.242 3.26 4.297 1 96.25 27 LYS B C 1
ATOM 2873 O O . LYS B 1 27 ? -12.727 2.186 3.988 1 96.25 27 LYS B O 1
ATOM 2878 N N . HIS B 1 28 ? -12.602 4.27 4.957 1 97.06 28 HIS B N 1
ATOM 2879 C CA . HIS B 1 28 ? -11.18 4.16 5.262 1 97.06 28 HIS B CA 1
ATOM 2880 C C . HIS B 1 28 ? -10.914 3.023 6.246 1 97.06 28 HIS B C 1
ATOM 2882 O O . HIS B 1 28 ? -9.797 2.51 6.32 1 97.06 28 HIS B O 1
ATOM 2888 N N . GLN B 1 29 ? -11.922 2.588 7.012 1 96.19 29 GLN B N 1
ATOM 2889 C CA . GLN B 1 29 ? -11.727 1.527 7.996 1 96.19 29 GLN B CA 1
ATOM 2890 C C . GLN B 1 29 ? -11.289 0.228 7.324 1 96.19 29 GLN B C 1
ATOM 2892 O O . GLN B 1 29 ? -10.625 -0.603 7.945 1 96.19 29 GLN B O 1
ATOM 2897 N N . LEU B 1 30 ? -11.633 0.102 6.074 1 94.88 30 LEU B N 1
ATOM 2898 C CA . LEU B 1 30 ? -11.258 -1.12 5.367 1 94.88 30 LEU B CA 1
ATOM 2899 C C . LEU B 1 30 ? -9.75 -1.227 5.215 1 94.88 30 LEU B C 1
ATOM 2901 O O . LEU B 1 30 ? -9.195 -2.33 5.191 1 94.88 30 LEU B O 1
ATOM 2905 N N . ILE B 1 31 ? -9.062 -0.115 5.086 1 97.12 31 ILE B N 1
ATOM 2906 C CA . ILE B 1 31 ? -7.605 -0.11 5.031 1 97.12 31 ILE B CA 1
ATOM 2907 C C . ILE B 1 31 ? -7.043 -0.785 6.277 1 97.12 31 ILE B C 1
ATOM 2909 O O . ILE B 1 31 ? -6.141 -1.624 6.184 1 97.12 31 ILE B O 1
ATOM 2913 N N . PHE B 1 32 ? -7.574 -0.481 7.363 1 96.94 32 PHE B N 1
ATOM 2914 C CA . PHE B 1 32 ? -7.09 -1.02 8.625 1 96.94 32 PHE B CA 1
ATOM 2915 C C . PHE B 1 32 ? -7.559 -2.457 8.82 1 96.94 32 PHE B C 1
ATOM 2917 O O . PHE B 1 32 ? -6.902 -3.244 9.508 1 96.94 32 PHE B O 1
ATOM 2924 N N . ASP B 1 33 ? -8.75 -2.762 8.242 1 97.62 33 ASP B N 1
ATOM 2925 C CA . ASP B 1 33 ? -9.172 -4.156 8.211 1 97.62 33 ASP B CA 1
ATOM 2926 C C . ASP B 1 33 ? -8.156 -5.023 7.477 1 97.62 33 ASP B C 1
ATOM 2928 O O . ASP B 1 33 ? -7.809 -6.113 7.938 1 97.62 33 ASP B O 1
ATOM 2932 N N . TYR B 1 34 ? -7.684 -4.543 6.34 1 98.06 34 TYR B N 1
ATOM 2933 C CA . TYR B 1 34 ? -6.637 -5.254 5.617 1 98.06 34 TYR B CA 1
ATOM 2934 C C . TYR B 1 34 ? -5.383 -5.395 6.469 1 98.06 34 TYR B C 1
ATOM 2936 O O . TYR B 1 34 ? -4.727 -6.438 6.457 1 98.06 34 TYR B O 1
ATOM 2944 N N . PHE B 1 35 ? -4.996 -4.32 7.184 1 97.75 35 PHE B N 1
ATOM 2945 C CA . PHE B 1 35 ? -3.809 -4.312 8.031 1 97.75 35 PHE B CA 1
ATOM 2946 C C . PHE B 1 35 ? -3.828 -5.488 9 1 97.75 35 PHE B C 1
ATOM 2948 O O . PHE B 1 35 ? -2.826 -6.191 9.156 1 97.75 35 PHE B O 1
ATOM 2955 N N . ASP B 1 36 ? -4.91 -5.715 9.602 1 97.12 36 ASP B N 1
ATOM 2956 C CA . ASP B 1 36 ? -5.047 -6.824 10.539 1 97.12 36 ASP B CA 1
ATOM 2957 C C . ASP B 1 36 ? -5.137 -8.156 9.805 1 97.12 36 ASP B C 1
ATOM 2959 O O . ASP B 1 36 ? -4.562 -9.156 10.242 1 97.12 36 ASP B O 1
ATOM 2963 N N . TYR B 1 37 ? -5.816 -8.195 8.688 1 97.94 37 TYR B N 1
ATOM 2964 C CA . TYR B 1 37 ? -6.16 -9.422 7.977 1 97.94 37 TYR B CA 1
ATOM 2965 C C . TYR B 1 37 ? -4.926 -10.047 7.348 1 97.94 37 TYR B C 1
ATOM 2967 O O . TYR B 1 37 ? -4.758 -11.266 7.379 1 97.94 37 TYR B O 1
ATOM 2975 N N . ILE B 1 38 ? -3.992 -9.25 6.766 1 97.69 38 ILE B N 1
ATOM 2976 C CA . ILE B 1 38 ? -2.93 -9.805 5.934 1 97.69 38 ILE B CA 1
ATOM 2977 C C . ILE B 1 38 ? -1.852 -10.422 6.82 1 97.69 38 ILE B C 1
ATOM 2979 O O . ILE B 1 38 ? -1.001 -11.172 6.34 1 97.69 38 ILE B O 1
ATOM 2983 N N . LYS B 1 39 ? -1.863 -10.094 8.117 1 96.44 39 LYS B N 1
ATOM 2984 C CA . LYS B 1 39 ? -0.869 -10.625 9.047 1 96.44 39 LYS B CA 1
ATOM 2985 C C . LYS B 1 39 ? -0.9 -12.156 9.062 1 96.44 39 LYS B C 1
ATOM 2987 O O . LYS B 1 39 ? 0.128 -12.797 9.281 1 96.44 39 LYS B O 1
ATOM 2992 N N . ASP B 1 40 ? -2.059 -12.742 8.742 1 95.5 40 ASP B N 1
ATOM 2993 C CA . ASP B 1 40 ? -2.223 -14.188 8.75 1 95.5 40 ASP B CA 1
ATOM 2994 C C . ASP B 1 40 ? -2.232 -14.75 7.332 1 95.5 40 ASP B C 1
ATOM 2996 O O . ASP B 1 40 ? -2.803 -15.82 7.09 1 95.5 40 ASP B O 1
ATOM 3000 N N . THR B 1 41 ? -1.764 -14.047 6.398 1 96.69 41 THR B N 1
ATOM 3001 C CA . THR B 1 41 ? -1.663 -14.5 5.016 1 96.69 41 THR B CA 1
ATOM 3002 C C . THR B 1 41 ? -0.207 -14.516 4.559 1 96.69 41 THR B C 1
ATOM 3004 O O . THR B 1 41 ? 0.688 -14.109 5.297 1 96.69 41 THR B O 1
ATOM 3007 N N . ASP B 1 42 ? 0.028 -14.938 3.344 1 96.44 42 ASP B N 1
ATOM 3008 C CA . ASP B 1 42 ? 1.356 -14.93 2.738 1 96.44 42 ASP B CA 1
ATOM 3009 C C . ASP B 1 42 ? 1.698 -13.547 2.186 1 96.44 42 ASP B C 1
ATOM 3011 O O . ASP B 1 42 ? 2.768 -13.352 1.604 1 96.44 42 ASP B O 1
ATOM 3015 N N . ILE B 1 43 ? 0.865 -12.617 2.42 1 97.75 43 ILE B N 1
ATOM 3016 C CA . ILE B 1 43 ? 1.088 -11.273 1.895 1 97.75 43 ILE B CA 1
ATOM 3017 C C . ILE B 1 43 ? 1.79 -10.422 2.947 1 97.75 43 ILE B C 1
ATOM 3019 O O . ILE B 1 43 ? 1.318 -10.305 4.082 1 97.75 43 ILE B O 1
ATOM 3023 N N . PHE B 1 44 ? 2.918 -9.852 2.574 1 98.12 44 PHE B N 1
ATOM 3024 C CA . PHE B 1 44 ? 3.652 -8.953 3.453 1 98.12 44 PHE B CA 1
ATOM 3025 C C . PHE B 1 44 ? 3.059 -7.551 3.408 1 98.12 44 PHE B C 1
ATOM 3027 O O . PHE B 1 44 ? 2.936 -6.887 4.441 1 98.12 44 PHE B O 1
ATOM 3034 N N . SER B 1 45 ? 2.711 -7.125 2.152 1 98.56 45 SER B N 1
ATOM 3035 C CA . SER B 1 45 ? 2.188 -5.77 2.037 1 98.56 45 SER B CA 1
ATOM 3036 C C . SER B 1 45 ? 1.263 -5.633 0.832 1 98.56 45 SER B C 1
ATOM 3038 O O . SER B 1 45 ? 1.334 -6.434 -0.105 1 98.56 45 SER B O 1
ATOM 3040 N N . ILE B 1 46 ? 0.364 -4.73 0.865 1 98.69 46 ILE B N 1
ATOM 3041 C CA . ILE B 1 46 ? -0.442 -4.211 -0.234 1 98.69 46 ILE B CA 1
ATOM 3042 C C . ILE B 1 46 ? -0.042 -2.766 -0.527 1 98.69 46 ILE B C 1
ATOM 3044 O O . ILE B 1 46 ? 0.012 -1.934 0.381 1 98.69 46 ILE B O 1
ATOM 3048 N N . THR B 1 47 ? 0.26 -2.41 -1.728 1 98.75 47 THR B N 1
ATOM 3049 C CA . THR B 1 47 ? 0.631 -1.056 -2.119 1 98.75 47 THR B CA 1
ATOM 3050 C C . THR B 1 47 ? -0.269 -0.553 -3.244 1 98.75 47 THR B C 1
ATOM 3052 O O . THR B 1 47 ? -0.459 -1.241 -4.25 1 98.75 47 THR B O 1
ATOM 3055 N N . ILE B 1 48 ? -0.859 0.501 -3.066 1 98.5 48 ILE B N 1
ATOM 3056 C CA . ILE B 1 48 ? -1.623 1.243 -4.062 1 98.5 48 ILE B CA 1
ATOM 3057 C C . ILE B 1 48 ? -0.872 2.516 -4.449 1 98.5 48 ILE B C 1
ATOM 3059 O O . ILE B 1 48 ? -0.789 3.457 -3.656 1 98.5 48 ILE B O 1
ATOM 3063 N N . ASP B 1 49 ? -0.276 2.607 -5.582 1 96.75 49 ASP B N 1
ATOM 3064 C CA . ASP B 1 49 ? 0.36 3.861 -5.973 1 96.75 49 ASP B CA 1
ATOM 3065 C C . ASP B 1 49 ? -0.294 4.441 -7.227 1 96.75 49 ASP B C 1
ATOM 3067 O O . ASP B 1 49 ? -1.382 4.012 -7.617 1 96.75 49 ASP B O 1
ATOM 3071 N N . ASN B 1 50 ? 0.187 5.516 -7.742 1 94.81 50 ASN B N 1
ATOM 3072 C CA . ASN B 1 50 ? -0.463 6.254 -8.82 1 94.81 50 ASN B CA 1
ATOM 3073 C C . ASN B 1 50 ? -0.455 5.465 -10.125 1 94.81 50 ASN B C 1
ATOM 3075 O O . ASN B 1 50 ? -1.186 5.797 -11.062 1 94.81 50 ASN B O 1
ATOM 3079 N N . ASP B 1 51 ? 0.34 4.387 -10.164 1 94.81 51 ASP B N 1
ATOM 3080 C CA . ASP B 1 51 ? 0.516 3.686 -11.438 1 94.81 51 ASP B CA 1
ATOM 3081 C C . ASP B 1 51 ? -0.007 2.254 -11.352 1 94.81 51 ASP B C 1
ATOM 3083 O O . ASP B 1 51 ? -0.373 1.658 -12.367 1 94.81 51 ASP B O 1
ATOM 3087 N N . LYS B 1 52 ? 0.058 1.673 -10.148 1 96.44 52 LYS B N 1
ATOM 3088 C CA . LYS B 1 52 ? -0.239 0.247 -10.047 1 96.44 52 LYS B CA 1
ATOM 3089 C C . LYS B 1 52 ? -0.721 -0.117 -8.641 1 96.44 52 LYS B C 1
ATOM 3091 O O . LYS B 1 52 ? -0.534 0.652 -7.699 1 96.44 52 LYS B O 1
ATOM 3096 N N . VAL B 1 53 ? -1.352 -1.22 -8.516 1 98.31 53 VAL B N 1
ATOM 3097 C CA . VAL B 1 53 ? -1.764 -1.893 -7.285 1 98.31 53 VAL B CA 1
ATOM 3098 C C . VAL B 1 53 ? -1.11 -3.271 -7.207 1 98.31 53 VAL B C 1
ATOM 3100 O O . VAL B 1 53 ? -1.274 -4.094 -8.109 1 98.31 53 VAL B O 1
ATOM 3103 N N . TYR B 1 54 ? -0.326 -3.521 -6.141 1 98.69 54 TYR B N 1
ATOM 3104 C CA . TYR B 1 54 ? 0.386 -4.793 -6.082 1 98.69 54 TYR B CA 1
ATOM 3105 C C . TYR B 1 54 ? 0.573 -5.25 -4.641 1 98.69 54 TYR B C 1
ATOM 3107 O O . TYR B 1 54 ? 0.345 -4.477 -3.705 1 98.69 54 TYR B O 1
ATOM 3115 N N . VAL B 1 55 ? 0.884 -6.488 -4.477 1 98.62 55 VAL B N 1
ATOM 3116 C CA . VAL B 1 55 ? 1.214 -7.066 -3.178 1 98.62 55 VAL B CA 1
ATOM 3117 C C . VAL B 1 55 ? 2.658 -7.559 -3.184 1 98.62 55 VAL B C 1
ATOM 3119 O O . VAL B 1 55 ? 3.23 -7.816 -4.246 1 98.62 55 VAL B O 1
ATOM 3122 N N . THR B 1 56 ? 3.27 -7.602 -2.049 1 98.5 56 THR B N 1
ATOM 3123 C CA . THR B 1 56 ? 4.551 -8.258 -1.818 1 98.5 56 THR B CA 1
ATOM 3124 C C . THR B 1 56 ? 4.371 -9.531 -0.996 1 98.5 56 THR B C 1
ATOM 3126 O O . THR B 1 56 ? 3.676 -9.523 0.023 1 98.5 56 THR B O 1
ATOM 3129 N N . ILE B 1 57 ? 5.004 -10.516 -1.425 1 97.38 57 ILE B N 1
ATOM 3130 C CA . ILE B 1 57 ? 4.848 -11.812 -0.783 1 97.38 57 ILE B CA 1
ATOM 3131 C C . ILE B 1 57 ? 5.898 -11.977 0.313 1 97.38 57 ILE B C 1
ATOM 3133 O O . ILE B 1 57 ? 7.062 -11.625 0.122 1 97.38 57 ILE B O 1
ATOM 3137 N N . LYS B 1 58 ? 5.559 -12.469 1.57 1 95 58 LYS B N 1
ATOM 3138 C CA . LYS B 1 58 ? 6.402 -12.555 2.762 1 95 58 LYS B CA 1
ATOM 3139 C C . LYS B 1 58 ? 7.664 -13.367 2.486 1 95 58 LYS B C 1
ATOM 3141 O O . LYS B 1 58 ? 8.773 -12.883 2.689 1 95 58 LYS B O 1
ATOM 3146 N N . GLU B 1 59 ? 7.66 -14.547 2.031 1 89.5 59 GLU B N 1
ATOM 3147 C CA . GLU B 1 59 ? 8.781 -15.477 1.988 1 89.5 59 GLU B CA 1
ATOM 3148 C C . GLU B 1 59 ? 9.727 -15.156 0.831 1 89.5 59 GLU B C 1
ATOM 3150 O O . GLU B 1 59 ? 10.945 -15.102 1.01 1 89.5 59 GLU B O 1
ATOM 3155 N N . SER B 1 60 ? 9.234 -14.789 -0.225 1 93.56 60 SER B N 1
ATOM 3156 C CA . SER B 1 60 ? 10.062 -14.648 -1.42 1 93.56 60 SER B CA 1
ATOM 3157 C C . SER B 1 60 ? 10.328 -13.172 -1.731 1 93.56 60 SER B C 1
ATOM 3159 O O . SER B 1 60 ? 11.281 -12.852 -2.445 1 93.56 60 SER B O 1
ATOM 3161 N N . GLY B 1 61 ? 9.43 -12.336 -1.215 1 96.88 61 GLY B N 1
ATOM 3162 C CA . GLY B 1 61 ? 9.562 -10.914 -1.503 1 96.88 61 GLY B CA 1
ATOM 3163 C C . GLY B 1 61 ? 9.086 -10.547 -2.895 1 96.88 61 GLY B C 1
ATOM 3164 O O . GLY B 1 61 ? 9.148 -9.375 -3.285 1 96.88 61 GLY B O 1
ATOM 3165 N N . ILE B 1 62 ? 8.625 -11.469 -3.666 1 97.88 62 ILE B N 1
ATOM 3166 C CA . ILE B 1 62 ? 8.203 -11.164 -5.027 1 97.88 62 ILE B CA 1
ATOM 3167 C C . ILE B 1 62 ? 6.98 -10.242 -4.992 1 97.88 62 ILE B C 1
ATOM 3169 O O . ILE B 1 62 ? 6.199 -10.281 -4.039 1 97.88 62 ILE B O 1
ATOM 3173 N N . LYS B 1 63 ? 6.809 -9.453 -6.023 1 98.62 63 LYS B N 1
ATOM 3174 C CA . LYS B 1 63 ? 5.711 -8.508 -6.172 1 98.62 63 LYS B CA 1
ATOM 3175 C C . LYS B 1 63 ? 4.77 -8.922 -7.297 1 98.62 63 LYS B C 1
ATOM 3177 O O . LYS B 1 63 ? 5.223 -9.297 -8.383 1 98.62 63 LYS B O 1
ATOM 3182 N N . LEU B 1 64 ? 3.494 -8.914 -7.012 1 98.56 64 LEU B N 1
ATOM 3183 C CA . LEU B 1 64 ? 2.473 -9.289 -7.984 1 98.56 64 LEU B CA 1
ATOM 3184 C C . LEU B 1 64 ? 1.384 -8.219 -8.055 1 98.56 64 LEU B C 1
ATOM 3186 O O . LEU B 1 64 ? 0.921 -7.727 -7.027 1 98.56 64 LEU B O 1
ATOM 3190 N N . PHE B 1 65 ? 0.977 -7.922 -9.25 1 98.44 65 PHE B N 1
ATOM 3191 C CA . PHE B 1 65 ? -0.128 -6.992 -9.445 1 98.44 65 PHE B CA 1
ATOM 3192 C C . PHE B 1 65 ? -1.44 -7.598 -8.961 1 98.44 65 PHE B C 1
ATOM 3194 O O . PHE B 1 65 ? -1.577 -8.82 -8.891 1 98.44 65 PHE B O 1
ATOM 3201 N N . LEU B 1 66 ? -2.338 -6.754 -8.594 1 97.56 66 LEU B N 1
ATOM 3202 C CA . LEU B 1 66 ? -3.725 -7.16 -8.398 1 97.56 66 LEU B CA 1
ATOM 3203 C C . LEU B 1 66 ? -4.559 -6.852 -9.641 1 97.56 66 LEU B C 1
ATOM 3205 O O . LEU B 1 66 ? -4.312 -5.859 -10.328 1 97.56 66 LEU B O 1
ATOM 3209 N N . ASP B 1 67 ? -5.484 -7.703 -9.914 1 95.94 67 ASP B N 1
ATOM 3210 C CA . ASP B 1 67 ? -6.422 -7.535 -11.016 1 95.94 67 ASP B CA 1
ATOM 3211 C C . ASP B 1 67 ? -7.848 -7.344 -10.5 1 95.94 67 ASP B C 1
ATOM 3213 O O . ASP B 1 67 ? -8.383 -8.203 -9.797 1 95.94 67 ASP B O 1
ATOM 3217 N N . PRO B 1 68 ? -8.523 -6.219 -10.844 1 95.44 68 PRO B N 1
ATOM 3218 C CA . PRO B 1 68 ? -9.852 -5.93 -10.297 1 95.44 68 PRO B CA 1
ATOM 3219 C C . PRO B 1 68 ? -10.938 -6.848 -10.859 1 95.44 68 PRO B C 1
ATOM 3221 O O . PRO B 1 68 ? -12.039 -6.902 -10.32 1 95.44 68 PRO B O 1
ATOM 3224 N N . PHE B 1 69 ? -10.695 -7.57 -11.898 1 95.12 69 PHE B N 1
ATOM 3225 C CA . PHE B 1 69 ? -11.742 -8.305 -12.602 1 95.12 69 PHE B CA 1
ATOM 3226 C C . PHE B 1 69 ? -11.719 -9.781 -12.211 1 95.12 69 PHE B C 1
ATOM 3228 O O . PHE B 1 69 ? -12.773 -10.422 -12.125 1 95.12 69 PHE B O 1
ATOM 3235 N N . ASP B 1 70 ? -10.531 -10.328 -12.023 1 95.31 70 ASP B N 1
ATOM 3236 C CA . ASP B 1 70 ? -10.359 -11.758 -11.789 1 95.31 70 ASP B CA 1
ATOM 3237 C C . ASP B 1 70 ? -10.438 -12.086 -10.305 1 95.31 70 ASP B C 1
ATOM 3239 O O . ASP B 1 70 ? -9.445 -11.938 -9.578 1 95.31 70 ASP B O 1
ATOM 3243 N N . SER B 1 71 ? -11.531 -12.664 -9.852 1 94.62 71 SER B N 1
ATOM 3244 C CA . SER B 1 71 ? -11.773 -12.969 -8.445 1 94.62 71 SER B CA 1
ATOM 3245 C C . SER B 1 71 ? -10.953 -14.164 -7.988 1 94.62 71 SER B C 1
ATOM 3247 O O . SER B 1 71 ? -10.906 -14.469 -6.793 1 94.62 71 SER B O 1
ATOM 3249 N N . ARG B 1 72 ? -10.227 -14.828 -8.969 1 92.31 72 ARG B N 1
ATOM 3250 C CA . ARG B 1 72 ? -9.414 -16 -8.648 1 92.31 72 ARG B CA 1
ATOM 3251 C C . ARG B 1 72 ? -7.957 -15.773 -9.031 1 92.31 72 ARG B C 1
ATOM 3253 O O . ARG B 1 72 ? -7.191 -16.734 -9.164 1 92.31 72 ARG B O 1
ATOM 3260 N N . PHE B 1 73 ? -7.691 -14.508 -9.297 1 95.06 73 PHE B N 1
ATOM 3261 C CA . PHE B 1 73 ? -6.309 -14.125 -9.562 1 95.06 73 PHE B CA 1
ATOM 3262 C C . PHE B 1 73 ? -5.395 -14.555 -8.422 1 95.06 73 PHE B C 1
ATOM 3264 O O . PHE B 1 73 ? -5.797 -14.516 -7.254 1 95.06 73 PHE B O 1
ATOM 3271 N N . ILE B 1 74 ? -4.27 -14.969 -8.625 1 96.19 74 ILE B N 1
ATOM 3272 C CA . ILE B 1 74 ? -3.434 -15.648 -7.637 1 96.19 74 ILE B CA 1
ATOM 3273 C C . ILE B 1 74 ? -3.287 -14.773 -6.395 1 96.19 74 ILE B C 1
ATOM 3275 O O . ILE B 1 74 ? -3.535 -15.227 -5.273 1 96.19 74 ILE B O 1
ATOM 3279 N N . PRO B 1 75 ? -2.869 -13.469 -6.504 1 97.12 75 PRO B N 1
ATOM 3280 C CA . PRO B 1 75 ? -2.771 -12.664 -5.289 1 97.12 75 PRO B CA 1
ATOM 3281 C C . PRO B 1 75 ? -4.117 -12.477 -4.594 1 97.12 75 PRO B C 1
ATOM 3283 O O . PRO B 1 75 ? -4.172 -12.367 -3.365 1 97.12 75 PRO B O 1
ATOM 3286 N N . ILE B 1 76 ? -5.215 -12.43 -5.34 1 97.38 76 ILE B N 1
ATOM 3287 C CA . ILE B 1 76 ? -6.555 -12.352 -4.766 1 97.38 76 ILE B CA 1
ATOM 3288 C C . ILE B 1 76 ? -6.887 -13.664 -4.055 1 97.38 76 ILE B C 1
ATOM 3290 O O . ILE B 1 76 ? -7.504 -13.656 -2.986 1 97.38 76 ILE B O 1
ATOM 3294 N N . GLU B 1 77 ? -6.438 -14.773 -4.668 1 96.12 77 GLU B N 1
ATOM 3295 C CA . GLU B 1 77 ? -6.609 -16.062 -4.012 1 96.12 77 GLU B CA 1
ATOM 3296 C C . GLU B 1 77 ? -5.891 -16.109 -2.668 1 96.12 77 GLU B C 1
ATOM 3298 O O . GLU B 1 77 ? -6.402 -16.672 -1.7 1 96.12 77 GLU B O 1
ATOM 3303 N N . ILE B 1 78 ? -4.758 -15.57 -2.623 1 96.94 78 ILE B N 1
ATOM 3304 C CA . ILE B 1 78 ? -4 -15.523 -1.376 1 96.94 78 ILE B CA 1
ATOM 3305 C C . ILE B 1 78 ? -4.738 -14.656 -0.357 1 96.94 78 ILE B C 1
ATOM 3307 O O . ILE B 1 78 ? -4.848 -15.023 0.815 1 96.94 78 ILE B O 1
ATOM 3311 N N . LEU B 1 79 ? -5.27 -13.531 -0.795 1 97.12 79 LEU B N 1
ATOM 3312 C CA . LEU B 1 79 ? -6.059 -12.688 0.091 1 97.12 79 LEU B CA 1
ATOM 3313 C C . LEU B 1 79 ? -7.289 -13.43 0.6 1 97.12 79 LEU B C 1
ATOM 3315 O O . LEU B 1 79 ? -7.676 -13.273 1.761 1 97.12 79 LEU B O 1
ATOM 3319 N N . ASN B 1 80 ? -7.871 -14.219 -0.284 1 97.19 80 ASN B N 1
ATOM 3320 C CA . ASN B 1 80 ? -9.094 -14.922 0.071 1 97.19 80 ASN B CA 1
ATOM 3321 C C . ASN B 1 80 ? -8.812 -16.109 0.985 1 97.19 80 ASN B C 1
ATOM 3323 O O . ASN B 1 80 ? -9.57 -16.375 1.923 1 97.19 80 ASN B O 1
ATOM 3327 N N . PHE B 1 81 ? -7.645 -16.828 0.715 1 96.19 81 PHE B N 1
ATOM 3328 C CA . PHE B 1 81 ? -7.48 -18.141 1.337 1 96.19 81 PHE B CA 1
ATOM 3329 C C . PHE B 1 81 ? -6.168 -18.203 2.109 1 96.19 81 PHE B C 1
ATOM 3331 O O . PHE B 1 81 ? -5.738 -19.297 2.512 1 96.19 81 PHE B O 1
ATOM 3338 N N . LYS B 1 82 ? -5.504 -17.094 2.291 1 95.06 82 LYS B N 1
ATOM 3339 C CA . LYS B 1 82 ? -4.352 -16.891 3.166 1 95.06 82 LYS B CA 1
ATOM 3340 C C . LYS B 1 82 ? -3.057 -17.312 2.477 1 95.06 82 LYS B C 1
ATOM 3342 O O . LYS B 1 82 ? -1.994 -16.75 2.74 1 95.06 82 LYS B O 1
ATOM 3347 N N . SER B 1 83 ? -3.188 -18.312 1.658 1 92.88 83 SER B N 1
ATOM 3348 C CA . SER B 1 83 ? -2.004 -18.844 0.99 1 92.88 83 SER B CA 1
ATOM 3349 C C . SER B 1 83 ? -2.361 -19.469 -0.356 1 92.88 83 SER B C 1
ATOM 3351 O O . SER B 1 83 ? -3.541 -19.609 -0.688 1 92.88 83 SER B O 1
ATOM 3353 N N . PHE B 1 84 ? -1.232 -19.703 -1.092 1 89.06 84 PHE B N 1
ATOM 3354 C CA . PHE B 1 84 ? -1.376 -20.391 -2.373 1 89.06 84 PHE B CA 1
ATOM 3355 C C . PHE B 1 84 ? -0.642 -21.719 -2.365 1 89.06 84 PHE B C 1
ATOM 3357 O O . PHE B 1 84 ? 0.575 -21.766 -2.172 1 89.06 84 PHE B O 1
ATOM 3364 N N . ASP B 1 85 ? -1.295 -22.875 -2.58 1 84.38 85 ASP B N 1
ATOM 3365 C CA . ASP B 1 85 ? -0.799 -24.234 -2.627 1 84.38 85 ASP B CA 1
ATOM 3366 C C . ASP B 1 85 ? -0.022 -24.594 -1.359 1 84.38 85 ASP B C 1
ATOM 3368 O O . ASP B 1 85 ? 1.111 -25.062 -1.432 1 84.38 85 ASP B O 1
ATOM 3372 N N . PRO B 1 86 ? -0.594 -24.5 -0.239 1 81.31 86 PRO B N 1
ATOM 3373 C CA . PRO B 1 86 ? 0.14 -24.641 1.021 1 81.31 86 PRO B CA 1
ATOM 3374 C C . PRO B 1 86 ? 0.598 -26.078 1.28 1 81.31 86 PRO B C 1
ATOM 3376 O O . PRO B 1 86 ? 1.62 -26.297 1.938 1 81.31 86 PRO B O 1
ATOM 3379 N N . VAL B 1 87 ? -0.01 -27 0.676 1 81.69 87 VAL B N 1
ATOM 3380 C CA . VAL B 1 87 ? 0.29 -28.406 0.993 1 81.69 87 VAL B CA 1
ATOM 3381 C C . VAL B 1 87 ? 1.494 -28.875 0.179 1 81.69 87 VAL B C 1
ATOM 3383 O O . VAL B 1 87 ? 2.436 -29.438 0.728 1 81.69 87 VAL B O 1
ATOM 3386 N N . GLU B 1 88 ? 1.476 -28.531 -1.061 1 89.44 88 GLU B N 1
ATOM 3387 C CA . GLU B 1 88 ? 2.479 -29.062 -1.978 1 89.44 88 GLU B CA 1
ATOM 3388 C C . GLU B 1 88 ? 3.689 -28.141 -2.07 1 89.44 88 GLU B C 1
ATOM 3390 O O . GLU B 1 88 ? 4.754 -28.547 -2.541 1 89.44 88 GLU B O 1
ATOM 3395 N N . ARG B 1 89 ? 3.492 -27 -1.661 1 88.62 89 ARG B N 1
ATOM 3396 C CA . ARG B 1 89 ? 4.445 -25.938 -1.937 1 88.62 89 ARG B CA 1
ATOM 3397 C C . ARG B 1 89 ? 5.824 -26.266 -1.385 1 88.62 89 ARG B C 1
ATOM 3399 O O . ARG B 1 89 ? 6.836 -26.078 -2.066 1 88.62 89 ARG B O 1
ATOM 3406 N N . ASP B 1 90 ? 5.879 -26.781 -0.204 1 89 90 ASP B N 1
ATOM 3407 C CA . ASP B 1 90 ? 7.16 -27.062 0.432 1 89 90 ASP B CA 1
ATOM 3408 C C . ASP B 1 90 ? 7.957 -28.094 -0.375 1 89 90 ASP B C 1
ATOM 3410 O O . ASP B 1 90 ? 9.164 -27.922 -0.573 1 89 90 ASP B O 1
ATOM 3414 N N . LEU B 1 91 ? 7.312 -29.125 -0.787 1 92.69 91 LEU B N 1
ATOM 3415 C CA . LEU B 1 91 ? 8.008 -30.156 -1.562 1 92.69 91 LEU B CA 1
ATOM 3416 C C . LEU B 1 91 ? 8.406 -29.609 -2.932 1 92.69 91 LEU B C 1
ATOM 3418 O O . LEU B 1 91 ? 9.508 -29.891 -3.414 1 92.69 91 LEU B O 1
ATOM 3422 N N . ILE B 1 92 ? 7.543 -28.828 -3.549 1 95.25 92 ILE B N 1
ATOM 3423 C CA . ILE B 1 92 ? 7.848 -28.234 -4.844 1 95.25 92 ILE B CA 1
ATOM 3424 C C . ILE B 1 92 ? 9.133 -27.406 -4.742 1 95.25 92 ILE B C 1
ATOM 3426 O O . ILE B 1 92 ? 10.039 -27.562 -5.566 1 95.25 92 ILE B O 1
ATOM 3430 N N . PHE B 1 93 ? 9.25 -26.656 -3.742 1 94.62 93 PHE B N 1
ATOM 3431 C CA . PHE B 1 93 ? 10.398 -25.766 -3.6 1 94.62 93 PHE B CA 1
ATOM 3432 C C . PHE B 1 93 ? 11.641 -26.547 -3.197 1 94.62 93 PHE B C 1
ATOM 3434 O O . PHE B 1 93 ? 12.758 -26.203 -3.592 1 94.62 93 PHE B O 1
ATOM 3441 N N . ALA B 1 94 ? 11.438 -27.578 -2.4 1 94.06 94 ALA B N 1
ATOM 3442 C CA . ALA B 1 94 ? 12.57 -28.438 -2.061 1 94.06 94 ALA B CA 1
ATOM 3443 C C . ALA B 1 94 ? 13.18 -29.062 -3.312 1 94.06 94 ALA B C 1
ATOM 3445 O O . ALA B 1 94 ? 14.398 -29.141 -3.445 1 94.06 94 ALA B O 1
ATOM 3446 N N . LEU B 1 95 ? 12.367 -29.547 -4.18 1 96.5 95 LEU B N 1
ATOM 3447 C CA . LEU B 1 95 ? 12.828 -30.125 -5.43 1 96.5 95 LEU B CA 1
ATOM 3448 C C . LEU B 1 95 ? 13.461 -29.078 -6.324 1 96.5 95 LEU B C 1
ATOM 3450 O O . LEU B 1 95 ? 14.469 -29.344 -6.988 1 96.5 95 LEU B O 1
ATOM 3454 N N . ALA B 1 96 ? 12.883 -27.891 -6.324 1 97.44 96 ALA B N 1
ATOM 3455 C CA . ALA B 1 96 ? 13.422 -26.781 -7.113 1 97.44 96 ALA B CA 1
ATOM 3456 C C . ALA B 1 96 ? 14.82 -26.406 -6.648 1 97.44 96 ALA B C 1
ATOM 3458 O O . ALA B 1 96 ? 15.68 -26.047 -7.461 1 97.44 96 ALA B O 1
ATOM 3459 N N . ARG B 1 97 ? 15.047 -26.484 -5.398 1 96.75 97 ARG B N 1
ATOM 3460 C CA . ARG B 1 97 ? 16.344 -26.141 -4.832 1 96.75 97 ARG B CA 1
ATOM 3461 C C . ARG B 1 97 ? 17.422 -27.094 -5.309 1 96.75 97 ARG B C 1
ATOM 3463 O O . ARG B 1 97 ? 18.625 -26.797 -5.238 1 96.75 97 ARG B O 1
ATOM 3470 N N . LYS B 1 98 ? 17 -28.234 -5.789 1 96.88 98 LYS B N 1
ATOM 3471 C CA . LYS B 1 98 ? 17.938 -29.234 -6.301 1 96.88 98 LYS B CA 1
ATOM 3472 C C . LYS B 1 98 ? 18.062 -29.141 -7.82 1 96.88 98 LYS B C 1
ATOM 3474 O O . LYS B 1 98 ? 18.672 -30 -8.453 1 96.88 98 LYS B O 1
ATOM 3479 N N . SER B 1 99 ? 17.5 -28.094 -8.375 1 98.06 99 SER B N 1
ATOM 3480 C CA . SER B 1 99 ? 17.391 -28 -9.828 1 98.06 99 SER B CA 1
ATOM 3481 C C . SER B 1 99 ? 18.078 -26.75 -10.352 1 98.06 99 SER B C 1
ATOM 3483 O O . SER B 1 99 ? 18.062 -25.703 -9.711 1 98.06 99 SER B O 1
ATOM 3485 N N . GLN B 1 100 ? 18.688 -26.859 -11.484 1 98.5 100 GLN B N 1
ATOM 3486 C CA . GLN B 1 100 ? 19.297 -25.719 -12.156 1 98.5 100 GLN B CA 1
ATOM 3487 C C . GLN B 1 100 ? 18.391 -25.172 -13.258 1 98.5 100 GLN B C 1
ATOM 3489 O O . GLN B 1 100 ? 18.266 -23.953 -13.422 1 98.5 100 GLN B O 1
ATOM 3494 N N . THR B 1 101 ? 17.797 -26.078 -13.992 1 98.81 101 THR B N 1
ATOM 3495 C CA . THR B 1 101 ? 16.891 -25.719 -15.078 1 98.81 101 THR B CA 1
ATOM 3496 C C . THR B 1 101 ? 15.484 -26.25 -14.812 1 98.81 101 THR B C 1
ATOM 3498 O O . THR B 1 101 ? 15.297 -27.469 -14.664 1 98.81 101 THR B O 1
ATOM 3501 N N . ILE B 1 102 ? 14.5 -25.328 -14.773 1 98.88 102 ILE B N 1
ATOM 3502 C CA . ILE B 1 102 ? 13.125 -25.703 -14.453 1 98.88 102 ILE B CA 1
ATOM 3503 C C . ILE B 1 102 ? 12.203 -25.281 -15.594 1 98.88 102 ILE B C 1
ATOM 3505 O O . ILE B 1 102 ? 12.336 -24.188 -16.141 1 98.88 102 ILE B O 1
ATOM 3509 N N . PHE B 1 103 ? 11.305 -26.172 -16 1 98.94 103 PHE B N 1
ATOM 3510 C CA . PHE B 1 103 ? 10.227 -25.844 -16.922 1 98.94 103 PHE B CA 1
ATOM 3511 C C . PHE B 1 103 ? 8.922 -25.609 -16.156 1 98.94 103 PHE B C 1
ATOM 3513 O O . PHE B 1 103 ? 8.406 -26.516 -15.5 1 98.94 103 PHE B O 1
ATOM 3520 N N . ASP B 1 104 ? 8.453 -24.406 -16.25 1 98.88 104 ASP B N 1
ATOM 3521 C CA . ASP B 1 104 ? 7.145 -24.047 -15.711 1 98.88 104 ASP B CA 1
ATOM 3522 C C . ASP B 1 104 ? 6.09 -24.016 -16.812 1 98.88 104 ASP B C 1
ATOM 3524 O O . ASP B 1 104 ? 5.883 -22.984 -17.453 1 98.88 104 ASP B O 1
ATOM 3528 N N . ILE B 1 105 ? 5.383 -25.156 -16.969 1 98.88 105 ILE B N 1
ATOM 3529 C CA . ILE B 1 105 ? 4.418 -25.344 -18.047 1 98.88 105 ILE B CA 1
ATOM 3530 C C . ILE B 1 105 ? 3.016 -25 -17.562 1 98.88 105 ILE B C 1
ATOM 3532 O O . ILE B 1 105 ? 2.473 -25.672 -16.688 1 98.88 105 ILE B O 1
ATOM 3536 N N . GLY B 1 106 ? 2.42 -24.016 -18.141 1 98.44 106 GLY B N 1
ATOM 3537 C CA . GLY B 1 106 ? 1.259 -23.359 -17.562 1 98.44 106 GLY B CA 1
ATOM 3538 C C . GLY B 1 106 ? 1.621 -22.328 -16.5 1 98.44 106 GLY B C 1
ATOM 3539 O O . GLY B 1 106 ? 1.12 -22.391 -15.375 1 98.44 106 GLY B O 1
ATOM 3540 N N . ALA B 1 107 ? 2.391 -21.375 -16.922 1 98.5 107 ALA B N 1
ATOM 3541 C CA . ALA B 1 107 ? 3.025 -20.453 -15.984 1 98.5 107 ALA B CA 1
ATOM 3542 C C . ALA B 1 107 ? 2.027 -19.422 -15.477 1 98.5 107 ALA B C 1
ATOM 3544 O O . ALA B 1 107 ? 2.281 -18.734 -14.477 1 98.5 107 ALA B O 1
ATOM 3545 N N . ASN B 1 108 ? 0.926 -19.297 -16.188 1 97.75 108 ASN B N 1
ATOM 3546 C CA . ASN B 1 108 ? -0.08 -18.312 -15.805 1 97.75 108 ASN B CA 1
ATOM 3547 C C . ASN B 1 108 ? 0.538 -16.938 -15.586 1 97.75 108 ASN B C 1
ATOM 3549 O O . ASN B 1 108 ? 1.256 -16.422 -16.453 1 97.75 108 ASN B O 1
ATOM 3553 N N . ILE B 1 109 ? 0.392 -16.375 -14.414 1 98.25 109 ILE B N 1
ATOM 3554 C CA . ILE B 1 109 ? 0.876 -15.023 -14.211 1 98.25 109 ILE B CA 1
ATOM 3555 C C . ILE B 1 109 ? 2.27 -15.055 -13.586 1 98.25 109 ILE B C 1
ATOM 3557 O O . ILE B 1 109 ? 2.814 -14.016 -13.211 1 98.25 109 ILE B O 1
ATOM 3561 N N . GLY B 1 110 ? 2.807 -16.172 -13.352 1 98.25 110 GLY B N 1
ATOM 3562 C CA . GLY B 1 110 ? 4.223 -16.281 -13.047 1 98.25 110 GLY B CA 1
ATOM 3563 C C . GLY B 1 110 ? 4.496 -16.531 -11.57 1 98.25 110 GLY B C 1
ATOM 3564 O O . GLY B 1 110 ? 5.605 -16.281 -11.094 1 98.25 110 GLY B O 1
ATOM 3565 N N . TRP B 1 111 ? 3.531 -17.016 -10.789 1 96.94 111 TRP B N 1
ATOM 3566 C CA . TRP B 1 111 ? 3.742 -17.312 -9.375 1 96.94 111 TRP B CA 1
ATOM 3567 C C . TRP B 1 111 ? 4.934 -18.25 -9.18 1 96.94 111 TRP B C 1
ATOM 3569 O O . TRP B 1 111 ? 5.875 -17.922 -8.453 1 96.94 111 TRP B O 1
ATOM 3579 N N . TYR B 1 112 ? 4.934 -19.359 -9.82 1 97.75 112 TYR B N 1
ATOM 3580 C CA . TYR B 1 112 ? 6 -20.344 -9.656 1 97.75 112 TYR B CA 1
ATOM 3581 C C . TYR B 1 112 ? 7.273 -19.891 -10.352 1 97.75 112 TYR B C 1
ATOM 3583 O O . TYR B 1 112 ? 8.367 -20.016 -9.797 1 97.75 112 TYR B O 1
ATOM 3591 N N . THR B 1 113 ? 7.105 -19.344 -11.539 1 98.62 113 THR B N 1
ATOM 3592 C CA . THR B 1 113 ? 8.258 -18.828 -12.266 1 98.62 113 THR B CA 1
ATOM 3593 C C . THR B 1 113 ? 9.078 -17.891 -11.383 1 98.62 113 THR B C 1
ATOM 3595 O O . THR B 1 113 ? 10.289 -18.078 -11.227 1 98.62 113 THR B O 1
ATOM 3598 N N . LEU B 1 114 ? 8.43 -16.922 -10.789 1 98.56 114 LEU B N 1
ATOM 3599 C CA . LEU B 1 114 ? 9.102 -15.914 -9.977 1 98.56 114 LEU B CA 1
ATOM 3600 C C . LEU B 1 114 ? 9.727 -16.547 -8.734 1 98.56 114 LEU B C 1
ATOM 3602 O O . LEU B 1 114 ? 10.867 -16.25 -8.391 1 98.56 114 LEU B O 1
ATOM 3606 N N . ASN B 1 115 ? 8.969 -17.359 -8.062 1 97.56 115 ASN B N 1
ATOM 3607 C CA . ASN B 1 115 ? 9.492 -17.984 -6.852 1 97.56 115 ASN B CA 1
ATOM 3608 C C . ASN B 1 115 ? 10.688 -18.875 -7.152 1 97.56 115 ASN B C 1
ATOM 3610 O O . ASN B 1 115 ? 11.648 -18.922 -6.379 1 97.56 115 ASN B O 1
ATOM 3614 N N . PHE B 1 116 ? 10.641 -19.625 -8.266 1 98.25 116 PHE B N 1
ATOM 3615 C CA . PHE B 1 116 ? 11.781 -20.422 -8.672 1 98.25 116 PHE B CA 1
ATOM 3616 C C . PHE B 1 116 ? 13 -19.547 -8.945 1 98.25 116 PHE B C 1
ATOM 3618 O O . PHE B 1 116 ? 14.117 -19.891 -8.547 1 98.25 116 PHE B O 1
ATOM 3625 N N . CYS B 1 117 ? 12.797 -18.422 -9.555 1 97.69 117 CYS B N 1
ATOM 3626 C CA . CYS B 1 117 ? 13.883 -17.516 -9.922 1 97.69 117 CYS B CA 1
ATOM 3627 C C . CYS B 1 117 ? 14.594 -16.984 -8.68 1 97.69 117 CYS B C 1
ATOM 3629 O O . CYS B 1 117 ? 15.758 -16.594 -8.75 1 97.69 117 CYS B O 1
ATOM 3631 N N . MET B 1 118 ? 13.93 -17 -7.539 1 96.5 118 MET B N 1
ATOM 3632 C CA . MET B 1 118 ? 14.5 -16.453 -6.312 1 96.5 118 MET B CA 1
ATOM 3633 C C . MET B 1 118 ? 15.43 -17.469 -5.652 1 96.5 118 MET B C 1
ATOM 3635 O O . MET B 1 118 ? 16.203 -17.109 -4.75 1 96.5 118 MET B O 1
ATOM 3639 N N . LEU B 1 119 ? 15.383 -18.672 -6.117 1 96.5 119 LEU B N 1
ATOM 3640 C CA . LEU B 1 119 ? 16.203 -19.719 -5.516 1 96.5 119 LEU B CA 1
ATOM 3641 C C . LEU B 1 119 ? 17.625 -19.688 -6.062 1 96.5 119 LEU B C 1
ATOM 3643 O O . LEU B 1 119 ? 17.828 -19.578 -7.273 1 96.5 119 LEU B O 1
ATOM 3647 N N . ASP B 1 120 ? 18.594 -19.875 -5.234 1 95.44 120 ASP B N 1
ATOM 3648 C CA . ASP B 1 120 ? 20 -19.688 -5.574 1 95.44 120 ASP B CA 1
ATOM 3649 C C . ASP B 1 120 ? 20.469 -20.719 -6.598 1 95.44 120 ASP B C 1
ATOM 3651 O O . ASP B 1 120 ? 21.234 -20.391 -7.516 1 95.44 120 ASP B O 1
ATOM 3655 N N . ASN B 1 121 ? 20.047 -21.906 -6.5 1 96.69 121 ASN B N 1
ATOM 3656 C CA . ASN B 1 121 ? 20.547 -22.984 -7.344 1 96.69 121 ASN B CA 1
ATOM 3657 C C . ASN B 1 121 ? 19.922 -22.938 -8.734 1 96.69 121 ASN B C 1
ATOM 3659 O O . ASN B 1 121 ? 20.469 -23.516 -9.68 1 96.69 121 ASN B O 1
ATOM 3663 N N . VAL B 1 122 ? 18.812 -22.266 -8.812 1 98.31 122 VAL B N 1
ATOM 3664 C CA . VAL B 1 122 ? 18.125 -22.188 -10.094 1 98.31 122 VAL B CA 1
ATOM 3665 C C . VAL B 1 122 ? 18.844 -21.219 -11.023 1 98.31 122 VAL B C 1
ATOM 3667 O O . VAL B 1 122 ? 19.094 -20.062 -10.648 1 98.31 122 VAL B O 1
ATOM 3670 N N . GLN B 1 123 ? 19.141 -21.672 -12.164 1 98.38 123 GLN B N 1
ATOM 3671 C CA . GLN B 1 123 ? 19.844 -20.844 -13.133 1 98.38 123 GLN B CA 1
ATOM 3672 C C . GLN B 1 123 ? 18.891 -20.312 -14.195 1 98.38 123 GLN B C 1
ATOM 3674 O O . GLN B 1 123 ? 19.016 -19.172 -14.656 1 98.38 123 GLN B O 1
ATOM 3679 N N . THR B 1 124 ? 17.969 -21.156 -14.578 1 98.69 124 THR B N 1
ATOM 3680 C CA . THR B 1 124 ? 17.047 -20.766 -15.625 1 98.69 124 THR B CA 1
ATOM 3681 C C . THR B 1 124 ? 15.672 -21.375 -15.398 1 98.69 124 THR B C 1
ATOM 3683 O O . THR B 1 124 ? 15.562 -22.547 -15 1 98.69 124 THR B O 1
ATOM 3686 N N . VAL B 1 125 ? 14.656 -20.609 -15.648 1 98.88 125 VAL B N 1
ATOM 3687 C CA . VAL B 1 125 ? 13.273 -21.062 -15.641 1 98.88 125 VAL B CA 1
ATOM 3688 C C . VAL B 1 125 ? 12.633 -20.797 -17 1 98.88 125 VAL B C 1
ATOM 3690 O O . VAL B 1 125 ? 12.445 -19.641 -17.375 1 98.88 125 VAL B O 1
ATOM 3693 N N . HIS B 1 126 ? 12.367 -21.844 -17.75 1 98.94 126 HIS B N 1
ATOM 3694 C CA . HIS B 1 126 ? 11.57 -21.703 -18.969 1 98.94 126 HIS B CA 1
ATOM 3695 C C . HIS B 1 126 ? 10.078 -21.75 -18.656 1 98.94 126 HIS B C 1
ATOM 3697 O O . HIS B 1 126 ? 9.562 -22.781 -18.219 1 98.94 126 HIS B O 1
ATOM 3703 N N . SER B 1 127 ? 9.43 -20.656 -18.938 1 98.94 127 SER B N 1
ATOM 3704 C CA . SER B 1 127 ? 8.016 -20.531 -18.609 1 98.94 127 SER B CA 1
ATOM 3705 C C . SER B 1 127 ? 7.145 -20.531 -19.859 1 98.94 127 SER B C 1
ATOM 3707 O O . SER B 1 127 ? 7.43 -19.797 -20.812 1 98.94 127 SER B O 1
ATOM 3709 N N . PHE B 1 128 ? 6.109 -21.344 -19.828 1 98.88 128 PHE B N 1
ATOM 3710 C CA . PHE B 1 128 ? 5.223 -21.484 -20.984 1 98.88 128 PHE B CA 1
ATOM 3711 C C . PHE B 1 128 ? 3.801 -21.062 -20.625 1 98.88 128 PHE B C 1
ATOM 3713 O O . PHE B 1 128 ? 3.184 -21.656 -19.734 1 98.88 128 PHE B O 1
ATOM 3720 N N . GLU B 1 129 ? 3.275 -20.094 -21.25 1 98.75 129 GLU B N 1
ATOM 3721 C CA . GLU B 1 129 ? 1.921 -19.578 -21.062 1 98.75 129 GLU B CA 1
ATOM 3722 C C . GLU B 1 129 ? 1.296 -19.156 -22.391 1 98.75 129 GLU B C 1
ATOM 3724 O O . GLU B 1 129 ? 1.746 -18.188 -23 1 98.75 129 GLU B O 1
ATOM 3729 N N . PRO B 1 130 ? 0.247 -19.797 -22.828 1 98.19 130 PRO B N 1
ATOM 3730 C CA . PRO B 1 130 ? -0.264 -19.547 -24.172 1 98.19 130 PRO B CA 1
ATOM 3731 C C . PRO B 1 130 ? -1.203 -18.344 -24.234 1 98.19 130 PRO B C 1
ATOM 3733 O O . PRO B 1 130 ? -1.286 -17.688 -25.266 1 98.19 130 PRO B O 1
ATOM 3736 N N . ILE B 1 131 ? -1.991 -18.062 -23.219 1 97.38 131 ILE B N 1
ATOM 3737 C CA . ILE B 1 131 ? -3.023 -17.031 -23.234 1 97.38 131 ILE B CA 1
ATOM 3738 C C . ILE B 1 131 ? -2.373 -15.648 -23.219 1 97.38 131 ILE B C 1
ATOM 3740 O O . ILE B 1 131 ? -1.695 -15.281 -22.266 1 97.38 131 ILE B O 1
ATOM 3744 N N . PRO B 1 132 ? -2.623 -14.805 -24.172 1 97.19 132 PRO B N 1
ATOM 3745 C CA . PRO B 1 132 ? -1.95 -13.508 -24.266 1 97.19 132 PRO B CA 1
ATOM 3746 C C . PRO B 1 132 ? -2.154 -12.648 -23.031 1 97.19 132 PRO B C 1
ATOM 3748 O O . PRO B 1 132 ? -1.212 -12 -22.562 1 97.19 132 PRO B O 1
ATOM 3751 N N . ARG B 1 133 ? -3.303 -12.617 -22.453 1 95.88 133 ARG B N 1
ATOM 3752 C CA . ARG B 1 133 ? -3.588 -11.773 -21.297 1 95.88 133 ARG B CA 1
ATOM 3753 C C . ARG B 1 133 ? -2.73 -12.18 -20.094 1 95.88 133 ARG B C 1
ATOM 3755 O O . ARG B 1 133 ? -2.086 -11.336 -19.469 1 95.88 133 ARG B O 1
ATOM 3762 N N . THR B 1 134 ? -2.75 -13.438 -19.781 1 97.5 134 THR B N 1
ATOM 3763 C CA . THR B 1 134 ? -1.961 -13.898 -18.641 1 97.5 134 THR B CA 1
ATOM 3764 C C . THR B 1 134 ? -0.469 -13.812 -18.953 1 97.5 134 THR B C 1
ATOM 3766 O O . THR B 1 134 ? 0.341 -13.547 -18.062 1 97.5 134 THR B O 1
ATOM 3769 N N . PHE B 1 135 ? -0.141 -14.023 -20.203 1 98.56 135 PHE B N 1
ATOM 3770 C CA . PHE B 1 135 ? 1.253 -13.883 -20.609 1 98.56 135 PHE B CA 1
ATOM 3771 C C . PHE B 1 135 ? 1.736 -12.453 -20.406 1 98.56 135 PHE B C 1
ATOM 3773 O O . PHE B 1 135 ? 2.887 -12.234 -20.016 1 98.56 135 PHE B O 1
ATOM 3780 N N . ASP B 1 136 ? 0.898 -11.531 -20.719 1 98.38 136 ASP B N 1
ATOM 3781 C CA . ASP B 1 136 ? 1.236 -10.133 -20.469 1 98.38 136 ASP B CA 1
ATOM 3782 C C . ASP B 1 136 ? 1.528 -9.883 -18.984 1 98.38 136 ASP B C 1
ATOM 3784 O O . ASP B 1 136 ? 2.5 -9.211 -18.641 1 98.38 136 ASP B O 1
ATOM 3788 N N . PHE B 1 137 ? 0.708 -10.422 -18.094 1 98.38 137 PHE B N 1
ATOM 3789 C CA . PHE B 1 137 ? 0.958 -10.305 -16.656 1 98.38 137 PHE B CA 1
ATOM 3790 C C . PHE B 1 137 ? 2.258 -11.008 -16.281 1 98.38 137 PHE B C 1
ATOM 3792 O O . PHE B 1 137 ? 3.037 -10.484 -15.477 1 98.38 137 PHE B O 1
ATOM 3799 N N . LEU B 1 138 ? 2.436 -12.203 -16.859 1 98.69 138 LEU B N 1
ATOM 3800 C CA . LEU B 1 138 ? 3.678 -12.938 -16.641 1 98.69 138 LEU B CA 1
ATOM 3801 C C . LEU B 1 138 ? 4.887 -12.078 -16.984 1 98.69 138 LEU B C 1
ATOM 3803 O O . LEU B 1 138 ? 5.82 -11.953 -16.188 1 98.69 138 LEU B O 1
ATOM 3807 N N . THR B 1 139 ? 4.836 -11.469 -18.125 1 98.75 139 THR B N 1
ATOM 3808 C CA . THR B 1 139 ? 5.926 -10.633 -18.609 1 98.75 139 THR B CA 1
ATOM 3809 C C . THR B 1 139 ? 6.148 -9.438 -17.688 1 98.75 139 THR B C 1
ATOM 3811 O O . THR B 1 139 ? 7.281 -9.148 -17.297 1 98.75 139 THR B O 1
ATOM 3814 N N . ARG B 1 140 ? 5.109 -8.758 -17.328 1 98.5 140 ARG B N 1
ATOM 3815 C CA . ARG B 1 140 ? 5.191 -7.574 -16.469 1 98.5 140 ARG B CA 1
ATOM 3816 C C . ARG B 1 140 ? 5.691 -7.934 -15.078 1 98.5 140 ARG B C 1
ATOM 3818 O O . ARG B 1 140 ? 6.422 -7.16 -14.453 1 98.5 140 ARG B O 1
ATOM 3825 N N . HIS B 1 141 ? 5.281 -9.094 -14.594 1 98.75 141 HIS B N 1
ATOM 3826 C CA . HIS B 1 141 ? 5.727 -9.531 -13.273 1 98.75 141 HIS B CA 1
ATOM 3827 C C . HIS B 1 141 ? 7.219 -9.852 -13.273 1 98.75 141 HIS B C 1
ATOM 3829 O O . HIS B 1 141 ? 7.93 -9.531 -12.32 1 98.75 141 HIS B O 1
ATOM 3835 N N . VAL B 1 142 ? 7.664 -10.531 -14.312 1 98.75 142 VAL B N 1
ATOM 3836 C CA . VAL B 1 142 ? 9.086 -10.859 -14.43 1 98.75 142 VAL B CA 1
ATOM 3837 C C . VAL B 1 142 ? 9.906 -9.57 -14.469 1 98.75 142 VAL B C 1
ATOM 3839 O O . VAL B 1 142 ? 10.945 -9.469 -13.82 1 98.75 142 VAL B O 1
ATOM 3842 N N . GLN B 1 143 ? 9.406 -8.555 -15.211 1 98.44 143 GLN B N 1
ATOM 3843 C CA . GLN B 1 143 ? 10.062 -7.258 -15.297 1 98.44 143 GLN B CA 1
ATOM 3844 C C . GLN B 1 143 ? 10.031 -6.535 -13.953 1 98.44 143 GLN B C 1
ATOM 3846 O O . GLN B 1 143 ? 11.055 -6.008 -13.508 1 98.44 143 GLN B O 1
ATOM 3851 N N . PHE B 1 144 ? 8.906 -6.516 -13.328 1 98.19 144 PHE B N 1
ATOM 3852 C CA . PHE B 1 144 ? 8.688 -5.824 -12.062 1 98.19 144 PHE B CA 1
ATOM 3853 C C . PHE B 1 144 ? 9.625 -6.352 -10.984 1 98.19 144 PHE B C 1
ATOM 3855 O O . PHE B 1 144 ? 10.062 -5.602 -10.109 1 98.19 144 PHE B O 1
ATOM 3862 N N . ASN B 1 145 ? 9.961 -7.617 -11.055 1 98.38 145 ASN B N 1
ATOM 3863 C CA . ASN B 1 145 ? 10.789 -8.258 -10.039 1 98.38 145 ASN B CA 1
ATOM 3864 C C . ASN B 1 145 ? 12.227 -8.414 -10.508 1 98.38 145 ASN B C 1
ATOM 3866 O O . ASN B 1 145 ? 13.039 -9.062 -9.844 1 98.38 145 ASN B O 1
ATOM 3870 N N . ALA B 1 146 ? 12.586 -7.977 -11.672 1 97.31 146 ALA B N 1
ATOM 3871 C CA . ALA B 1 146 ? 13.914 -8.055 -12.266 1 97.31 146 ALA B CA 1
ATOM 3872 C C . ALA B 1 146 ? 14.414 -9.492 -12.305 1 97.31 146 ALA B C 1
ATOM 3874 O O . ALA B 1 146 ? 15.555 -9.773 -11.93 1 97.31 146 ALA B O 1
ATOM 3875 N N . CYS B 1 147 ? 13.531 -10.391 -12.609 1 96.25 147 CYS B N 1
ATOM 3876 C CA . CYS B 1 147 ? 13.867 -11.805 -12.719 1 96.25 147 CYS B CA 1
ATOM 3877 C C . CYS B 1 147 ? 14.578 -12.094 -14.039 1 96.25 147 CYS B C 1
ATOM 3879 O O . CYS B 1 147 ? 13.938 -12.438 -15.031 1 96.25 147 CYS B O 1
ATOM 3881 N N . ASN B 1 148 ? 15.859 -12.172 -14.031 1 96.12 148 ASN B N 1
ATOM 3882 C CA . ASN B 1 148 ? 16.656 -12.32 -15.25 1 96.12 148 ASN B CA 1
ATOM 3883 C C . ASN B 1 148 ? 16.859 -13.789 -15.609 1 96.12 148 ASN B C 1
ATOM 3885 O O . ASN B 1 148 ? 17.344 -14.109 -16.688 1 96.12 148 ASN B O 1
ATOM 3889 N N . LYS B 1 149 ? 16.422 -14.727 -14.82 1 98.19 149 LYS B N 1
ATOM 3890 C CA . LYS B 1 149 ? 16.578 -16.156 -15.039 1 98.19 149 LYS B CA 1
ATOM 3891 C C . LYS B 1 149 ? 15.43 -16.719 -15.867 1 98.19 149 LYS B C 1
ATOM 3893 O O . LYS B 1 149 ? 15.461 -17.891 -16.266 1 98.19 149 LYS B O 1
ATOM 3898 N N . ALA B 1 150 ? 14.414 -15.898 -16.156 1 98.75 150 ALA B N 1
ATOM 3899 C CA . ALA B 1 150 ? 13.203 -16.406 -16.797 1 98.75 150 ALA B CA 1
ATOM 3900 C C . ALA B 1 150 ? 13.305 -16.312 -18.312 1 98.75 150 ALA B C 1
ATOM 3902 O O . ALA B 1 150 ? 13.734 -15.289 -18.844 1 98.75 150 ALA B O 1
ATOM 3903 N N . VAL B 1 151 ? 13.047 -17.344 -18.969 1 98.81 151 VAL B N 1
ATOM 3904 C CA . VAL B 1 151 ? 12.844 -17.391 -20.406 1 98.81 151 VAL B CA 1
ATOM 3905 C C . VAL B 1 151 ? 11.359 -17.578 -20.719 1 98.81 151 VAL B C 1
ATOM 3907 O O . VAL B 1 151 ? 10.797 -18.641 -20.453 1 98.81 151 VAL B O 1
ATOM 3910 N N . LEU B 1 152 ? 10.742 -16.578 -21.312 1 98.88 152 LEU B N 1
ATOM 3911 C CA . LEU B 1 152 ? 9.289 -16.562 -21.469 1 98.88 152 LEU B CA 1
ATOM 3912 C C . LEU B 1 152 ? 8.883 -17.031 -22.859 1 98.88 152 LEU B C 1
ATOM 3914 O O . LEU B 1 152 ? 9.461 -16.578 -23.859 1 98.88 152 LEU B O 1
ATOM 3918 N N . ASN B 1 153 ? 7.98 -17.953 -22.844 1 98.88 153 ASN B N 1
ATOM 3919 C CA . ASN B 1 153 ? 7.461 -18.516 -24.094 1 98.88 153 ASN B CA 1
ATOM 3920 C C . ASN B 1 153 ? 5.949 -18.359 -24.188 1 98.88 153 ASN B C 1
ATOM 3922 O O . ASN B 1 153 ? 5.207 -18.953 -23.406 1 98.88 153 ASN B O 1
ATOM 3926 N N . ASN B 1 154 ? 5.434 -17.641 -25.219 1 98.75 154 ASN B N 1
ATOM 3927 C CA . ASN B 1 154 ? 4.004 -17.422 -25.391 1 98.75 154 ASN B CA 1
ATOM 3928 C C . ASN B 1 154 ? 3.385 -18.469 -26.312 1 98.75 154 ASN B C 1
ATOM 3930 O O . ASN B 1 154 ? 2.814 -18.125 -27.359 1 98.75 154 ASN B O 1
ATOM 3934 N N . PHE B 1 155 ? 3.41 -19.656 -25.922 1 98.56 155 PHE B N 1
ATOM 3935 C CA . PHE B 1 155 ? 2.781 -20.797 -26.594 1 98.56 155 PHE B CA 1
ATOM 3936 C C . PHE B 1 155 ? 2.584 -21.953 -25.641 1 98.56 155 PHE B C 1
ATOM 3938 O O . PHE B 1 155 ? 3.111 -21.938 -24.516 1 98.56 155 PHE B O 1
ATOM 3945 N N . ALA B 1 156 ? 1.796 -22.953 -26.031 1 98.62 156 ALA B N 1
ATOM 3946 C CA . ALA B 1 156 ? 1.521 -24.125 -25.219 1 98.62 156 ALA B CA 1
ATOM 3947 C C . ALA B 1 156 ? 2.369 -25.312 -25.656 1 98.62 156 ALA B C 1
ATOM 3949 O O . ALA B 1 156 ? 2.73 -25.422 -26.828 1 98.62 156 ALA B O 1
ATOM 3950 N N . LEU B 1 157 ? 2.674 -26.141 -24.734 1 98.75 157 LEU B N 1
ATOM 3951 C CA . LEU B 1 157 ? 3.275 -27.422 -25.062 1 98.75 157 LEU B CA 1
ATOM 3952 C C . LEU B 1 157 ? 2.207 -28.5 -25.203 1 98.75 157 LEU B C 1
ATOM 3954 O O . LEU B 1 157 ? 1.246 -28.531 -24.422 1 98.75 157 LEU B O 1
ATOM 3958 N N . SER B 1 158 ? 2.311 -29.281 -26.219 1 98.44 158 SER B N 1
ATOM 3959 C CA . SER B 1 158 ? 1.384 -30.359 -26.547 1 98.44 158 SER B CA 1
ATOM 3960 C C . SER B 1 158 ? 2.104 -31.516 -27.234 1 98.44 158 SER B C 1
ATOM 3962 O O . SER B 1 158 ? 3.332 -31.609 -27.188 1 98.44 158 SER B O 1
ATOM 3964 N N . ASN B 1 159 ? 1.271 -32.5 -27.844 1 98.38 159 ASN B N 1
ATOM 3965 C CA . ASN B 1 159 ? 1.876 -33.656 -28.469 1 98.38 159 ASN B CA 1
ATOM 3966 C C . ASN B 1 159 ? 2.123 -33.469 -29.953 1 98.38 159 ASN B C 1
ATOM 3968 O O . ASN B 1 159 ? 2.57 -34.375 -30.656 1 98.38 159 ASN B O 1
ATOM 3972 N N . HIS B 1 160 ? 1.888 -32.25 -30.453 1 97.5 160 HIS B N 1
ATOM 3973 C CA . HIS B 1 160 ? 2.168 -31.891 -31.844 1 97.5 160 HIS B CA 1
ATOM 3974 C C . HIS B 1 160 ? 2.361 -30.391 -32 1 97.5 160 HIS B C 1
ATOM 3976 O O . HIS B 1 160 ? 1.969 -29.609 -31.141 1 97.5 160 HIS B O 1
ATOM 3982 N N . ARG B 1 161 ? 3.045 -30.047 -33.094 1 97.44 161 ARG B N 1
ATOM 3983 C CA . ARG B 1 161 ? 3.197 -28.641 -33.438 1 97.44 161 ARG B CA 1
ATOM 3984 C C . ARG B 1 161 ? 1.969 -28.141 -34.188 1 97.44 161 ARG B C 1
ATOM 3986 O O . ARG B 1 161 ? 1.374 -28.875 -35 1 97.44 161 ARG B O 1
ATOM 3993 N N . GLY B 1 162 ? 1.539 -26.906 -33.906 1 97.62 162 GLY B N 1
ATOM 3994 C CA . GLY B 1 162 ? 0.402 -26.312 -34.594 1 97.62 162 GLY B CA 1
ATOM 3995 C C . GLY B 1 162 ? -0.202 -25.141 -33.844 1 97.62 162 GLY B C 1
ATOM 3996 O O . GLY B 1 162 ? 0.521 -24.359 -33.25 1 97.62 162 GLY B O 1
ATOM 3997 N N . GLU B 1 163 ? -1.462 -24.938 -34.125 1 97.44 163 GLU B N 1
ATOM 3998 C CA . GLU B 1 163 ? -2.238 -23.906 -33.438 1 97.44 163 GLU B CA 1
ATOM 3999 C C . GLU B 1 163 ? -3.625 -24.438 -33.062 1 97.44 163 GLU B C 1
ATOM 4001 O O . GLU B 1 163 ? -4.137 -25.359 -33.719 1 97.44 163 GLU B O 1
ATOM 4006 N N . THR B 1 164 ? -4.098 -23.953 -32.031 1 96.19 164 THR B N 1
ATOM 4007 C CA . THR B 1 164 ? -5.449 -24.312 -31.641 1 96.19 164 THR B CA 1
ATOM 4008 C C . THR B 1 164 ? -6.105 -23.172 -30.859 1 96.19 164 THR B C 1
ATOM 4010 O O . THR B 1 164 ? -5.441 -22.188 -30.516 1 96.19 164 THR B O 1
ATOM 4013 N N . GLU B 1 165 ? -7.406 -23.266 -30.75 1 96.19 165 GLU B N 1
ATOM 4014 C CA . GLU B 1 165 ? -8.156 -22.297 -29.969 1 96.19 165 GLU B CA 1
ATOM 4015 C C . GLU B 1 165 ? -8.094 -22.609 -28.484 1 96.19 165 GLU B C 1
ATOM 4017 O O . GLU B 1 165 ? -8.18 -23.781 -28.094 1 96.19 165 GLU B O 1
ATOM 4022 N N . PHE B 1 166 ? -7.91 -21.625 -27.734 1 96 166 PHE B N 1
ATOM 4023 C CA . PHE B 1 166 ? -8.016 -21.703 -26.281 1 96 166 PHE B CA 1
ATOM 4024 C C . PHE B 1 166 ? -9.234 -20.938 -25.781 1 96 166 PHE B C 1
ATOM 4026 O O . PHE B 1 166 ? -9.562 -19.875 -26.312 1 96 166 PHE B O 1
ATOM 4033 N N . TYR B 1 167 ? -9.828 -21.453 -24.766 1 94.69 167 TYR B N 1
ATOM 4034 C CA . TYR B 1 167 ? -10.922 -20.797 -24.078 1 94.69 167 TYR B CA 1
ATOM 4035 C C . TYR B 1 167 ? -10.43 -20.125 -22.797 1 94.69 167 TYR B C 1
ATOM 4037 O O . TYR B 1 167 ? -9.656 -20.719 -22.031 1 94.69 167 TYR B O 1
ATOM 4045 N N . TRP B 1 168 ? -10.82 -18.844 -22.578 1 93.25 168 TRP B N 1
ATOM 4046 C CA . TRP B 1 168 ? -10.414 -18.125 -21.375 1 93.25 168 TRP B CA 1
ATOM 4047 C C . TRP B 1 168 ? -11.453 -17.078 -21 1 93.25 168 TRP B C 1
ATOM 4049 O O . TRP B 1 168 ? -12.328 -16.734 -21.797 1 93.25 168 TRP B O 1
ATOM 4059 N N . ASN B 1 169 ? -11.453 -16.672 -19.672 1 92.69 169 ASN B N 1
ATOM 4060 C CA . ASN B 1 169 ? -12.375 -15.664 -19.156 1 92.69 169 ASN B CA 1
ATOM 4061 C C . ASN B 1 169 ? -11.648 -14.664 -18.266 1 92.69 169 ASN B C 1
ATOM 4063 O O . ASN B 1 169 ? -10.836 -15.039 -17.422 1 92.69 169 ASN B O 1
ATOM 4067 N N . VAL B 1 170 ? -12.016 -13.422 -18.438 1 91.75 170 VAL B N 1
ATOM 4068 C CA . VAL B 1 170 ? -11.352 -12.328 -17.734 1 91.75 170 VAL B CA 1
ATOM 4069 C C . VAL B 1 170 ? -11.578 -12.461 -16.234 1 91.75 170 VAL B C 1
ATOM 4071 O O . VAL B 1 170 ? -10.742 -12.031 -15.43 1 91.75 170 VAL B O 1
ATOM 4074 N N . LYS B 1 171 ? -12.633 -13.039 -15.797 1 90.81 171 LYS B N 1
ATOM 4075 C CA . LYS B 1 171 ? -13.008 -13.141 -14.391 1 90.81 171 LYS B CA 1
ATOM 4076 C C . LYS B 1 171 ? -12.352 -14.352 -13.734 1 90.81 171 LYS B C 1
ATOM 4078 O O . LYS B 1 171 ? -12.375 -14.484 -12.5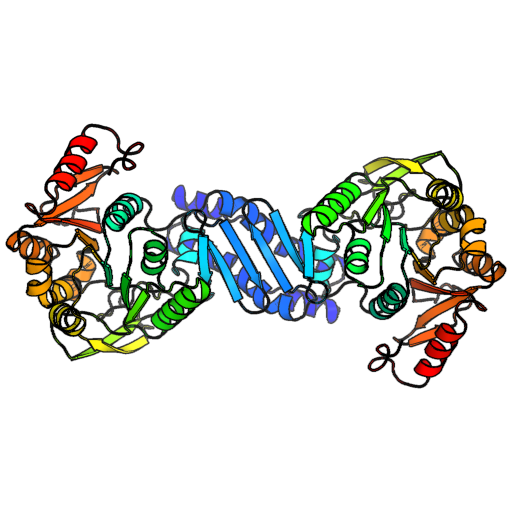08 1 90.81 171 LYS B O 1
ATOM 4083 N N . GLU B 1 172 ? -11.75 -15.203 -14.531 1 90.31 172 GLU B N 1
ATOM 4084 C CA . GLU B 1 172 ? -11.109 -16.422 -14.039 1 90.31 172 GLU B CA 1
ATOM 4085 C C . GLU B 1 172 ? -10.055 -16.922 -15.023 1 90.31 172 GLU B C 1
ATOM 4087 O O . GLU B 1 172 ? -10.195 -18 -15.594 1 90.31 172 GLU B O 1
ATOM 4092 N N . THR B 1 173 ? -8.992 -16.328 -15.016 1 87.25 173 THR B N 1
ATOM 4093 C CA . THR B 1 173 ? -7.977 -16.594 -16.016 1 87.25 173 THR B CA 1
ATOM 4094 C C . THR B 1 173 ? -7.227 -17.875 -15.703 1 87.25 173 THR B C 1
ATOM 4096 O O . THR B 1 173 ? -6.605 -18.484 -16.578 1 87.25 173 THR B O 1
ATOM 4099 N N . GLY B 1 174 ? -7.367 -18.344 -14.492 1 89.06 174 GLY B N 1
ATOM 4100 C CA . GLY B 1 174 ? -6.664 -19.547 -14.062 1 89.06 174 GLY B CA 1
ATOM 4101 C C . GLY B 1 174 ? -7.258 -20.828 -14.641 1 89.06 174 GLY B C 1
ATOM 4102 O O . GLY B 1 174 ? -6.645 -21.891 -14.562 1 89.06 174 GLY B O 1
ATOM 4103 N N . SER B 1 175 ? -8.336 -20.734 -15.297 1 87.69 175 SER B N 1
ATOM 4104 C CA . SER B 1 175 ? -9.016 -21.906 -15.828 1 87.69 175 SER B CA 1
ATOM 4105 C C . SER B 1 175 ? -8.977 -21.938 -17.344 1 87.69 175 SER B C 1
ATOM 4107 O O . SER B 1 175 ? -9.797 -22.594 -17.984 1 87.69 175 SER B O 1
ATOM 4109 N N . SER B 1 176 ? -8.062 -21.25 -17.906 1 90.56 176 SER B N 1
ATOM 4110 C CA . SER B 1 176 ? -7.934 -21.234 -19.359 1 90.56 176 SER B CA 1
ATOM 4111 C C . SER B 1 176 ? -7.426 -22.578 -19.875 1 90.56 176 SER B C 1
ATOM 4113 O O . SER B 1 176 ? -6.551 -23.203 -19.266 1 90.56 176 SER B O 1
ATOM 4115 N N . SER B 1 177 ? -8.055 -23 -21.016 1 93.62 177 SER B N 1
ATOM 4116 C CA . SER B 1 177 ? -7.695 -24.297 -21.562 1 93.62 177 SER B CA 1
ATOM 4117 C C . SER B 1 177 ? -8.086 -24.422 -23.031 1 93.62 177 SER B C 1
ATOM 4119 O O . SER B 1 177 ? -8.781 -23.547 -23.562 1 93.62 177 SER B O 1
ATOM 4121 N N . MET B 1 178 ? -7.586 -25.547 -23.625 1 93.69 178 MET B N 1
ATOM 4122 C CA . MET B 1 178 ? -7.91 -25.828 -25.016 1 93.69 178 MET B CA 1
ATOM 4123 C C . MET B 1 178 ? -9.375 -26.25 -25.172 1 93.69 178 MET B C 1
ATOM 4125 O O . MET B 1 178 ? -9.922 -26.234 -26.266 1 93.69 178 MET B O 1
ATOM 4129 N N . LYS B 1 179 ? -9.961 -26.578 -24.062 1 89.56 179 LYS B N 1
ATOM 4130 C CA . LYS B 1 179 ? -11.391 -26.891 -24 1 89.56 179 LYS B CA 1
ATOM 4131 C C . LYS B 1 179 ? -12.117 -25.953 -23.047 1 89.56 179 LYS B C 1
ATOM 4133 O O . LYS B 1 179 ? -11.508 -25.406 -22.125 1 89.56 179 LYS B O 1
ATOM 4138 N N . ASN B 1 180 ? -13.383 -25.766 -23.281 1 89 180 ASN B N 1
ATOM 4139 C CA . ASN B 1 180 ? -14.195 -25.016 -22.344 1 89 180 ASN B CA 1
ATOM 4140 C C . ASN B 1 180 ? -14.531 -25.844 -21.109 1 89 180 ASN B C 1
ATOM 4142 O O . ASN B 1 180 ? -15.688 -26.203 -20.891 1 89 180 ASN B O 1
ATOM 4146 N N . ILE B 1 181 ? -13.641 -26 -20.312 1 83.75 181 ILE B N 1
ATOM 4147 C CA . ILE B 1 181 ? -13.727 -26.969 -19.219 1 83.75 181 ILE B CA 1
ATOM 4148 C C . ILE B 1 181 ? -14.75 -26.5 -18.188 1 83.75 181 ILE B C 1
ATOM 4150 O O . ILE B 1 181 ? -15.359 -27.328 -17.5 1 83.75 181 ILE B O 1
ATOM 4154 N N . GLN B 1 182 ? -14.922 -25.25 -18.031 1 83 182 GLN B N 1
ATOM 4155 C CA . GLN B 1 182 ? -15.883 -24.734 -17.062 1 83 182 GLN B CA 1
ATOM 4156 C C . GLN B 1 182 ? -17.266 -24.562 -17.688 1 83 182 GLN B C 1
ATOM 4158 O O . GLN B 1 182 ? -18.219 -24.219 -17 1 83 182 GLN B O 1
ATOM 4163 N N . GLU B 1 183 ? -17.375 -24.797 -19 1 86.19 183 GLU B N 1
ATOM 4164 C CA . GLU B 1 183 ? -18.609 -24.719 -19.766 1 86.19 183 GLU B CA 1
ATOM 4165 C C . GLU B 1 183 ? -19.281 -23.359 -19.578 1 86.19 183 GLU B C 1
ATOM 4167 O O . GLU B 1 183 ? -20.484 -23.281 -19.312 1 86.19 183 GLU B O 1
ATOM 4172 N N . ARG B 1 184 ? -18.5 -22.344 -19.609 1 85.25 184 ARG B N 1
ATOM 4173 C CA . ARG B 1 184 ? -19 -20.984 -19.484 1 85.25 184 ARG B CA 1
ATOM 4174 C C . ARG B 1 184 ? -19.5 -20.469 -20.828 1 85.25 184 ARG B C 1
ATOM 4176 O O . ARG B 1 184 ? -18.844 -20.672 -21.859 1 85.25 184 ARG B O 1
ATOM 4183 N N . GLU B 1 185 ? -20.578 -19.766 -20.781 1 85.38 185 GLU B N 1
ATOM 4184 C CA . GLU B 1 185 ? -21.141 -19.188 -22.016 1 85.38 185 GLU B CA 1
ATOM 4185 C C . GLU B 1 185 ? -20.375 -17.938 -22.438 1 85.38 185 GLU B C 1
ATOM 4187 O O . GLU B 1 185 ? -20.312 -17.641 -23.625 1 85.38 185 GLU B O 1
ATOM 4192 N N . ASP B 1 186 ? -19.766 -17.297 -21.484 1 88 186 ASP B N 1
ATOM 4193 C CA . ASP B 1 186 ? -19.125 -16.016 -21.766 1 88 186 ASP B CA 1
ATOM 4194 C C . ASP B 1 186 ? -17.609 -16.203 -21.922 1 88 186 ASP B C 1
ATOM 4196 O O . ASP B 1 186 ? -16.844 -15.258 -21.703 1 88 186 ASP B O 1
ATOM 4200 N N . SER B 1 187 ? -17.188 -17.344 -22.297 1 91.44 187 SER B N 1
ATOM 4201 C CA . SER B 1 187 ? -15.766 -17.578 -22.516 1 91.44 187 SER B CA 1
ATOM 4202 C C . SER B 1 187 ? -15.281 -16.906 -23.797 1 91.44 187 SER B C 1
ATOM 4204 O O . SER B 1 187 ? -15.984 -16.906 -24.797 1 91.44 187 SER B O 1
ATOM 4206 N N . ASN B 1 188 ? -14.133 -16.297 -23.703 1 93.5 188 ASN B N 1
ATOM 4207 C CA . ASN B 1 188 ? -13.43 -15.797 -24.875 1 93.5 188 ASN B CA 1
ATOM 4208 C C . ASN B 1 188 ? -12.602 -16.891 -25.547 1 93.5 188 ASN B C 1
ATOM 4210 O O . ASN B 1 188 ? -12.266 -17.891 -24.906 1 93.5 188 ASN B O 1
ATOM 4214 N N . ARG B 1 189 ? -12.367 -16.719 -26.859 1 95.69 189 ARG B N 1
ATOM 4215 C CA . ARG B 1 189 ? -11.516 -17.641 -27.594 1 95.69 189 ARG B CA 1
ATOM 4216 C C . ARG B 1 189 ? -10.32 -16.922 -28.219 1 95.69 189 ARG B C 1
ATOM 4218 O O . ARG B 1 189 ? -10.445 -15.766 -28.656 1 95.69 189 ARG B O 1
ATOM 4225 N N . VAL B 1 190 ? -9.219 -17.594 -28.203 1 96.44 190 VAL B N 1
ATOM 4226 C CA . VAL B 1 190 ? -8.023 -17.031 -28.828 1 96.44 190 VAL B CA 1
ATOM 4227 C C . VAL B 1 190 ? -7.18 -18.156 -29.422 1 96.44 190 VAL B C 1
ATOM 4229 O O . VAL B 1 190 ? -7.086 -19.25 -28.844 1 96.44 190 VAL B O 1
ATOM 4232 N N . VAL B 1 191 ? -6.598 -17.922 -30.594 1 97.75 191 VAL B N 1
ATOM 4233 C CA . VAL B 1 191 ? -5.727 -18.906 -31.234 1 97.75 191 VAL B CA 1
ATOM 4234 C C . VAL B 1 191 ? -4.316 -18.797 -30.656 1 97.75 191 VAL B C 1
ATOM 4236 O O . VAL B 1 191 ? -3.738 -17.703 -30.609 1 97.75 191 VAL B O 1
ATOM 4239 N N . CYS B 1 192 ? -3.816 -19.938 -30.203 1 97.94 192 CYS B N 1
ATOM 4240 C CA . CYS B 1 192 ? -2.471 -19.984 -29.641 1 97.94 192 CYS B CA 1
ATOM 4241 C C . CYS B 1 192 ? -1.619 -21.031 -30.375 1 97.94 192 CYS B C 1
ATOM 4243 O O . CYS B 1 192 ? -2.15 -21.969 -30.953 1 97.94 192 CYS B O 1
ATOM 4245 N N . GLN B 1 193 ? -0.342 -20.844 -30.281 1 98.31 193 GLN B N 1
ATOM 4246 C CA . GLN B 1 193 ? 0.606 -21.766 -30.891 1 98.31 193 GLN B CA 1
ATOM 4247 C C . GLN B 1 193 ? 0.869 -22.969 -29.984 1 98.31 193 GLN B C 1
ATOM 4249 O O . GLN B 1 193 ? 0.841 -22.844 -28.766 1 98.31 193 GLN B O 1
ATOM 4254 N N . LEU B 1 194 ? 1.114 -24.109 -30.656 1 98.38 194 LEU B N 1
ATOM 4255 C CA . LEU B 1 194 ? 1.499 -25.344 -29.984 1 98.38 194 LEU B CA 1
ATOM 4256 C C . LEU B 1 194 ? 2.891 -25.781 -30.422 1 98.38 194 LEU B C 1
ATOM 4258 O O . LEU B 1 194 ? 3.242 -25.672 -31.594 1 98.38 194 LEU B O 1
ATOM 4262 N N . ARG B 1 195 ? 3.643 -26.203 -29.5 1 98.56 195 ARG B N 1
ATOM 4263 C CA . ARG B 1 195 ? 4.918 -26.875 -29.734 1 98.56 195 ARG B CA 1
ATOM 4264 C C . ARG B 1 195 ? 5.055 -28.125 -28.859 1 98.56 195 ARG B C 1
ATOM 4266 O O . ARG B 1 195 ? 4.238 -28.344 -27.969 1 98.56 195 ARG B O 1
ATOM 4273 N N . THR B 1 196 ? 6.043 -28.953 -29.172 1 98.81 196 THR B N 1
ATOM 4274 C CA . THR B 1 196 ? 6.301 -30.094 -28.312 1 98.81 196 THR B CA 1
ATOM 4275 C C . THR B 1 196 ? 7.496 -29.828 -27.406 1 98.81 196 THR B C 1
ATOM 4277 O O . THR B 1 196 ? 8.422 -29.109 -27.781 1 98.81 196 THR B O 1
ATOM 4280 N N . LEU B 1 197 ? 7.402 -30.438 -26.25 1 98.81 197 LEU B N 1
ATOM 4281 C CA . LEU B 1 197 ? 8.508 -30.328 -25.297 1 98.81 197 LEU B CA 1
ATOM 4282 C C . LEU B 1 197 ? 9.805 -30.844 -25.922 1 98.81 197 LEU B C 1
ATOM 4284 O O . LEU B 1 197 ? 10.859 -30.234 -25.75 1 98.81 197 LEU B O 1
ATOM 4288 N N . ASP B 1 198 ? 9.773 -31.891 -26.672 1 98.75 198 ASP B N 1
ATOM 4289 C CA . ASP B 1 198 ? 10.938 -32.5 -27.312 1 98.75 198 ASP B CA 1
ATOM 4290 C C . ASP B 1 198 ? 11.578 -31.516 -28.312 1 98.75 198 ASP B C 1
ATOM 4292 O O . ASP B 1 198 ? 12.797 -31.344 -28.328 1 98.75 198 ASP B O 1
ATOM 4296 N N . GLU B 1 199 ? 10.719 -30.922 -29.109 1 98.38 199 GLU B N 1
ATOM 4297 C CA . GLU B 1 199 ? 11.227 -29.969 -30.094 1 98.38 199 GLU B CA 1
ATOM 4298 C C . GLU B 1 199 ? 11.883 -28.766 -29.422 1 98.38 199 GLU B C 1
ATOM 4300 O O . GLU B 1 199 ? 12.961 -28.328 -29.844 1 98.38 199 GLU B O 1
ATOM 4305 N N . TYR B 1 200 ? 11.203 -28.219 -28.438 1 98.56 200 TYR B N 1
ATOM 4306 C CA . TYR B 1 200 ? 11.711 -27.047 -27.75 1 98.56 200 TYR B CA 1
ATOM 4307 C C . TYR B 1 200 ? 13.047 -27.344 -27.078 1 98.56 200 TYR B C 1
ATOM 4309 O O . TYR B 1 200 ? 14 -26.562 -27.188 1 98.56 200 TYR B O 1
ATOM 4317 N N . ALA B 1 201 ? 13.117 -28.453 -26.297 1 98.31 201 ALA B N 1
ATOM 4318 C CA . ALA B 1 201 ? 14.336 -28.812 -25.578 1 98.31 201 ALA B CA 1
ATOM 4319 C C . ALA B 1 201 ? 15.492 -29.016 -26.547 1 98.31 201 ALA B C 1
ATOM 4321 O O . ALA B 1 201 ? 16.625 -28.625 -26.25 1 98.31 201 ALA B O 1
ATOM 4322 N N . ARG B 1 202 ? 15.203 -29.641 -27.672 1 97.38 202 ARG B N 1
ATOM 4323 C CA . ARG B 1 202 ? 16.234 -29.844 -28.688 1 97.38 202 ARG B CA 1
ATOM 4324 C C . ARG B 1 202 ? 16.719 -28.516 -29.25 1 97.38 202 ARG B C 1
ATOM 4326 O O . ARG B 1 202 ? 17.922 -28.297 -29.359 1 97.38 202 ARG B O 1
ATOM 4333 N N . GLU B 1 203 ? 15.82 -27.672 -29.625 1 97.81 203 GLU B N 1
ATOM 4334 C CA . GLU B 1 203 ? 16.141 -26.391 -30.219 1 97.81 203 GLU B CA 1
ATOM 4335 C C . GLU B 1 203 ? 16.984 -25.531 -29.281 1 97.81 203 GLU B C 1
ATOM 4337 O O . GLU B 1 203 ? 17.906 -24.844 -29.703 1 97.81 203 GLU B O 1
ATOM 4342 N N . LYS B 1 204 ? 16.641 -25.562 -28 1 97.56 204 LYS B N 1
ATOM 4343 C CA . LYS B 1 204 ? 17.312 -24.734 -27.016 1 97.56 204 LYS B CA 1
ATOM 4344 C C . LYS B 1 204 ? 18.531 -25.438 -26.438 1 97.56 204 LYS B C 1
ATOM 4346 O O . LYS B 1 204 ? 19.344 -24.828 -25.734 1 97.56 204 LYS B O 1
ATOM 4351 N N . ASN B 1 205 ? 18.734 -26.703 -26.719 1 97.12 205 ASN B N 1
ATOM 4352 C CA . ASN B 1 205 ? 19.812 -27.516 -26.172 1 97.12 205 ASN B CA 1
ATOM 4353 C C . ASN B 1 205 ? 19.875 -27.422 -24.656 1 97.12 205 ASN B C 1
ATOM 4355 O O . ASN B 1 205 ? 20.922 -27.062 -24.094 1 97.12 205 ASN B O 1
ATOM 4359 N N . VAL B 1 206 ? 18.734 -27.781 -24.031 1 96.94 206 VAL B N 1
ATOM 4360 C CA . VAL B 1 206 ? 18.656 -2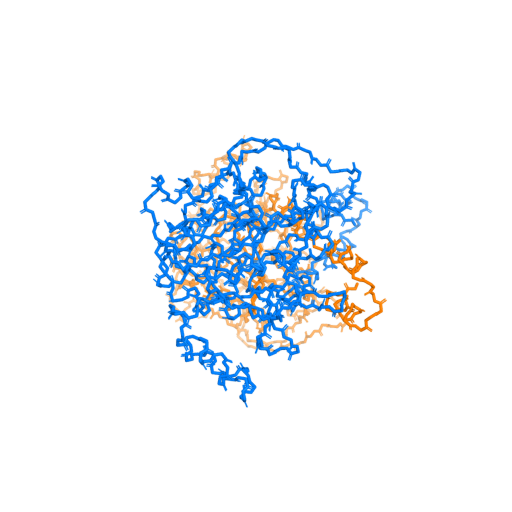7.609 -22.578 1 96.94 206 VAL B CA 1
ATOM 4361 C C . VAL B 1 206 ? 18.469 -28.969 -21.906 1 96.94 206 VAL B C 1
ATOM 4363 O O . VAL B 1 206 ? 17.859 -29.875 -22.484 1 96.94 206 VAL B O 1
ATOM 4366 N N . TYR B 1 207 ? 19.078 -29.141 -20.766 1 97.94 207 TYR B N 1
ATOM 4367 C CA . TYR B 1 207 ? 18.859 -30.25 -19.844 1 97.94 207 TYR B CA 1
ATOM 4368 C C . TYR B 1 207 ? 17.922 -29.844 -18.719 1 97.94 207 TYR B C 1
ATOM 4370 O O . TYR B 1 207 ? 18.172 -28.859 -18.016 1 97.94 207 TYR B O 1
ATOM 4378 N N . ILE B 1 208 ? 16.828 -30.594 -18.547 1 98.69 208 ILE B N 1
ATOM 4379 C CA . ILE B 1 208 ? 15.781 -30.203 -17.609 1 98.69 208 ILE B CA 1
ATOM 4380 C C . ILE B 1 208 ? 15.945 -30.969 -16.312 1 98.69 208 ILE B C 1
ATOM 4382 O O . ILE B 1 208 ? 16.031 -32.219 -16.312 1 98.69 208 ILE B O 1
ATOM 4386 N N . ASP B 1 209 ? 15.945 -30.234 -15.219 1 98.75 209 ASP B N 1
ATOM 4387 C CA . ASP B 1 209 ? 16.062 -30.875 -13.906 1 98.75 209 ASP B CA 1
ATOM 4388 C C . ASP B 1 209 ? 14.688 -31.047 -13.266 1 98.75 209 ASP B C 1
ATOM 4390 O O . ASP B 1 209 ? 14.5 -31.953 -12.438 1 98.75 209 ASP B O 1
ATOM 4394 N N . MET B 1 210 ? 13.703 -30.203 -13.594 1 98.81 210 MET B N 1
ATOM 4395 C CA . MET B 1 210 ? 12.375 -30.234 -12.984 1 98.81 210 MET B CA 1
ATOM 4396 C C . MET B 1 210 ? 11.328 -29.688 -13.945 1 98.81 210 MET B C 1
ATOM 4398 O O . MET B 1 210 ? 11.586 -28.75 -14.688 1 98.81 210 MET B O 1
ATOM 4402 N N . ILE B 1 211 ? 10.156 -30.328 -13.914 1 98.94 211 ILE B N 1
ATOM 4403 C CA . ILE B 1 211 ? 9 -29.859 -14.672 1 98.94 211 ILE B CA 1
ATOM 4404 C C . ILE B 1 211 ? 7.824 -29.625 -13.719 1 98.94 211 ILE B C 1
ATOM 4406 O O . ILE B 1 211 ? 7.441 -30.516 -12.961 1 98.94 211 ILE B O 1
ATOM 4410 N N . LYS B 1 212 ? 7.355 -28.469 -13.664 1 98.75 212 LYS B N 1
ATOM 4411 C CA . LYS B 1 212 ? 6.027 -28.172 -13.133 1 98.75 212 LYS B CA 1
ATOM 4412 C C . LYS B 1 212 ? 5 -28.031 -14.25 1 98.75 212 LYS B C 1
ATOM 4414 O O . LYS B 1 212 ? 5.141 -27.188 -15.141 1 98.75 212 LYS B O 1
ATOM 4419 N N . CYS B 1 213 ? 4.012 -28.859 -14.258 1 98.69 213 CYS B N 1
ATOM 4420 C CA . CYS B 1 213 ? 3.021 -28.875 -15.328 1 98.69 213 CYS B CA 1
ATOM 4421 C C . CYS B 1 213 ? 1.61 -28.734 -14.773 1 98.69 213 CYS B C 1
ATOM 4423 O O . CYS B 1 213 ? 1.115 -29.641 -14.086 1 98.69 213 CYS B O 1
ATOM 4425 N N . ASP B 1 214 ? 0.973 -27.688 -15 1 97.25 214 ASP B N 1
ATOM 4426 C CA . ASP B 1 214 ? -0.401 -27.359 -14.633 1 97.25 214 ASP B CA 1
ATOM 4427 C C . ASP B 1 214 ? -1.107 -26.609 -15.758 1 97.25 214 ASP B C 1
ATOM 4429 O O . ASP B 1 214 ? -1.085 -25.391 -15.797 1 97.25 214 ASP B O 1
ATOM 4433 N N . VAL B 1 215 ? -1.832 -27.438 -16.703 1 97.25 215 VAL B N 1
ATOM 4434 C CA . VAL B 1 215 ? -2.297 -26.828 -17.938 1 97.25 215 VAL B CA 1
ATOM 4435 C C . VAL B 1 215 ? -3.793 -27.078 -18.109 1 97.25 215 VAL B C 1
ATOM 4437 O O . VAL B 1 215 ? -4.309 -27.062 -19.234 1 97.25 215 VAL B O 1
ATOM 4440 N N . GLU B 1 216 ? -4.438 -27.422 -17.047 1 94.5 216 GLU B N 1
ATOM 4441 C CA . GLU B 1 216 ? -5.895 -27.469 -16.969 1 94.5 216 GLU B CA 1
ATOM 4442 C C . GLU B 1 216 ? -6.461 -28.5 -17.938 1 94.5 216 GLU B C 1
ATOM 4444 O O . GLU B 1 216 ? -7.328 -28.188 -18.75 1 94.5 216 GLU B O 1
ATOM 4449 N N . GLY B 1 217 ? -5.859 -29.703 -17.984 1 95.69 217 GLY B N 1
ATOM 4450 C CA . GLY B 1 217 ? -6.52 -30.828 -18.625 1 95.69 217 GLY B CA 1
ATOM 4451 C C . GLY B 1 217 ? -5.684 -31.469 -19.719 1 95.69 217 GLY B C 1
ATOM 4452 O O . GLY B 1 217 ? -5.906 -32.625 -20.094 1 95.69 217 GLY B O 1
ATOM 4453 N N . SER B 1 218 ? -4.727 -30.844 -20.266 1 97.06 218 SER B N 1
ATOM 4454 C CA . SER B 1 218 ? -3.984 -31.359 -21.406 1 97.06 218 SER B CA 1
ATOM 4455 C C . SER B 1 218 ? -2.629 -31.906 -20.984 1 97.06 218 SER B C 1
ATOM 4457 O O . SER B 1 218 ? -1.7 -31.984 -21.781 1 97.06 218 SER B O 1
ATOM 4459 N N . GLU B 1 219 ? -2.5 -32.281 -19.766 1 98.5 219 GLU B N 1
ATOM 4460 C CA . GLU B 1 219 ? -1.215 -32.75 -19.234 1 98.5 219 GLU B CA 1
ATOM 4461 C C . GLU B 1 219 ? -0.686 -33.938 -20 1 98.5 219 GLU B C 1
ATOM 4463 O O . GLU B 1 219 ? 0.506 -34.031 -20.312 1 98.5 219 GLU B O 1
ATOM 4468 N N . LEU B 1 220 ? -1.574 -34.906 -20.344 1 98.62 220 LEU B N 1
ATOM 4469 C CA . LEU B 1 220 ? -1.139 -36.094 -21.078 1 98.62 220 LEU B CA 1
ATOM 4470 C C . LEU B 1 220 ? -0.488 -35.688 -22.406 1 98.62 220 LEU B C 1
ATOM 4472 O O . LEU B 1 220 ? 0.55 -36.25 -22.781 1 98.62 220 LEU B O 1
ATOM 4476 N N . LEU B 1 221 ? -1.105 -34.781 -23.109 1 98.5 221 LEU B N 1
ATOM 4477 C CA . LEU B 1 221 ? -0.585 -34.344 -24.391 1 98.5 221 LEU B CA 1
ATOM 4478 C C . LEU B 1 221 ? 0.797 -33.719 -24.234 1 98.5 221 LEU B C 1
ATOM 4480 O O . LEU B 1 221 ? 1.68 -33.938 -25.062 1 98.5 221 LEU B O 1
ATOM 4484 N N . VAL B 1 222 ? 0.974 -32.969 -23.172 1 98.81 222 VAL B N 1
ATOM 4485 C CA . VAL B 1 222 ? 2.264 -32.344 -22.891 1 98.81 222 VAL B CA 1
ATOM 4486 C C . VAL B 1 222 ? 3.328 -33.438 -22.703 1 98.81 222 VAL B C 1
ATOM 4488 O O . VAL B 1 222 ? 4.398 -33.344 -23.312 1 98.81 222 VAL B O 1
ATOM 4491 N N . PHE B 1 223 ? 3.049 -34.438 -21.891 1 98.88 223 PHE B N 1
ATOM 4492 C CA . PHE B 1 223 ? 4.027 -35.469 -21.562 1 98.88 223 PHE B CA 1
ATOM 4493 C C . PHE B 1 223 ? 4.293 -36.344 -22.781 1 98.88 223 PHE B C 1
ATOM 4495 O O . PHE B 1 223 ? 5.426 -36.781 -23 1 98.88 223 PHE B O 1
ATOM 4502 N N . GLN B 1 224 ? 3.262 -36.594 -23.609 1 98.75 224 GLN B N 1
ATOM 4503 C CA . GLN B 1 224 ? 3.449 -37.312 -24.859 1 98.75 224 GLN B CA 1
ATOM 4504 C C . GLN B 1 224 ? 4.398 -36.594 -25.797 1 98.75 224 GLN B C 1
ATOM 4506 O O . GLN B 1 224 ? 5.227 -37.219 -26.469 1 98.75 224 GLN B O 1
ATOM 4511 N N . GLY B 1 225 ? 4.277 -35.312 -25.812 1 98.75 225 GLY B N 1
ATOM 4512 C CA . GLY B 1 225 ? 5.125 -34.5 -26.672 1 98.75 225 GLY B CA 1
ATOM 4513 C C . GLY B 1 225 ? 6.531 -34.344 -26.125 1 98.75 225 GLY B C 1
ATOM 4514 O O . GLY B 1 225 ? 7.406 -33.781 -26.797 1 98.75 225 GLY B O 1
ATOM 4515 N N . GLY B 1 226 ? 6.785 -34.812 -24.922 1 98.75 226 GLY B N 1
ATOM 4516 C CA . GLY B 1 226 ? 8.07 -34.656 -24.266 1 98.75 226 GLY B CA 1
ATOM 4517 C C . GLY B 1 226 ? 8.727 -35.969 -23.875 1 98.75 226 GLY B C 1
ATOM 4518 O O . GLY B 1 226 ? 9.664 -35.969 -23.078 1 98.75 226 GLY B O 1
ATOM 4519 N N . GLU B 1 227 ? 8.258 -37.094 -24.375 1 98.38 227 GLU B N 1
ATOM 4520 C CA . GLU B 1 227 ? 8.688 -38.406 -23.953 1 98.38 227 GLU B CA 1
ATOM 4521 C C . GLU B 1 227 ? 10.195 -38.594 -24.109 1 98.38 227 GLU B C 1
ATOM 4523 O O . GLU B 1 227 ? 10.859 -39.156 -23.25 1 98.38 227 GLU B O 1
ATOM 4528 N N . ASN B 1 228 ? 10.773 -38.125 -25.219 1 98.38 228 ASN B N 1
ATOM 4529 C CA . ASN B 1 228 ? 12.211 -38.281 -25.469 1 98.38 228 ASN B CA 1
ATOM 4530 C C . ASN B 1 228 ? 13.023 -37.469 -24.453 1 98.38 228 ASN B C 1
ATOM 4532 O O . ASN B 1 228 ? 14.008 -37.969 -23.906 1 98.38 228 ASN B O 1
ATOM 4536 N N . THR B 1 229 ? 12.602 -36.25 -24.234 1 98.75 229 THR B N 1
ATOM 4537 C CA . THR B 1 229 ? 13.305 -35.375 -23.312 1 98.75 229 THR B CA 1
ATOM 4538 C C . THR B 1 229 ? 13.211 -35.906 -21.875 1 98.75 229 THR B C 1
ATOM 4540 O O . THR B 1 229 ? 14.203 -35.906 -21.141 1 98.75 229 THR B O 1
ATOM 4543 N N . I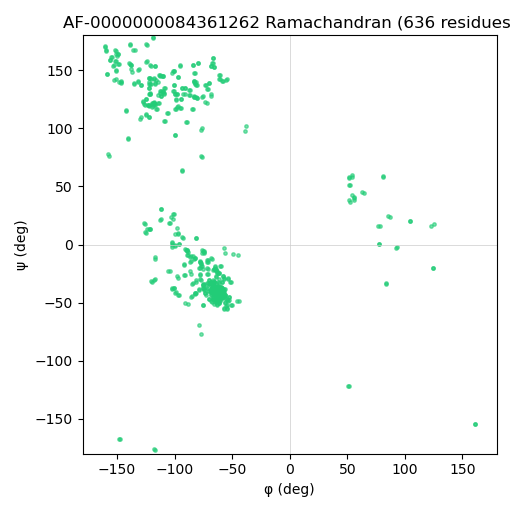LE B 1 230 ? 12.055 -36.375 -21.469 1 98.88 230 ILE B N 1
ATOM 4544 C CA . ILE B 1 230 ? 11.82 -36.875 -20.125 1 98.88 230 ILE B CA 1
ATOM 4545 C C . ILE B 1 230 ? 12.625 -38.188 -19.906 1 98.88 230 ILE B C 1
ATOM 4547 O O . ILE B 1 230 ? 13.18 -38.406 -18.828 1 98.88 230 ILE B O 1
ATOM 4551 N N . SER B 1 231 ? 12.68 -38.969 -20.953 1 98.56 231 SER B N 1
ATOM 4552 C CA . SER B 1 231 ? 13.461 -40.219 -20.875 1 98.56 231 SER B CA 1
ATOM 4553 C C . SER B 1 231 ? 14.953 -39.906 -20.75 1 98.56 231 SER B C 1
ATOM 4555 O O . SER B 1 231 ? 15.688 -40.625 -20.078 1 98.56 231 SER B O 1
ATOM 4557 N N . ARG B 1 232 ? 15.383 -38.906 -21.391 1 98.31 232 ARG B N 1
ATOM 4558 C CA . ARG B 1 232 ? 16.797 -38.531 -21.422 1 98.31 232 ARG B CA 1
ATOM 4559 C C . ARG B 1 232 ? 17.203 -37.875 -20.109 1 98.31 232 ARG B C 1
ATOM 4561 O O . ARG B 1 232 ? 18.188 -38.281 -19.484 1 98.31 232 ARG B O 1
ATOM 4568 N N . ASP B 1 233 ? 16.453 -36.844 -19.672 1 98.69 233 ASP B N 1
ATOM 4569 C CA . ASP B 1 233 ? 16.875 -35.969 -18.594 1 98.69 233 ASP B CA 1
ATOM 4570 C C . ASP B 1 233 ? 16.391 -36.469 -17.234 1 98.69 233 ASP B C 1
ATOM 4572 O O . ASP B 1 233 ? 16.922 -36.094 -16.188 1 98.69 233 ASP B O 1
ATOM 4576 N N . LYS B 1 234 ? 15.289 -37.219 -17.203 1 98.69 234 LYS B N 1
ATOM 4577 C CA . LYS B 1 234 ? 14.68 -37.812 -16.016 1 98.69 234 LYS B CA 1
ATOM 4578 C C . LYS B 1 234 ? 14.461 -36.719 -14.945 1 98.69 234 LYS B C 1
ATOM 4580 O O . LYS B 1 234 ? 14.875 -36.906 -13.797 1 98.69 234 LYS B O 1
ATOM 4585 N N . PRO B 1 235 ? 13.828 -35.625 -15.32 1 98.88 235 PRO B N 1
ATOM 4586 C CA . PRO B 1 235 ? 13.609 -34.531 -14.352 1 98.88 235 PRO B CA 1
ATOM 4587 C C . PRO B 1 235 ? 12.648 -34.938 -13.234 1 98.88 235 PRO B C 1
ATOM 4589 O O . PRO B 1 235 ? 11.883 -35.875 -13.383 1 98.88 235 PRO B O 1
ATOM 4592 N N . PHE B 1 236 ? 12.672 -34.188 -12.07 1 98.56 236 PHE B N 1
ATOM 4593 C CA . PHE B 1 236 ? 11.516 -34.188 -11.172 1 98.56 236 PHE B CA 1
ATOM 4594 C C . PHE B 1 236 ? 10.273 -33.688 -11.898 1 98.56 236 PHE B C 1
ATOM 4596 O O . PHE B 1 236 ? 10.344 -32.75 -12.695 1 98.56 236 PHE B O 1
ATOM 4603 N N . ILE B 1 237 ? 9.148 -34.312 -11.609 1 98.75 237 ILE B N 1
ATOM 4604 C CA . ILE B 1 237 ? 7.926 -33.844 -12.25 1 98.75 237 ILE B CA 1
ATOM 4605 C C . ILE B 1 237 ? 6.855 -33.562 -11.195 1 98.75 237 ILE B C 1
ATOM 4607 O O . ILE B 1 237 ? 6.543 -34.438 -10.383 1 98.75 237 ILE B O 1
ATOM 4611 N N . PHE B 1 238 ? 6.352 -32.406 -11.141 1 98.06 238 PHE B N 1
ATOM 4612 C CA . PHE B 1 238 ? 5.125 -32.031 -10.445 1 98.06 238 PHE B CA 1
ATOM 4613 C C . PHE B 1 238 ? 4.02 -31.703 -11.445 1 98.06 238 PHE B C 1
ATOM 4615 O O . PHE B 1 238 ? 4.219 -30.906 -12.367 1 98.06 238 PHE B O 1
ATOM 4622 N N . THR B 1 239 ? 2.85 -32.281 -11.273 1 98.19 239 THR B N 1
ATOM 4623 C CA . THR B 1 239 ? 1.779 -32 -12.219 1 98.19 239 THR B CA 1
ATOM 4624 C C . THR B 1 239 ? 0.414 -32.125 -11.555 1 98.19 239 THR B C 1
ATOM 4626 O O . THR B 1 239 ? 0.269 -32.844 -10.562 1 98.19 239 THR B O 1
ATOM 4629 N N . GLU B 1 240 ? -0.523 -31.359 -12.055 1 96.56 240 GLU B N 1
ATOM 4630 C CA . GLU B 1 240 ? -1.929 -31.516 -11.688 1 96.56 240 GLU B CA 1
ATOM 4631 C C . GLU B 1 240 ? -2.627 -32.531 -12.578 1 96.56 240 GLU B C 1
ATOM 4633 O O . GLU B 1 240 ? -2.408 -32.562 -13.789 1 96.56 240 GLU B O 1
ATOM 4638 N N . MET B 1 241 ? -3.379 -33.438 -11.977 1 95.88 241 MET B N 1
ATOM 4639 C CA . MET B 1 241 ? -4.211 -34.406 -12.703 1 95.88 241 MET B CA 1
ATOM 4640 C C . MET B 1 241 ? -5.629 -34.406 -12.148 1 95.88 241 MET B C 1
ATOM 4642 O O . MET B 1 241 ? -5.863 -34.906 -11.047 1 95.88 241 MET B O 1
ATOM 4646 N N . LEU B 1 242 ? -6.543 -33.875 -12.891 1 93.25 242 LEU B N 1
ATOM 4647 C CA . LEU B 1 242 ? -7.949 -33.906 -12.5 1 93.25 242 LEU B CA 1
ATOM 4648 C C . LEU B 1 242 ? -8.766 -34.781 -13.438 1 93.25 242 LEU B C 1
ATOM 4650 O O . LEU B 1 242 ? -8.727 -34.594 -14.656 1 93.25 242 LEU B O 1
ATOM 4654 N N . ARG B 1 243 ? -9.531 -35.656 -12.875 1 93.38 243 ARG B N 1
ATOM 4655 C CA . ARG B 1 243 ? -10.359 -36.562 -13.664 1 93.38 243 ARG B CA 1
ATOM 4656 C C . ARG B 1 243 ? -11.336 -35.812 -14.539 1 93.38 243 ARG B C 1
ATOM 4658 O O . ARG B 1 243 ? -11.5 -36.094 -15.719 1 93.38 243 ARG B O 1
ATOM 4665 N N . LYS B 1 244 ? -12 -34.844 -13.938 1 91.88 244 LYS B N 1
ATOM 4666 C CA . LYS B 1 244 ? -13.023 -34.062 -14.633 1 91.88 244 LYS B CA 1
ATOM 4667 C C . LYS B 1 244 ? -12.445 -33.344 -15.844 1 91.88 244 LYS B C 1
ATOM 4669 O O . LYS B 1 244 ? -13.078 -33.281 -16.891 1 91.88 244 LYS B O 1
ATOM 4674 N N . TRP B 1 245 ? -11.234 -32.875 -15.766 1 92.88 245 TRP B N 1
ATOM 4675 C CA . TRP B 1 245 ? -10.617 -32.125 -16.859 1 92.88 245 TRP B CA 1
ATOM 4676 C C . TRP B 1 245 ? -10.039 -33.094 -17.906 1 92.88 245 TRP B C 1
ATOM 4678 O O . TRP B 1 245 ? -10.156 -32.844 -19.109 1 92.88 245 TRP B O 1
ATOM 4688 N N . ALA B 1 246 ? -9.43 -34.094 -17.406 1 94.94 246 ALA B N 1
ATOM 4689 C CA . ALA B 1 246 ? -8.891 -35.125 -18.312 1 94.94 246 ALA B CA 1
ATOM 4690 C C . ALA B 1 246 ? -9.984 -35.688 -19.203 1 94.94 246 ALA B C 1
ATOM 4692 O O . ALA B 1 246 ? -9.75 -35.938 -20.391 1 94.94 246 ALA B O 1
ATOM 4693 N N . ALA B 1 247 ? -11.141 -35.844 -18.656 1 94.56 247 ALA B N 1
ATOM 4694 C CA . ALA B 1 247 ? -12.266 -36.438 -19.391 1 94.56 247 ALA B CA 1
ATOM 4695 C C . ALA B 1 247 ? -12.617 -35.562 -20.594 1 94.56 247 ALA B C 1
ATOM 4697 O O . ALA B 1 247 ? -13.016 -36.094 -21.641 1 94.56 247 ALA B O 1
ATOM 4698 N N . LYS B 1 248 ? -12.516 -34.312 -20.484 1 94.38 248 LYS B N 1
ATOM 4699 C CA . LYS B 1 248 ? -12.82 -33.375 -21.562 1 94.38 248 LYS B CA 1
ATOM 4700 C C . LYS B 1 248 ? -11.836 -33.531 -22.719 1 94.38 248 LYS B C 1
ATOM 4702 O O . LYS B 1 248 ? -12.148 -33.188 -23.859 1 94.38 248 LYS B O 1
ATOM 4707 N N . PHE B 1 249 ? -10.68 -34.094 -22.453 1 95.75 249 PHE B N 1
ATOM 4708 C CA . PHE B 1 249 ? -9.664 -34.312 -23.469 1 95.75 249 PHE B CA 1
ATOM 4709 C C . PHE B 1 249 ? -9.648 -35.781 -23.906 1 95.75 249 PHE B C 1
ATOM 4711 O O . PHE B 1 249 ? -8.789 -36.188 -24.688 1 95.75 249 PHE B O 1
ATOM 4718 N N . GLY B 1 250 ? -10.5 -36.594 -23.328 1 95.88 250 GLY B N 1
ATOM 4719 C CA . GLY B 1 250 ? -10.703 -37.938 -23.797 1 95.88 250 GLY B CA 1
ATOM 4720 C C . GLY B 1 250 ? -9.711 -38.938 -23.234 1 95.88 250 GLY B C 1
ATOM 4721 O O . GLY B 1 250 ? -9.391 -39.938 -23.875 1 95.88 250 GLY B O 1
ATOM 4722 N N . TYR B 1 251 ? -9.141 -38.625 -22.062 1 97.25 251 TYR B N 1
ATOM 4723 C CA . TYR B 1 251 ? -8.227 -39.594 -21.438 1 97.25 251 TYR B CA 1
ATOM 4724 C C . TYR B 1 251 ? -8.469 -39.656 -19.938 1 97.25 251 TYR B C 1
ATOM 4726 O O . TYR B 1 251 ? -9.375 -39 -19.406 1 97.25 251 TYR B O 1
ATOM 4734 N N . HIS B 1 252 ? -7.816 -40.594 -19.266 1 97.69 252 HIS B N 1
ATOM 4735 C CA . HIS B 1 252 ? -7.848 -40.75 -17.828 1 97.69 252 HIS B CA 1
ATOM 4736 C C . HIS B 1 252 ? -6.496 -40.438 -17.203 1 97.69 252 HIS B C 1
ATOM 4738 O O . HIS B 1 252 ? -5.449 -40.75 -17.781 1 97.69 252 HIS B O 1
ATOM 4744 N N . PRO B 1 253 ? -6.488 -39.844 -16 1 97.88 253 PRO B N 1
ATOM 4745 C CA . PRO B 1 253 ? -5.211 -39.531 -15.367 1 97.88 253 PRO B CA 1
ATOM 4746 C C . PRO B 1 253 ? -4.273 -40.719 -15.25 1 97.88 253 PRO B C 1
ATOM 4748 O O . PRO B 1 253 ? -3.053 -40.562 -15.281 1 97.88 253 PRO B O 1
ATOM 4751 N N . ASN B 1 254 ? -4.801 -41.875 -15.148 1 98.19 254 ASN B N 1
ATOM 4752 C CA . ASN B 1 254 ? -3.986 -43.094 -15.047 1 98.19 254 ASN B CA 1
ATOM 4753 C C . ASN B 1 254 ? -3.152 -43.312 -16.312 1 98.19 254 ASN B C 1
ATOM 4755 O O . ASN B 1 254 ? -2.152 -44.031 -16.281 1 98.19 254 ASN B O 1
ATOM 4759 N N . ASP B 1 255 ? -3.582 -42.75 -17.391 1 98.31 255 ASP B N 1
ATOM 4760 C CA . ASP B 1 255 ? -2.787 -42.812 -18.609 1 98.31 255 ASP B CA 1
ATOM 4761 C C . ASP B 1 255 ? -1.454 -42.062 -18.438 1 98.31 255 ASP B C 1
ATOM 4763 O O . ASP B 1 255 ? -0.439 -42.5 -19.016 1 98.31 255 ASP B O 1
ATOM 4767 N N . ILE B 1 256 ? -1.449 -41 -17.656 1 98.62 256 ILE B N 1
ATOM 4768 C CA . ILE B 1 256 ? -0.225 -40.25 -17.359 1 98.62 256 ILE B CA 1
ATOM 4769 C C . ILE B 1 256 ? 0.675 -41.094 -16.469 1 98.62 256 ILE B C 1
ATOM 4771 O O . ILE B 1 256 ? 1.881 -41.188 -16.703 1 98.62 256 ILE B O 1
ATOM 4775 N N . ILE B 1 257 ? 0.07 -41.688 -15.422 1 98.12 257 ILE B N 1
ATOM 4776 C CA . ILE B 1 257 ? 0.815 -42.531 -14.5 1 98.12 257 ILE B CA 1
ATOM 4777 C C . ILE B 1 257 ? 1.485 -43.656 -15.258 1 98.12 257 ILE B C 1
ATOM 4779 O O . ILE B 1 257 ? 2.666 -43.938 -15.047 1 98.12 257 ILE B O 1
ATOM 4783 N N . LYS B 1 258 ? 0.768 -44.25 -16.156 1 98.12 258 LYS B N 1
ATOM 4784 C CA . LYS B 1 258 ? 1.295 -45.344 -16.953 1 98.12 258 LYS B CA 1
ATOM 4785 C C . LYS B 1 258 ? 2.439 -44.875 -17.859 1 98.12 258 LYS B C 1
ATOM 4787 O O . LYS B 1 258 ? 3.496 -45.5 -17.906 1 98.12 258 LYS B O 1
ATOM 4792 N N . LEU B 1 259 ? 2.189 -43.812 -18.562 1 98.31 259 LEU B N 1
ATOM 4793 C CA . LEU B 1 259 ? 3.195 -43.281 -19.469 1 98.31 259 LEU B CA 1
ATOM 4794 C C . LEU B 1 259 ? 4.512 -43.031 -18.734 1 98.31 259 LEU B C 1
ATOM 4796 O O . LEU B 1 259 ? 5.574 -43.438 -19.203 1 98.31 259 LEU B O 1
ATOM 4800 N N . LEU B 1 260 ? 4.465 -42.406 -17.594 1 98.62 260 LEU B N 1
ATOM 4801 C CA . LEU B 1 260 ? 5.668 -42.031 -16.844 1 98.62 260 LEU B CA 1
ATOM 4802 C C . LEU B 1 260 ? 6.27 -43.281 -16.156 1 98.62 260 LEU B C 1
ATOM 4804 O O . LEU B 1 260 ? 7.488 -43.375 -16.031 1 98.62 260 LEU B O 1
ATOM 4808 N N . SER B 1 261 ? 5.387 -44.188 -15.711 1 98 261 SER B N 1
ATOM 4809 C CA . SER B 1 261 ? 5.883 -45.438 -15.148 1 98 261 SER B CA 1
ATOM 4810 C C . SER B 1 261 ? 6.684 -46.219 -16.172 1 98 261 SER B C 1
ATOM 4812 O O . SER B 1 261 ? 7.691 -46.844 -15.844 1 98 261 SER B O 1
ATOM 4814 N N . ASP B 1 262 ? 6.234 -46.219 -17.375 1 97.75 262 ASP B N 1
ATOM 4815 C CA . ASP B 1 262 ? 6.922 -46.906 -18.453 1 97.75 262 ASP B CA 1
ATOM 4816 C C . ASP B 1 262 ? 8.32 -46.344 -18.688 1 97.75 262 ASP B C 1
ATOM 4818 O O . ASP B 1 262 ? 9.219 -47.062 -19.141 1 97.75 262 ASP B O 1
ATOM 4822 N N . ILE B 1 263 ? 8.5 -45.125 -18.312 1 97.88 263 ILE B N 1
ATOM 4823 C CA . ILE B 1 263 ? 9.797 -44.469 -18.438 1 97.88 263 ILE B CA 1
ATOM 4824 C C . ILE B 1 263 ? 10.648 -44.75 -17.219 1 97.88 263 ILE B C 1
ATOM 4826 O O . ILE B 1 263 ? 11.875 -44.594 -17.25 1 97.88 263 ILE B O 1
ATOM 4830 N N . GLY B 1 264 ? 10.031 -45.094 -16.094 1 98.19 264 GLY B N 1
ATOM 4831 C CA . GLY B 1 264 ? 10.781 -45.438 -14.898 1 98.19 264 GLY B CA 1
ATOM 4832 C C . GLY B 1 264 ? 10.438 -44.594 -13.695 1 98.19 264 GLY B C 1
ATOM 4833 O O . GLY B 1 264 ? 11.18 -44.562 -12.711 1 98.19 264 GLY B O 1
ATOM 4834 N N . TYR B 1 265 ? 9.297 -43.906 -13.789 1 98.25 265 TYR B N 1
ATOM 4835 C CA . TYR B 1 265 ? 8.93 -43 -12.688 1 98.25 265 TYR B CA 1
ATOM 4836 C C . TYR B 1 265 ? 7.984 -43.719 -11.719 1 98.25 265 TYR B C 1
ATOM 4838 O O . TYR B 1 265 ? 7.242 -44.625 -12.109 1 98.25 265 TYR B O 1
ATOM 4846 N N . GLU B 1 266 ? 8.016 -43.25 -10.5 1 96.81 266 GLU B N 1
ATOM 4847 C CA . GLU B 1 266 ? 7.008 -43.562 -9.484 1 96.81 266 GLU B CA 1
ATOM 4848 C C . GLU B 1 266 ? 6.211 -42.312 -9.117 1 96.81 266 GLU B C 1
ATOM 4850 O O . GLU B 1 266 ? 6.754 -41.219 -9.078 1 96.81 266 GLU B O 1
ATOM 4855 N N . CYS B 1 267 ? 4.961 -42.562 -8.828 1 97.06 267 CYS B N 1
ATOM 4856 C CA . CYS B 1 267 ? 4.047 -41.469 -8.531 1 97.06 267 CYS B CA 1
ATOM 4857 C C . CYS B 1 267 ? 3.834 -41.312 -7.031 1 97.06 267 CYS B C 1
ATOM 4859 O O . CYS B 1 267 ? 3.738 -42.312 -6.316 1 97.06 267 CYS B O 1
ATOM 4861 N N . PHE B 1 268 ? 3.832 -40.062 -6.539 1 95.44 268 PHE B N 1
ATOM 4862 C CA . PHE B 1 268 ? 3.572 -39.75 -5.141 1 95.44 268 PHE B CA 1
ATOM 4863 C C . PHE B 1 268 ? 2.533 -38.625 -5.023 1 95.44 268 PHE B C 1
ATOM 4865 O O . PHE B 1 268 ? 2.402 -37.812 -5.922 1 95.44 268 PHE B O 1
ATOM 4872 N N . ALA B 1 269 ? 1.745 -38.625 -3.936 1 94.19 269 ALA B N 1
ATOM 4873 C CA . ALA B 1 269 ? 0.768 -37.562 -3.648 1 94.19 269 ALA B CA 1
ATOM 4874 C C . ALA B 1 269 ? 0.603 -37.375 -2.145 1 94.19 269 ALA B C 1
ATOM 4876 O O . ALA B 1 269 ? 0.937 -38.25 -1.354 1 94.19 269 ALA B O 1
ATOM 4877 N N . TYR B 1 270 ? 0.175 -36.156 -1.829 1 91 270 TYR B N 1
ATOM 4878 C CA . TYR B 1 270 ? -0.157 -35.906 -0.43 1 91 270 TYR B CA 1
ATOM 4879 C C . TYR B 1 270 ? -1.541 -36.438 -0.094 1 91 270 TYR B C 1
ATOM 4881 O O . TYR B 1 270 ? -2.521 -36.125 -0.767 1 91 270 TYR B O 1
ATOM 4889 N N . VAL B 1 271 ? -1.569 -37.25 0.925 1 85.06 271 VAL B N 1
ATOM 4890 C CA . VAL B 1 271 ? -2.797 -37.75 1.533 1 85.06 271 VAL B CA 1
ATOM 4891 C C . VAL B 1 271 ? -2.785 -37.469 3.033 1 85.06 271 VAL B C 1
ATOM 4893 O O . VAL B 1 271 ? -1.889 -37.938 3.75 1 85.06 271 VAL B O 1
ATOM 4896 N N . ASP B 1 272 ? -3.77 -36.719 3.545 1 80.38 272 ASP B N 1
ATOM 4897 C CA . ASP B 1 272 ? -3.854 -36.312 4.945 1 80.38 272 ASP B CA 1
ATOM 4898 C C . ASP B 1 272 ? -2.549 -35.656 5.406 1 80.38 272 ASP B C 1
ATOM 4900 O O . ASP B 1 272 ? -1.97 -36.062 6.414 1 80.38 272 ASP B O 1
ATOM 4904 N N . GLU B 1 273 ? -1.929 -34.906 4.523 1 78.69 273 GLU B N 1
ATOM 4905 C CA . GLU B 1 273 ? -0.761 -34.062 4.789 1 78.69 273 GLU B CA 1
ATOM 4906 C C . GLU B 1 273 ? 0.514 -34.906 4.848 1 78.69 273 GLU B C 1
ATOM 4908 O O . GLU B 1 273 ? 1.534 -34.438 5.375 1 78.69 273 GLU B O 1
ATOM 4913 N N . LYS B 1 274 ? 0.362 -36.094 4.34 1 85.25 274 LYS B N 1
ATOM 4914 C CA . LYS B 1 274 ? 1.536 -36.969 4.23 1 85.25 274 LYS B CA 1
ATOM 4915 C C . LYS B 1 274 ? 1.775 -37.375 2.785 1 85.25 274 LYS B C 1
ATOM 4917 O O . LYS B 1 274 ? 0.828 -37.688 2.057 1 85.25 274 LYS B O 1
ATOM 4922 N N . ILE B 1 275 ? 3.049 -37.344 2.438 1 90.62 275 ILE B N 1
ATOM 4923 C CA . ILE B 1 275 ? 3.402 -37.781 1.085 1 90.62 275 ILE B CA 1
ATOM 4924 C C . ILE B 1 275 ? 3.477 -39.312 1.021 1 90.62 275 ILE B C 1
ATOM 4926 O O . ILE B 1 275 ? 4.074 -39.938 1.895 1 90.62 275 ILE B O 1
ATOM 4930 N N . GLU B 1 276 ? 2.779 -39.875 0.095 1 90.38 276 GLU B N 1
ATOM 4931 C CA . GLU B 1 276 ? 2.76 -41.312 -0.049 1 90.38 276 GLU B CA 1
ATOM 4932 C C . GLU B 1 276 ? 2.84 -41.719 -1.517 1 90.38 276 GLU B C 1
ATOM 4934 O O . GLU B 1 276 ? 2.486 -40.938 -2.404 1 90.38 276 GLU B O 1
ATOM 4939 N N . LYS B 1 277 ? 3.365 -42.938 -1.648 1 92.5 277 LYS B N 1
ATOM 4940 C CA . LYS B 1 277 ? 3.34 -43.5 -2.992 1 92.5 277 LYS B CA 1
ATOM 4941 C C . LYS B 1 277 ? 1.908 -43.656 -3.5 1 92.5 277 LYS B C 1
ATOM 4943 O O . LYS B 1 277 ? 1.015 -44.031 -2.742 1 92.5 277 LYS B O 1
ATOM 4948 N N . PHE B 1 278 ? 1.696 -43.406 -4.781 1 92.38 278 PHE B N 1
ATOM 4949 C CA . PHE B 1 278 ? 0.373 -43.406 -5.395 1 92.38 278 PHE B CA 1
ATOM 4950 C C . PHE B 1 278 ? 0.356 -44.219 -6.672 1 92.38 278 PHE B C 1
ATOM 4952 O O . PHE B 1 278 ? 1.312 -44.188 -7.449 1 92.38 278 PHE B O 1
ATOM 4959 N N . THR B 1 279 ? -0.731 -44.969 -6.859 1 91.56 279 THR B N 1
ATOM 4960 C CA . THR B 1 279 ? -0.67 -45.906 -7.965 1 91.56 279 THR B CA 1
ATOM 4961 C C . THR B 1 279 ? -1.757 -45.625 -8.992 1 91.56 279 THR B C 1
ATOM 4963 O O . THR B 1 279 ? -1.595 -45.906 -10.18 1 91.56 279 THR B O 1
ATOM 4966 N N . SER B 1 280 ? -2.891 -45.125 -8.484 1 94.75 280 SER B N 1
ATOM 4967 C CA . SER B 1 280 ? -3.953 -44.906 -9.461 1 94.75 280 SER B CA 1
ATOM 4968 C C . SER B 1 280 ? -4.969 -43.906 -8.961 1 94.75 280 SER B C 1
ATOM 4970 O O . SER B 1 280 ? -5.285 -43.844 -7.773 1 94.75 280 SER B O 1
ATOM 4972 N N . VAL B 1 281 ? -5.469 -43.188 -9.945 1 94.81 281 VAL B N 1
ATOM 4973 C CA . VAL B 1 281 ? -6.566 -42.281 -9.68 1 94.81 281 VAL B CA 1
ATOM 4974 C C . VAL B 1 281 ? -7.902 -43 -9.797 1 94.81 281 VAL B C 1
ATOM 4976 O O . VAL B 1 281 ? -8.148 -43.688 -10.789 1 94.81 281 VAL B O 1
ATOM 4979 N N . THR B 1 282 ? -8.727 -42.875 -8.781 1 94.25 282 THR B N 1
ATOM 4980 C CA . THR B 1 282 ? -10.07 -43.406 -8.742 1 94.25 282 THR B CA 1
ATOM 4981 C C . THR B 1 282 ? -11.102 -42.312 -8.461 1 94.25 282 THR B C 1
ATOM 4983 O O . THR B 1 282 ? -10.734 -41.156 -8.211 1 94.25 282 THR B O 1
ATOM 4986 N N . PRO B 1 283 ? -12.398 -42.594 -8.555 1 92.31 283 PRO B N 1
ATOM 4987 C CA . PRO B 1 283 ? -13.414 -41.594 -8.258 1 92.31 283 PRO B CA 1
ATOM 4988 C C . PRO B 1 283 ? -13.32 -41.062 -6.824 1 92.31 283 PRO B C 1
ATOM 4990 O O . PRO B 1 283 ? -13.789 -39.969 -6.531 1 92.31 283 PRO B O 1
ATOM 4993 N N . ASP B 1 284 ? -12.625 -41.781 -5.91 1 92.06 284 ASP B N 1
ATOM 4994 C CA . ASP B 1 284 ? -12.555 -41.406 -4.504 1 92.06 284 ASP B CA 1
ATOM 4995 C C . ASP B 1 284 ? -11.242 -40.688 -4.199 1 92.06 284 ASP B C 1
ATOM 4997 O O . ASP B 1 284 ? -11.023 -40.25 -3.068 1 92.06 284 ASP B O 1
ATOM 5001 N N . THR B 1 285 ? -10.43 -40.594 -5.309 1 92.25 285 THR B N 1
ATOM 5002 C CA . THR B 1 285 ? -9.148 -39.938 -5.117 1 92.25 285 THR B CA 1
ATOM 5003 C C . THR B 1 285 ? -9.344 -38.438 -4.832 1 92.25 285 THR B C 1
ATOM 5005 O O . THR B 1 285 ? -9.969 -37.75 -5.621 1 92.25 285 THR B O 1
ATOM 5008 N N . LEU B 1 286 ? -8.703 -37.938 -3.74 1 88.31 286 LEU B N 1
ATOM 5009 C CA . LEU B 1 286 ? -8.883 -36.562 -3.299 1 88.31 286 LEU B CA 1
ATOM 5010 C C . LEU B 1 286 ? -7.762 -35.688 -3.82 1 88.31 286 LEU B C 1
ATOM 5012 O O . LEU B 1 286 ? -8.016 -34.562 -4.281 1 88.31 286 LEU B O 1
ATOM 5016 N N . PRO B 1 287 ? -6.527 -36.156 -3.766 1 90.75 287 PRO B N 1
ATOM 5017 C CA . PRO B 1 287 ? -5.465 -35.281 -4.262 1 90.75 287 PRO B CA 1
ATOM 5018 C C . PRO B 1 287 ? -5.617 -34.938 -5.742 1 90.75 287 PRO B C 1
ATOM 5020 O O . PRO B 1 287 ? -6.074 -35.781 -6.523 1 90.75 287 PRO B O 1
ATOM 5023 N N . THR B 1 288 ? -5.207 -33.719 -6.09 1 92.75 288 THR B N 1
ATOM 5024 C CA . THR B 1 288 ? -5.262 -33.281 -7.48 1 92.75 288 THR B CA 1
ATOM 5025 C C . THR B 1 288 ? -3.861 -33 -8.016 1 92.75 288 THR B C 1
ATOM 5027 O O . THR B 1 288 ? -3.672 -32.875 -9.227 1 92.75 288 THR B O 1
ATOM 5030 N N . ASN B 1 289 ? -2.896 -32.969 -7.129 1 95.69 289 ASN B N 1
ATOM 5031 C CA . ASN B 1 289 ? -1.504 -32.688 -7.469 1 95.69 289 ASN B CA 1
ATOM 5032 C C . ASN B 1 289 ? -0.608 -33.906 -7.168 1 95.69 289 ASN B C 1
ATOM 5034 O O . ASN B 1 289 ? -0.791 -34.562 -6.156 1 95.69 289 ASN B O 1
ATOM 5038 N N . PHE B 1 290 ? 0.344 -34.125 -8.062 1 97.06 290 PHE B N 1
ATOM 5039 C CA . PHE B 1 290 ? 1.139 -35.344 -7.953 1 97.06 290 PHE B CA 1
ATOM 5040 C C . PHE B 1 290 ? 2.605 -35.062 -8.25 1 97.06 290 PHE B C 1
ATOM 5042 O O . PHE B 1 290 ? 2.928 -34.094 -8.953 1 97.06 290 PHE B O 1
ATOM 5049 N N . PHE B 1 291 ? 3.41 -35.969 -7.688 1 97.69 291 PHE B N 1
ATOM 5050 C CA . PHE B 1 291 ? 4.855 -35.906 -7.875 1 97.69 291 PHE B CA 1
ATOM 5051 C C . PHE B 1 291 ? 5.375 -37.188 -8.5 1 97.69 291 PHE B C 1
ATOM 5053 O O . PHE B 1 291 ? 4.926 -38.281 -8.148 1 97.69 291 PHE B O 1
ATOM 5060 N N . PHE B 1 292 ? 6.273 -37.031 -9.43 1 98.44 292 PHE B N 1
ATOM 5061 C CA . PHE B 1 292 ? 6.906 -38.188 -10.055 1 98.44 292 PHE B CA 1
ATOM 5062 C C . PHE B 1 292 ? 8.422 -38.156 -9.875 1 98.44 292 PHE B C 1
ATOM 5064 O O . PHE B 1 292 ? 9.055 -37.125 -10.172 1 98.44 292 PHE B O 1
ATOM 5071 N N . PHE B 1 293 ? 8.969 -39.25 -9.414 1 98 293 PHE B N 1
ATOM 5072 C CA . PHE B 1 293 ? 10.398 -39.438 -9.211 1 98 293 PHE B CA 1
ATOM 5073 C C . PHE B 1 293 ? 10.914 -40.625 -10.016 1 98 293 PHE B C 1
ATOM 5075 O O . PHE B 1 293 ? 10.312 -41.719 -10.008 1 98 293 PHE B O 1
ATOM 5082 N N . HIS B 1 294 ? 11.961 -40.375 -10.742 1 98.12 294 HIS B N 1
ATOM 5083 C CA . HIS B 1 294 ? 12.562 -41.469 -11.469 1 98.12 294 HIS B CA 1
ATOM 5084 C C . HIS B 1 294 ? 13.266 -42.438 -10.516 1 98.12 294 HIS B C 1
ATOM 5086 O O . HIS B 1 294 ? 14.086 -42 -9.703 1 98.12 294 HIS B O 1
ATOM 5092 N N . CYS B 1 295 ? 13.078 -43.656 -10.664 1 95.62 295 CYS B N 1
ATOM 5093 C CA . CYS B 1 295 ? 13.484 -44.688 -9.695 1 95.62 295 CYS B CA 1
ATOM 5094 C C . CYS B 1 295 ? 15 -44.719 -9.578 1 95.62 295 CYS B C 1
ATOM 5096 O O . CYS B 1 295 ? 15.531 -45 -8.5 1 95.62 295 CYS B O 1
ATOM 5098 N N . ASP B 1 296 ? 15.664 -44.5 -10.648 1 95.56 296 ASP B N 1
ATOM 5099 C CA . ASP B 1 296 ? 17.125 -44.562 -10.633 1 95.56 296 ASP B CA 1
ATOM 5100 C C . ASP B 1 296 ? 17.734 -43.219 -10.273 1 95.56 296 ASP B C 1
ATOM 5102 O O . ASP B 1 296 ? 18.531 -43.125 -9.336 1 95.56 296 ASP B O 1
ATOM 5106 N N . LYS B 1 297 ? 17.359 -42.188 -10.906 1 97.06 297 LYS B N 1
ATOM 5107 C CA . LYS B 1 297 ? 17.984 -40.875 -10.742 1 97.06 297 LYS B CA 1
ATOM 5108 C C . LYS B 1 297 ? 17.656 -40.25 -9.383 1 97.06 297 LYS B C 1
ATOM 5110 O O . LYS B 1 297 ? 18.469 -39.562 -8.789 1 97.06 297 LYS B O 1
ATOM 5115 N N . HIS B 1 298 ? 16.453 -40.562 -8.93 1 97.44 298 HIS B N 1
ATOM 5116 C CA . HIS B 1 298 ? 15.992 -39.906 -7.711 1 97.44 298 HIS B CA 1
ATOM 5117 C C . HIS B 1 298 ? 15.883 -40.906 -6.559 1 97.44 298 HIS B C 1
ATOM 5119 O O . HIS B 1 298 ? 15.023 -40.75 -5.684 1 97.44 298 HIS B O 1
ATOM 5125 N N . LYS B 1 299 ? 16.672 -41.875 -6.566 1 94.31 299 LYS B N 1
ATOM 5126 C CA . LYS B 1 299 ? 16.625 -42.938 -5.574 1 94.31 299 LYS B CA 1
ATOM 5127 C C . LYS B 1 299 ? 16.781 -42.375 -4.16 1 94.31 299 LYS B C 1
ATOM 5129 O O . LYS B 1 299 ? 16.062 -42.812 -3.246 1 94.31 299 LYS B O 1
ATOM 5134 N N . HIS B 1 300 ? 17.672 -41.469 -4.016 1 92.94 300 HIS B N 1
ATOM 5135 C CA . HIS B 1 300 ? 17.922 -40.875 -2.699 1 92.94 300 HIS B CA 1
ATOM 5136 C C . HIS B 1 300 ? 16.734 -40.062 -2.221 1 92.94 300 HIS B C 1
ATOM 5138 O O . HIS B 1 300 ? 16.375 -40.094 -1.039 1 92.94 300 HIS B O 1
ATOM 5144 N N . ASP B 1 301 ? 16.156 -39.312 -3.146 1 93.12 301 ASP B N 1
ATOM 5145 C CA . ASP B 1 301 ? 14.992 -38.5 -2.812 1 93.12 301 ASP B CA 1
ATOM 5146 C C . ASP B 1 301 ? 13.805 -39.375 -2.398 1 93.12 301 ASP B C 1
ATOM 5148 O O . ASP B 1 301 ? 13.102 -39.031 -1.44 1 93.12 301 ASP B O 1
ATOM 5152 N N . ILE B 1 302 ? 13.656 -40.438 -3.104 1 91.31 302 ILE B N 1
ATOM 5153 C CA . ILE B 1 302 ? 12.57 -41.375 -2.811 1 91.31 302 ILE B CA 1
ATOM 5154 C C . ILE B 1 302 ? 12.766 -41.969 -1.422 1 91.31 302 ILE B C 1
ATOM 5156 O O . ILE B 1 302 ? 11.82 -42.062 -0.639 1 91.31 302 ILE B O 1
ATOM 5160 N N . ALA B 1 303 ? 13.953 -42.281 -1.11 1 88.94 303 ALA B N 1
ATOM 5161 C CA . ALA B 1 303 ? 14.281 -42.844 0.191 1 88.94 303 ALA B CA 1
ATOM 5162 C C . ALA B 1 303 ? 13.984 -41.875 1.317 1 88.94 303 ALA B C 1
ATOM 5164 O O . ALA B 1 303 ? 13.492 -42.25 2.381 1 88.94 303 ALA B O 1
ATOM 5165 N N . MET B 1 304 ? 14.227 -40.656 1.063 1 86.06 304 MET B N 1
ATOM 5166 C CA . MET B 1 304 ? 14.016 -39.625 2.07 1 86.06 304 MET B CA 1
ATOM 5167 C C . MET B 1 304 ? 12.531 -39.375 2.285 1 86.06 304 MET B C 1
ATOM 5169 O O . MET B 1 304 ? 12.102 -39.062 3.398 1 86.06 304 MET B O 1
ATOM 5173 N N . LEU B 1 305 ? 11.742 -39.438 1.194 1 84.38 305 LEU B N 1
ATOM 5174 C CA . LEU B 1 305 ? 10.305 -39.219 1.292 1 84.38 305 LEU B CA 1
ATOM 5175 C C . LEU B 1 305 ? 9.641 -40.344 2.066 1 84.38 305 LEU B C 1
ATOM 5177 O O . LEU B 1 305 ? 8.688 -40.125 2.82 1 84.38 305 LEU B O 1
ATOM 5181 N N . THR B 1 306 ? 10.227 -41.469 1.866 1 75.19 306 THR B N 1
ATOM 5182 C CA . THR B 1 306 ? 9.625 -42.656 2.473 1 75.19 306 THR B CA 1
ATOM 5183 C C . THR B 1 306 ? 10.023 -42.781 3.941 1 75.19 306 THR B C 1
ATOM 5185 O O . THR B 1 306 ? 9.281 -43.344 4.746 1 75.19 306 THR B O 1
ATOM 5188 N N . LYS B 1 307 ? 11.227 -42.344 4.336 1 64.06 307 LYS B N 1
ATOM 5189 C CA . LYS B 1 307 ? 11.664 -42.344 5.73 1 64.06 307 LYS B CA 1
ATOM 5190 C C . LYS B 1 307 ? 10.891 -41.344 6.562 1 64.06 307 LYS B C 1
ATOM 5192 O O . LYS B 1 307 ? 10.602 -41.562 7.734 1 64.06 307 LYS B O 1
ATOM 5197 N N . SER B 1 308 ? 10.68 -40.219 5.957 1 56.75 308 SER B N 1
ATOM 5198 C CA . SER B 1 308 ? 10 -39.125 6.668 1 56.75 308 SER B CA 1
ATOM 5199 C C . SER B 1 308 ? 8.555 -39.5 6.973 1 56.75 308 SER B C 1
ATOM 5201 O O . SER B 1 308 ? 7.879 -38.812 7.75 1 56.75 308 SER B O 1
ATOM 5203 N N . LEU B 1 309 ? 7.898 -40.281 6.219 1 51.5 309 LEU B N 1
ATOM 5204 C CA . LEU B 1 309 ? 6.559 -40.812 6.453 1 51.5 309 LEU B CA 1
ATOM 5205 C C . LEU B 1 309 ? 6.453 -41.438 7.844 1 51.5 309 LEU B C 1
ATOM 5207 O O . LEU B 1 309 ? 5.383 -41.406 8.461 1 51.5 309 LEU B O 1
ATOM 5211 N N . ASP B 1 310 ? 7.441 -41.969 8.305 1 44.84 310 ASP B N 1
ATOM 5212 C CA . ASP B 1 310 ? 7.379 -42.469 9.672 1 44.84 310 ASP B CA 1
ATOM 5213 C C . ASP B 1 310 ? 7.465 -41.344 10.688 1 44.84 310 ASP B C 1
ATOM 5215 O O . ASP B 1 310 ? 7.211 -41.531 11.875 1 44.84 310 ASP B O 1
ATOM 5219 N N . HIS B 1 311 ? 7.965 -40.062 10.352 1 35.31 311 HIS B N 1
ATOM 5220 C CA . HIS B 1 311 ? 8.016 -38.906 11.25 1 35.31 311 HIS B CA 1
ATOM 5221 C C . HIS B 1 311 ? 7.137 -37.781 10.734 1 35.31 311 HIS B C 1
ATOM 5223 O O . HIS B 1 311 ? 7.137 -37.469 9.539 1 35.31 311 HIS B O 1
ATOM 5229 N N . PRO B 1 312 ? 6.031 -37.312 11.43 1 36.19 312 PRO B N 1
ATOM 5230 C CA . PRO B 1 312 ? 5.152 -36.188 11.062 1 36.19 312 PRO B CA 1
ATOM 5231 C C . PRO B 1 312 ? 5.91 -35 10.453 1 36.19 312 PRO B C 1
ATOM 5233 O O . PRO B 1 312 ? 6.883 -34.531 11.039 1 36.19 312 PRO B O 1
ATOM 5236 N N . LEU B 1 313 ? 6.043 -34.75 9.18 1 36.69 313 LEU B N 1
ATOM 5237 C CA . LEU B 1 313 ? 6.832 -33.875 8.312 1 36.69 313 LEU B CA 1
ATOM 5238 C C . LEU B 1 313 ? 6.637 -32.406 8.688 1 36.69 313 LEU B C 1
ATOM 5240 O O . LEU B 1 313 ? 7.008 -31.531 7.93 1 36.69 313 LEU B O 1
ATOM 5244 N N . CYS B 1 314 ? 5.883 -32.062 9.539 1 36.03 314 CYS B N 1
ATOM 5245 C CA . CYS B 1 314 ? 5.934 -30.625 9.719 1 36.03 314 CYS B CA 1
ATOM 5246 C C . CYS B 1 314 ? 7.375 -30.125 9.734 1 36.03 314 CYS B C 1
ATOM 5248 O O . CYS B 1 314 ? 7.625 -28.938 9.609 1 36.03 314 CYS B O 1
ATOM 5250 N N . SER B 1 315 ? 8.328 -30.734 10.516 1 32.47 315 SER B N 1
ATOM 5251 C CA . SER B 1 315 ? 9.578 -30.078 10.883 1 32.47 315 SER B CA 1
ATOM 5252 C C . SER B 1 315 ? 10.57 -30.078 9.727 1 32.47 315 SER B C 1
ATOM 5254 O O . SER B 1 315 ? 11.172 -29.047 9.414 1 32.47 315 SER B O 1
ATOM 5256 N N . ASP B 1 316 ? 11.375 -31.297 9.32 1 32.75 316 ASP B N 1
ATOM 5257 C CA . ASP B 1 316 ? 12.734 -31.344 8.781 1 32.75 316 ASP B CA 1
ATOM 5258 C C . ASP B 1 316 ? 12.719 -31.453 7.258 1 32.75 316 ASP B C 1
ATOM 5260 O O . ASP B 1 316 ? 13.516 -32.188 6.672 1 32.75 316 ASP B O 1
ATOM 5264 N N . VAL B 1 317 ? 11.773 -31.266 6.496 1 37.88 317 VAL B N 1
ATOM 5265 C CA . VAL B 1 317 ? 11.969 -31.156 5.055 1 37.88 317 VAL B CA 1
ATOM 5266 C C . VAL B 1 317 ? 13.156 -30.25 4.77 1 37.88 317 VAL B C 1
ATOM 5268 O O . VAL B 1 317 ? 13.484 -29.984 3.607 1 37.88 317 VAL B O 1
ATOM 5271 N N . SER B 1 318 ? 13.758 -29.516 5.805 1 35.62 318 SER B N 1
ATOM 5272 C CA . SER B 1 318 ? 14.977 -28.719 5.668 1 35.62 318 SER B CA 1
ATOM 5273 C C . SER B 1 318 ? 16.141 -29.578 5.156 1 35.62 318 SER B C 1
ATOM 5275 O O . SER B 1 318 ? 17.188 -29.047 4.785 1 35.62 318 SER B O 1
ATOM 5277 N N . ALA B 1 319 ? 16.078 -30.906 5.488 1 39.62 319 ALA B N 1
ATOM 5278 C CA . ALA B 1 319 ? 17.188 -31.797 5.156 1 39.62 319 ALA B CA 1
ATOM 5279 C C . ALA B 1 319 ? 17.047 -32.344 3.74 1 39.62 319 ALA B C 1
ATOM 5281 O O . ALA B 1 319 ? 17.906 -33.125 3.277 1 39.62 319 ALA B O 1
ATOM 5282 N N . PHE B 1 320 ? 15.977 -32.219 3.238 1 30.09 320 PHE B N 1
ATOM 5283 C CA . PHE B 1 320 ? 15.953 -32.531 1.811 1 30.09 320 PHE B CA 1
ATOM 5284 C C . PHE B 1 320 ? 16.703 -31.438 1.03 1 30.09 320 PHE B C 1
ATOM 5286 O O . PHE B 1 320 ? 16.562 -30.25 1.313 1 30.09 320 PHE B O 1
#

Radius of gyration: 32.65 Å; Cα contacts (8 Å, |Δi|>4): 1242; chains: 2; bounding box: 47×94×68 Å

Nearest PDB structures (foldseek):
  3e05-assembly2_C  TM=6.322E-01  e=2.767E-06  Geobacter metallireducens GS-15
  3e05-assembly1_G  TM=6.284E-01  e=2.767E-06  Geobacter metallireducens GS-15
  3e05-assembly1_A  TM=6.419E-01  e=4.736E-06  Geobacter metallireducens GS-15
  2gpy-assembly1_A  TM=6.680E-01  e=2.748E-04  Halalkalibacterium halodurans C-125
  8i9z-assembly1_CP  TM=4.502E-01  e=2.748E-04  Thermochaetoides thermophila DSM 1495

InterPro domains:
  IPR006342 Methyltransferase FkbM [PF05050] (104-266)
  IPR006342 Methyltransferase FkbM [TIGR01444] (101-241)
  IPR029063 S-adenosyl-L-methionine-dependent methyltransferase superfamily [G3DSA:3.40.50.150] (90-281)
  IPR029063 S-adenosyl-L-methionine-dependent methyltransferase superfamily [SSF53335] (52-268)
  IPR052514 S-adenosyl-L-methionine-dependent methyltransferase [PTHR34203] (52-274)

Sequence (640 aa):
MKLQELYKQYTSGELEKHSYIKAMHEKHQLIFDYFDYIKDTDIFSITIDNDKVYVTIKESGIKLFLDPFDSRFIPIEILNFKSFDPVERDLIFALARKSQTIFDIGANIGWYTLNFCMLDNVQTVHSFEPIPRTFDFLTRHVQFNACNKAVLNNFALSNHRGETEFYWNVKETGSSSMKNIQEREDSNRVVCQLRTLDEYAREKNVYIDMIKCDVEGSELLVFQGGENTISRDKPFIFTEMLRKWAAKFGYHPNDIIKLLSDIGYECFAYVDEKIEKFTSVTPDTLPTNFFFFHCDKHKHDIAMLTKSLDHPLCSDVSAFMKLQELYKQYTSGELEKHSYIKAMHEKHQLIFDYFDYIKDTDIFSITIDNDKVYVTIKESGIKLFLDPFDSRFIPIEILNFKSFDPVERDLIFALARKSQTIFDIGANIGWYTLNFCMLDNVQTVHSFEPIPRTFDFLTRHVQFNACNKAVLNNFALSNHRGETEFYWNVKETGSSSMKNIQEREDSNRVVCQLRTLDEYAREKNVYIDMIKCDVEGSELLVFQGGENTISRDKPFIFTEMLRKWAAKFGYHPNDIIKLLSDIGYECFAYVDEKIEKFTSVTPDTLPTNFFFFHCDKHKHDIAMLTKSLDHPLCSDVSAF

Organism: NCBI:txid28181

Foldseek 3Di:
DDLVVLVVCPVVPVDPPVRSVVVVVVVCVVVVVLVVQLVQAQWPDWDDDPPFTWTAGNPQRAIAGDDPQACVPPVNVRSVPRYDPVQCVLVVVLLLLVWQEEEAAQCQLNPPVSSSLSHPNHQAYEYEAADPVSLVNNVVSCVVRVRPRYDYHRAHEFQDWDKAKKWADPHHRSQIASDPLVPDPPIDIDITTYDALCVVCVVVVDQHAEYEHEHNARVVRRCNSCVVNCLVRVHKYKYFADQSSVVRVPDGVLSVVVSVVVSAKWKWFDDPSAIDTDRDDDPPDDTGMMIIGHCPPCVVVVVVSVVCNVPRPPPVSVVD/DDLVVLVVCPVVPVDPPVRSVVVVVVVCVVVVVLVVQLVQAQWPDWDDDPPFTWTAGNPQRAIAGDDPQACVPQVNVRSVPRYDPVLCVLVVVLLLLVWAEEEEAQCQLNPPVSSSLSHDNHQAYEYEAADPVSLVNNVVRCVVRVRPRYDYHRAHEFQDWDKAKKWADPHHRSQIASDPLVPDPPIDIDITTYDAPCVVCVVVVDQHAEYEHEHNARVLRRCNSCVVNCLVRVHKYKYFADQSSVVRVPDGVLSVVVSVVVSAKWKWFDDPSAIDTDRDDDPPDDTGMMIIGHCPPCVVVVVVSVVCNVPNPPPVSVPD

Secondary structure (DSSP, 8-state):
--HHHHHHHHHTTSS-H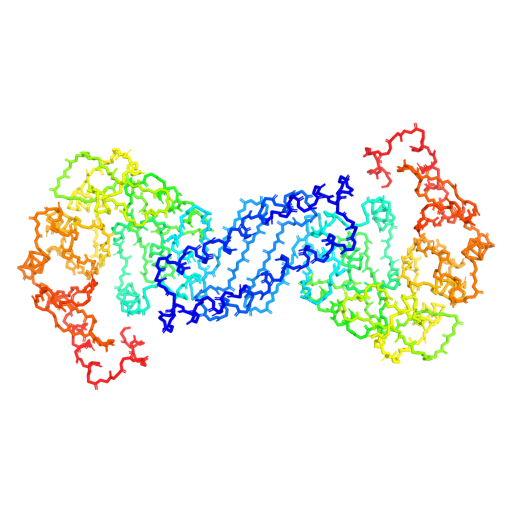HHHHHHHHHHHHHHHHHHHHGGGSSEEEEEEESS-EEEEETTT--EEE--SS-TT-HHHHHHHHSSSSTTTHHHHHHHHTT-SEEEEES-TTSHHHHHHHTSTT--EEEEE---HHHHHHHHHHHHHTT-TTEEEE-SEEESSSEEEEEEE-TT-GGG-BSS-TT--TT-EEEEEEEEEHHHHHHHHT---SEEEE--TT-HHHHHHTTHHHHHHH--EEEEE--HHHHHHTT--HHHHHHHHHHHTEEEEEEETTEEEEE----TT----EEEEEETTTTHHHHHHHHHGGGS-TTS-GGG-/--HHHHHHHHHTTSS-HHHHHHHHHHHHHHHHHHHHHGGGSSEEEEEEESS-EEEEETTT--EEE--SS-TT-HHHHHHHHSSSSTTTHHHHHHHHTT-SEEEEES-TTSHHHHHHHTSTT--EEEEE---HHHHHHHHHHHHHTT-TTEEEE-SEEESSSEEEEEEE-TT-GGG-BSS-TT--TT-EEEEEEEEEHHHHHHHHT---SEEEE--TT-HHHHHHTTHHHHHHH--EEEEE--HHHHHHTT--HHHHHHHHHHHTEEEEEEETTEEEEE----TT----EEEEEETTTTHHHHHHHHHGGGS-TTS-GGG-

Solvent-accessible surface area (backbone atoms only — not comparable to full-atom values): 33818 Å² total; per-residue (Å²): 136,55,69,62,56,53,48,48,34,34,77,73,60,78,29,53,68,70,58,38,46,52,55,50,43,59,60,52,46,51,60,55,47,48,38,64,50,35,64,73,30,49,43,34,30,42,36,35,31,71,86,53,43,33,34,28,32,57,90,77,57,52,52,44,67,63,61,96,64,21,64,55,36,66,66,46,34,21,71,70,62,29,45,76,60,77,81,56,42,62,59,55,49,47,54,45,58,76,16,41,27,35,37,30,38,46,29,47,57,26,68,63,55,53,56,50,57,70,34,85,52,33,61,36,34,43,32,23,22,39,54,65,70,41,32,51,45,21,52,52,33,37,58,74,57,67,49,82,35,59,44,83,38,76,26,36,63,20,61,49,72,49,67,47,57,30,27,34,32,78,50,39,60,84,66,36,15,76,49,63,79,81,68,59,89,79,52,43,76,46,80,29,42,31,33,24,44,34,57,50,36,58,75,67,69,59,73,47,38,28,37,41,40,48,50,68,38,49,50,55,38,26,52,63,18,18,48,68,48,45,64,71,48,52,32,42,35,37,34,54,51,50,61,77,40,16,49,77,69,73,48,55,56,49,58,46,54,47,57,43,38,75,71,40,33,45,41,29,31,58,56,97,89,34,65,38,83,47,89,71,76,53,97,81,55,77,62,45,52,37,37,35,38,28,58,75,86,32,40,67,59,52,51,52,50,60,55,40,61,79,43,87,63,83,74,61,67,77,77,92,136,54,69,63,56,53,47,48,32,35,77,72,60,76,30,53,69,71,59,38,48,52,55,49,44,59,59,53,46,51,60,56,47,47,37,63,50,35,62,74,30,51,44,35,30,42,37,35,32,71,87,52,43,33,34,28,31,56,90,76,57,50,53,43,67,65,61,96,63,21,63,56,35,67,66,47,32,22,72,72,64,28,45,75,60,75,80,57,43,62,59,55,50,47,54,46,57,74,17,41,26,34,36,30,37,48,28,48,56,26,69,62,55,52,56,48,57,71,35,84,53,32,60,35,34,42,32,24,21,40,54,67,71,41,32,50,44,22,52,52,32,36,59,75,58,66,47,81,35,58,44,84,38,76,25,37,61,21,61,48,73,50,69,46,56,29,28,34,33,77,50,38,60,84,64,34,16,74,48,65,80,82,68,59,89,81,52,43,77,47,80,32,43,32,34,23,46,35,59,52,35,59,74,67,68,58,72,47,38,28,35,41,39,49,50,70,38,49,49,57,38,27,50,63,19,17,48,69,48,47,61,71,48,51,34,42,35,37,35,54,50,49,60,78,41,16,47,77,68,74,47,55,54,47,57,44,54,47,56,42,39,76,70,40,33,46,42,29,32,56,55,96,90,34,67,37,82,48,88,70,77,51,96,82,56,77,62,46,53,36,37,34,40,28,58,75,86,32,40,69,61,50,51,51,51,59,57,41,62,79,43,86,62,83,73,63,68,78,78,95